Protein AF-0000000084564410 (afdb_homodimer)

Radius of gyration: 26.59 Å; Cα contacts (8 Å, |Δi|>4): 1239; chains: 2; bounding box: 116×83×63 Å

Solvent-accessible surface area (backbone atoms only — not comparable to full-atom values): 19269 Å² total; per-residue (Å²): 136,85,80,76,76,77,77,75,75,75,73,72,73,72,71,72,73,69,73,37,71,33,80,33,56,46,62,85,42,42,63,60,38,30,72,66,27,36,38,35,37,39,39,51,30,57,38,59,46,87,50,58,53,63,39,61,38,46,71,61,18,37,40,38,35,37,46,46,35,38,41,42,81,65,78,77,39,52,67,46,43,29,38,40,35,35,37,31,28,36,41,37,35,42,90,82,26,35,40,34,42,53,11,79,81,60,30,60,44,42,30,89,80,44,73,58,43,27,31,32,38,39,37,35,34,23,68,62,16,37,41,33,46,43,40,37,34,26,45,35,13,31,40,40,36,37,34,69,24,35,34,34,36,40,34,45,35,40,38,44,26,54,70,20,63,45,37,91,80,69,71,52,33,19,44,34,52,42,41,28,36,38,38,33,39,28,18,46,35,37,40,29,50,33,37,35,31,28,18,78,112,134,85,80,76,75,77,77,76,74,75,73,73,72,71,70,74,72,69,70,38,70,33,79,33,57,47,62,86,43,42,65,59,38,30,72,65,26,37,38,34,38,39,40,51,29,59,37,58,44,85,48,58,52,64,40,60,38,47,71,59,18,35,40,38,36,37,46,46,34,38,41,43,81,66,78,76,40,51,66,46,42,29,37,40,34,34,35,32,28,37,39,37,34,41,90,82,27,34,40,34,41,52,11,78,81,60,28,60,44,41,31,89,78,45,72,57,44,26,30,32,38,38,37,36,35,23,67,62,16,38,41,32,46,41,39,38,34,26,45,35,13,30,38,39,37,38,35,68,24,35,34,35,35,40,35,45,35,40,37,43,26,53,70,19,64,44,38,91,80,70,72,52,34,18,42,34,52,42,42,26,36,39,37,33,38,29,18,48,36,37,39,30,50,33,37,35,31,27,20,76,113

Foldseek 3Di:
DDPPPPPPPPPPPPPPVPQDEEEAAELVCQVVCQVRHQEYEYEPYEDEEPDASENAHEENGEYEYYAEYEYDDDFQHADANYEHEYENYEYEYDPPYEDEQPLLVQFALQAPNDGHFYEYYEYAYEHQYEYEHYEYENHNAEYAEYENHENYEYYAYEYANQCQQDDPVVNNRGDDRHHDDHYYHYPNYYYYNYYHHGYPD/DPPPPPPPPPPPPPPPVPQDEEEAAELVCQVVCQVRHQEYEYEPYEDEALDASENAHEENGEYEYYAEYEYDDDFQHADANYEHEYENYEYEYDPPYEDEDPLLVQFALQAPNDGHFYEYYEYAYEHQYEYEHYEYENHNAEYAEYENHENYEYYAYEYANQCQQDDPVVNNRGRDRHHDHHYYHYPNYYYYNYYHHGYPD

pLDDT: mean 86.68, std 18.64, range [29.22, 98.94]

Organism: Dendroctonus ponderosae (NCBI:txid77166)

Structure (mmCIF, N/CA/C/O backbone):
data_AF-0000000084564410-model_v1
#
loop_
_entity.id
_entity.type
_entity.pdbx_description
1 polymer 'Uncharacterized protein'
#
loop_
_atom_site.group_PDB
_atom_site.id
_atom_site.type_symbol
_atom_site.label_atom_id
_atom_site.label_alt_id
_atom_site.label_comp_id
_atom_site.label_asym_id
_atom_site.label_entity_id
_atom_site.label_seq_id
_atom_site.pdbx_PDB_ins_code
_atom_site.Cartn_x
_atom_site.Cartn_y
_atom_site.Cartn_z
_atom_site.occupancy
_atom_site.B_iso_or_equiv
_atom_site.auth_seq_id
_atom_site.auth_comp_id
_atom_site.auth_asym_id
_atom_site.auth_atom_id
_atom_site.pdbx_PDB_model_num
ATOM 1 N N . MET A 1 1 ? -60.031 50.688 4.895 1 30.62 1 MET A N 1
ATOM 2 C CA . MET A 1 1 ? -58.812 50.281 5.609 1 30.62 1 MET A CA 1
ATOM 3 C C . MET A 1 1 ? -57.906 49.438 4.711 1 30.62 1 MET A C 1
ATOM 5 O O . MET A 1 1 ? -58.281 48.375 4.223 1 30.62 1 MET A O 1
ATOM 9 N N . SER A 1 2 ? -57.031 50.156 3.871 1 29.59 2 SER A N 1
ATOM 10 C CA . SER A 1 2 ? -56.094 49.656 2.859 1 29.59 2 SER A CA 1
ATOM 11 C C . SER A 1 2 ? -55.031 48.781 3.48 1 29.59 2 SER A C 1
ATOM 13 O O . SER A 1 2 ? -54.375 49.188 4.438 1 29.59 2 SER A O 1
ATOM 15 N N . CYS A 1 3 ? -55.156 47.469 3.426 1 29.22 3 CYS A N 1
ATOM 16 C CA . CYS A 1 3 ? -54.219 46.438 3.891 1 29.22 3 CYS A CA 1
ATOM 17 C C . CYS A 1 3 ? -52.875 46.531 3.172 1 29.22 3 CYS A C 1
ATOM 19 O O . CYS A 1 3 ? -52.781 46.281 1.972 1 29.22 3 CYS A O 1
ATOM 21 N N . PHE A 1 4 ? -52.094 47.5 3.504 1 33.5 4 PHE A N 1
ATOM 22 C CA . PHE A 1 4 ? -50.75 47.594 2.939 1 33.5 4 PHE A CA 1
ATOM 23 C C . PHE A 1 4 ? -49.938 46.344 3.316 1 33.5 4 PHE A C 1
ATOM 25 O O . PHE A 1 4 ? -49.75 46.062 4.5 1 33.5 4 PHE A O 1
ATOM 32 N N . VAL A 1 5 ? -50 45.25 2.529 1 35.72 5 VAL A N 1
ATOM 33 C CA . VAL A 1 5 ? -49.094 44.125 2.699 1 35.72 5 VAL A CA 1
ATOM 34 C C . VAL A 1 5 ? -47.656 44.531 2.488 1 35.72 5 VAL A C 1
ATOM 36 O O . VAL A 1 5 ? -47.312 45.031 1.415 1 35.72 5 VAL A O 1
ATOM 39 N N . ALA A 1 6 ? -47.031 44.938 3.559 1 34.94 6 ALA A N 1
ATOM 40 C CA . ALA A 1 6 ? -45.594 45.156 3.457 1 34.94 6 ALA A CA 1
ATOM 41 C C . ALA A 1 6 ? -44.875 43.875 3.055 1 34.94 6 ALA A C 1
ATOM 43 O O . ALA A 1 6 ? -45.031 42.844 3.707 1 34.94 6 ALA A O 1
ATOM 44 N N . VAL A 1 7 ? -44.562 43.688 1.746 1 38.03 7 VAL A N 1
ATOM 45 C CA . VAL A 1 7 ? -43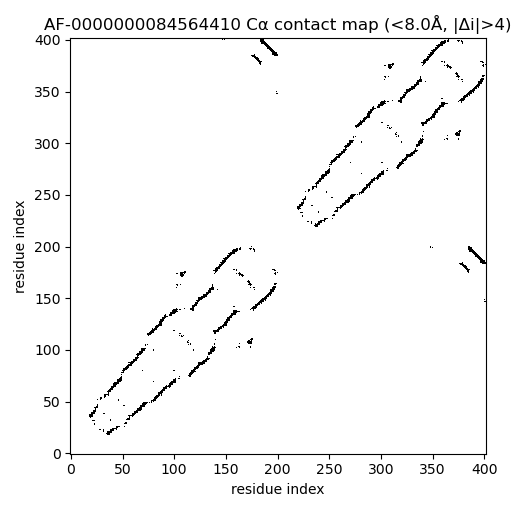.688 42.625 1.274 1 38.03 7 VAL A CA 1
ATOM 46 C C . VAL A 1 7 ? -42.312 42.781 1.903 1 38.03 7 VAL A C 1
ATOM 48 O O . VAL A 1 7 ? -41.625 43.812 1.702 1 38.03 7 VAL A O 1
ATOM 51 N N . VAL A 1 8 ? -42.094 42.281 3.07 1 34.47 8 VAL A N 1
ATOM 52 C CA . VAL A 1 8 ? -40.75 42.219 3.576 1 34.47 8 VAL A CA 1
ATOM 53 C C . VAL A 1 8 ? -39.875 41.406 2.621 1 34.47 8 VAL A C 1
ATOM 55 O O . VAL A 1 8 ? -40.156 40.219 2.369 1 34.47 8 VAL A O 1
ATOM 58 N N . VAL A 1 9 ? -39.25 42.031 1.63 1 34.91 9 VAL A N 1
ATOM 59 C CA . VAL A 1 9 ? -38.219 41.344 0.866 1 34.91 9 VAL A CA 1
ATOM 60 C C . VAL A 1 9 ? -37.094 40.906 1.799 1 34.91 9 VAL A C 1
ATOM 62 O O . VAL A 1 9 ? -36.469 41.75 2.461 1 34.91 9 VAL A O 1
ATOM 65 N N . LEU A 1 10 ? -37.188 39.812 2.357 1 35.47 10 LEU A N 1
ATOM 66 C CA . LEU A 1 10 ? -36.031 39.219 3.031 1 35.47 10 LEU A CA 1
ATOM 67 C C . LEU A 1 10 ? -34.812 39.219 2.115 1 35.47 10 LEU A C 1
ATOM 69 O O . LEU A 1 10 ? -34.781 38.562 1.083 1 35.47 10 LEU A O 1
ATOM 73 N N . ALA A 1 11 ? -34.125 40.344 2 1 38 11 ALA A N 1
ATOM 74 C CA . ALA A 1 11 ? -32.812 40.25 1.386 1 38 11 ALA A CA 1
ATOM 75 C C . ALA A 1 11 ? -31.984 39.156 2.047 1 38 11 ALA A C 1
ATOM 77 O O . ALA A 1 11 ? -31.734 39.188 3.256 1 38 11 ALA A O 1
ATOM 78 N N . ALA A 1 12 ? -32.062 37.969 1.592 1 40.31 12 ALA A N 1
ATOM 79 C CA . ALA A 1 12 ? -31.031 37 1.963 1 40.31 12 ALA A CA 1
ATOM 80 C C . ALA A 1 12 ? -29.641 37.625 1.768 1 40.31 12 ALA A C 1
ATOM 82 O O . ALA A 1 12 ? -29.297 38.031 0.665 1 40.31 12 ALA A O 1
ATOM 83 N N . PHE A 1 13 ? -29.094 38.281 2.736 1 35.72 13 PHE A N 1
ATOM 84 C CA . PHE A 1 13 ? -27.656 38.5 2.703 1 35.72 13 PHE A CA 1
ATOM 85 C C . PHE A 1 13 ? -26.938 37.25 2.234 1 35.72 13 PHE A C 1
ATOM 87 O O . PHE A 1 13 ? -27.031 36.188 2.873 1 35.72 13 PHE A O 1
ATOM 94 N N . PHE A 1 14 ? -26.844 37.094 0.979 1 36.44 14 PHE A N 1
ATOM 95 C CA . PHE A 1 14 ? -25.797 36.188 0.557 1 36.44 14 PHE A CA 1
ATOM 96 C C . PHE A 1 14 ? -24.5 36.469 1.311 1 36.44 14 PHE A C 1
ATOM 98 O O . PHE A 1 14 ? -23.875 37.5 1.108 1 36.44 14 PHE A O 1
ATOM 105 N N . GLN A 1 15 ? -24.469 36.188 2.562 1 35.22 15 GLN A N 1
ATOM 106 C CA . GLN A 1 15 ? -23.109 36.094 3.086 1 35.22 15 GLN A CA 1
ATOM 107 C C . GLN A 1 15 ? -22.188 35.375 2.094 1 35.22 15 GLN A C 1
ATOM 109 O O . GLN A 1 15 ? -22.391 34.188 1.787 1 35.22 15 GLN A O 1
ATOM 114 N N . ASN A 1 16 ? -21.844 35.906 0.963 1 40.16 16 ASN A N 1
ATOM 115 C CA . ASN A 1 16 ? -20.656 35.469 0.249 1 40.16 16 ASN A CA 1
ATOM 116 C C . ASN A 1 16 ? -19.578 34.969 1.21 1 40.16 16 ASN A C 1
ATOM 118 O O . ASN A 1 16 ? -18.922 35.75 1.887 1 40.16 16 ASN A O 1
ATOM 122 N N . SER A 1 17 ? -19.797 34.031 2.004 1 42.38 17 SER A N 1
ATOM 123 C CA . SER A 1 17 ? -18.797 33.438 2.879 1 42.38 17 SER A CA 1
ATOM 124 C C . SER A 1 17 ? -17.422 33.438 2.209 1 42.38 17 SER A C 1
ATOM 126 O O . SER A 1 17 ? -17.219 32.719 1.222 1 42.38 17 SER A O 1
ATOM 128 N N . LEU A 1 18 ? -16.719 34.5 1.784 1 46.88 18 LEU A N 1
ATOM 129 C CA . LEU A 1 18 ? -15.328 34.625 1.342 1 46.88 18 LEU A CA 1
ATOM 130 C C . LEU A 1 18 ? -14.484 33.469 1.851 1 46.88 18 LEU A C 1
ATOM 132 O O . LEU A 1 18 ? -14.406 33.219 3.059 1 46.88 18 LEU A O 1
ATOM 136 N N . SER A 1 19 ? -14.391 32.375 1.186 1 59.34 19 SER A N 1
ATOM 137 C CA . SER A 1 19 ? -13.484 31.281 1.521 1 59.34 19 SER A CA 1
ATOM 138 C C . SER A 1 19 ? -12.195 31.812 2.152 1 59.34 19 SER A C 1
ATOM 140 O O . SER A 1 19 ? -11.477 32.594 1.537 1 59.34 19 SER A O 1
ATOM 142 N N . GLN A 1 20 ? -12.086 32.031 3.4 1 82.12 20 GLN A N 1
ATOM 143 C CA . GLN A 1 20 ? -10.953 32.531 4.164 1 82.12 20 GLN A CA 1
ATOM 144 C C . GLN A 1 20 ? -9.672 31.781 3.838 1 82.12 20 GLN A C 1
ATOM 146 O O . GLN A 1 20 ? -9.672 30.547 3.801 1 82.12 20 GLN A O 1
ATOM 151 N N . THR A 1 21 ? -8.719 32.469 3.172 1 92.25 21 THR A N 1
ATOM 152 C CA . THR A 1 21 ? -7.375 31.984 2.906 1 92.25 21 THR A CA 1
ATOM 153 C C . THR A 1 21 ? -6.469 32.188 4.117 1 92.25 21 THR A C 1
ATOM 155 O O . THR A 1 21 ? -6.535 33.219 4.773 1 92.25 21 THR A O 1
ATOM 158 N N . CYS A 1 22 ? -5.746 31.172 4.461 1 97.25 22 CYS A N 1
ATOM 159 C CA . CYS A 1 22 ? -4.801 31.25 5.57 1 97.25 22 CYS A CA 1
ATOM 160 C C . CYS A 1 22 ? -3.393 30.891 5.113 1 97.25 22 CYS A C 1
ATOM 162 O O . CYS A 1 22 ? -3.207 30 4.289 1 97.25 22 CYS A O 1
ATOM 164 N N . LEU A 1 23 ? -2.469 31.672 5.602 1 98.44 23 LEU A N 1
ATOM 165 C CA . LEU A 1 23 ? -1.055 31.328 5.504 1 98.44 23 LEU A CA 1
ATOM 166 C C . LEU A 1 23 ? -0.517 30.844 6.848 1 98.44 23 LEU A C 1
ATOM 168 O O . LEU A 1 23 ? -0.632 31.547 7.855 1 98.44 23 LEU A O 1
ATOM 172 N N . VAL A 1 24 ? 0.085 29.672 6.891 1 98.75 24 VAL A N 1
ATOM 173 C CA . VAL A 1 24 ? 0.633 29.062 8.094 1 98.75 24 VAL A CA 1
ATOM 174 C C . VAL A 1 24 ? 2.15 28.953 7.973 1 98.75 24 VAL A C 1
ATOM 176 O O . VAL A 1 24 ? 2.656 28.312 7.047 1 98.75 24 VAL A O 1
ATOM 179 N N . THR A 1 25 ? 2.824 29.578 8.875 1 98.62 25 THR A N 1
ATOM 180 C CA . THR A 1 25 ? 4.281 29.5 8.883 1 98.62 25 THR A CA 1
ATOM 181 C C . THR A 1 25 ? 4.785 29.031 10.25 1 98.62 25 THR A C 1
ATOM 183 O O . THR A 1 25 ? 5.98 28.797 10.43 1 98.62 25 THR A O 1
ATOM 186 N N . ASP A 1 26 ? 3.818 29 11.172 1 98.56 26 ASP A N 1
ATOM 187 C CA . ASP A 1 26 ? 4.121 28.547 12.523 1 98.56 26 ASP A CA 1
ATOM 188 C C . ASP A 1 26 ? 3.137 27.469 12.977 1 98.56 26 ASP A C 1
ATOM 190 O O . ASP A 1 26 ? 1.934 27.578 12.734 1 98.56 26 ASP A O 1
ATOM 194 N N . PHE A 1 27 ? 3.717 26.516 13.688 1 98.75 27 PHE A N 1
ATOM 195 C CA . PHE A 1 27 ? 2.93 25.359 14.094 1 98.75 27 PHE A CA 1
ATOM 196 C C . PHE A 1 27 ? 1.703 25.781 14.891 1 98.75 27 PHE A C 1
ATOM 198 O O . PHE A 1 27 ? 0.638 25.172 14.773 1 98.75 27 PHE A O 1
ATOM 205 N N . GLU A 1 28 ? 1.754 26.844 15.633 1 98.31 28 GLU A N 1
ATOM 206 C CA . GLU A 1 28 ? 0.68 27.281 16.516 1 98.31 28 GLU A CA 1
ATOM 207 C C . GLU A 1 28 ? -0.517 27.797 15.727 1 98.31 28 GLU A C 1
ATOM 209 O O . GLU A 1 28 ? -1.615 27.922 16.266 1 98.31 28 GLU A O 1
ATOM 214 N N . GLN A 1 29 ? -0.278 28.047 14.43 1 98.38 29 GLN A N 1
ATOM 215 C CA . GLN A 1 29 ? -1.331 28.609 13.594 1 98.38 29 GLN A CA 1
ATOM 216 C C . GLN A 1 29 ? -2.201 27.516 12.992 1 98.38 29 GLN A C 1
ATOM 218 O O . GLN A 1 29 ? -3.285 27.781 12.477 1 98.38 29 GLN A O 1
ATOM 223 N N . VAL A 1 30 ? -1.761 26.281 13.062 1 98.5 30 VAL A N 1
ATOM 224 C CA . VAL A 1 30 ? -2.357 25.172 12.305 1 98.5 30 VAL A CA 1
ATOM 225 C C . VAL A 1 30 ? -3.801 24.969 12.758 1 98.5 30 VAL A C 1
ATOM 227 O O . VAL A 1 30 ? -4.711 24.875 11.93 1 98.5 30 VAL A O 1
ATOM 230 N N . LEU A 1 31 ? -3.961 24.906 14.023 1 97.69 31 LEU A N 1
ATOM 231 C CA . LEU A 1 31 ? -5.281 24.594 14.562 1 97.69 31 LEU A CA 1
ATOM 232 C C . LEU A 1 31 ? -6.316 25.609 14.07 1 97.69 31 LEU A C 1
ATOM 234 O O . LEU A 1 31 ? -7.367 25.219 13.555 1 97.69 31 LEU A O 1
ATOM 238 N N . GLU A 1 32 ? -6.027 26.844 14.25 1 97.12 32 GLU A N 1
ATOM 239 C CA . GLU A 1 32 ? -6.969 27.875 13.844 1 97.12 32 GLU A CA 1
ATOM 240 C C . GLU A 1 32 ? -7.191 27.859 12.328 1 97.12 32 GLU A C 1
ATOM 242 O O . GLU A 1 32 ? -8.328 27.984 11.859 1 97.12 32 GLU A O 1
ATOM 247 N N . ALA A 1 33 ? -6.145 27.703 11.617 1 98.06 33 ALA A N 1
ATOM 248 C CA . ALA A 1 33 ? -6.25 27.703 10.156 1 98.06 33 ALA A CA 1
ATOM 249 C C . ALA A 1 33 ? -7.152 26.578 9.672 1 98.06 33 ALA A C 1
ATOM 251 O O . ALA A 1 33 ? -7.996 26.781 8.797 1 98.06 33 ALA A O 1
ATOM 252 N N . THR A 1 34 ? -6.988 25.359 10.242 1 98 34 THR A N 1
ATOM 253 C CA . THR A 1 34 ? -7.754 24.219 9.781 1 98 34 THR A CA 1
ATOM 254 C C . THR A 1 34 ? -9.227 24.344 10.164 1 98 34 THR A C 1
ATOM 256 O O . THR A 1 34 ? -10.094 23.75 9.531 1 98 34 THR A O 1
ATOM 259 N N . ARG A 1 35 ? -9.547 25.172 11.125 1 96.25 35 ARG A N 1
ATOM 260 C CA . ARG A 1 35 ? -10.922 25.344 11.594 1 96.25 35 ARG A CA 1
ATOM 261 C C . ARG A 1 35 ? -11.641 26.422 10.805 1 96.25 35 ARG A C 1
ATOM 263 O O . ARG A 1 35 ? -12.859 26.375 10.633 1 96.25 35 ARG A O 1
ATOM 270 N N . THR A 1 36 ? -10.922 27.344 10.234 1 95.88 36 THR A N 1
ATOM 271 C CA . THR A 1 36 ? -11.602 28.562 9.789 1 95.88 36 THR A CA 1
ATOM 272 C C . THR A 1 36 ? -11.398 28.781 8.297 1 95.88 36 THR A C 1
ATOM 274 O O . THR A 1 36 ? -12.133 29.547 7.668 1 95.88 36 THR A O 1
ATOM 277 N N . CYS A 1 37 ? -10.383 28.172 7.77 1 96.94 37 CYS A N 1
ATOM 278 C CA . CYS A 1 37 ? -10.047 28.516 6.391 1 96.94 37 CYS A CA 1
ATOM 279 C C . CYS A 1 37 ? -10.305 27.328 5.461 1 96.94 37 CYS A C 1
ATOM 281 O O . CYS A 1 37 ? -10.078 26.172 5.84 1 96.94 37 CYS A O 1
ATOM 283 N N . LYS A 1 38 ? -10.672 27.656 4.23 1 96.81 38 LYS A N 1
ATOM 284 C CA . LYS A 1 38 ? -10.875 26.625 3.215 1 96.81 38 LYS A CA 1
ATOM 285 C C . LYS A 1 38 ? -9.656 26.5 2.301 1 96.81 38 LYS A C 1
ATOM 287 O O . LYS A 1 38 ? -9.453 25.469 1.667 1 96.81 38 LYS A O 1
ATOM 292 N N . ASP A 1 39 ? -8.961 27.547 2.139 1 98.25 39 ASP A N 1
ATOM 293 C CA . ASP A 1 39 ? -7.707 27.562 1.391 1 98.25 39 ASP A CA 1
ATOM 294 C C . ASP A 1 39 ? -6.523 27.891 2.305 1 98.25 39 ASP A C 1
ATOM 296 O O . ASP A 1 39 ? -6.387 29.016 2.777 1 98.25 39 ASP A O 1
ATOM 300 N N . ILE A 1 40 ? -5.645 26.906 2.559 1 98.69 40 ILE A N 1
ATOM 301 C CA . ILE A 1 40 ? -4.555 27.047 3.518 1 98.69 40 ILE A CA 1
ATOM 302 C C . ILE A 1 40 ? -3.217 26.812 2.818 1 98.69 40 ILE A C 1
ATOM 304 O O . ILE A 1 40 ? -3.035 25.797 2.135 1 98.69 40 ILE A O 1
ATOM 308 N N . SER A 1 41 ? -2.346 27.719 2.9 1 98.81 41 SER A N 1
ATOM 309 C CA . SER A 1 41 ? -0.957 27.531 2.49 1 98.81 41 SER A CA 1
ATOM 310 C C . SER A 1 41 ? -0.048 27.328 3.695 1 98.81 41 SER A C 1
ATOM 312 O O . SER A 1 41 ? -0.058 28.125 4.637 1 98.81 41 SER A O 1
ATOM 314 N N . ILE A 1 42 ? 0.715 26.219 3.68 1 98.88 42 ILE A N 1
ATOM 315 C CA . ILE A 1 42 ? 1.685 25.922 4.73 1 98.88 42 ILE A CA 1
ATOM 316 C C . ILE A 1 42 ? 3.102 26.016 4.168 1 98.88 42 ILE A C 1
ATOM 318 O O . ILE A 1 42 ? 3.453 25.312 3.221 1 98.88 42 ILE A O 1
ATOM 322 N N . GLU A 1 43 ? 3.869 26.969 4.777 1 98.56 43 GLU A N 1
ATOM 323 C CA . GLU A 1 43 ? 5.172 27.266 4.191 1 98.56 43 GLU A CA 1
ATOM 324 C C . GLU A 1 43 ? 6.285 27.125 5.23 1 98.56 43 GLU A C 1
ATOM 326 O O . GLU A 1 43 ? 6.27 27.812 6.258 1 98.56 43 GLU A O 1
ATOM 331 N N . ASN A 1 44 ? 7.285 26.25 4.969 1 98.56 44 ASN A N 1
ATOM 332 C CA . ASN A 1 44 ? 8.469 26.094 5.809 1 98.56 44 ASN A CA 1
ATOM 333 C C . ASN A 1 44 ? 8.102 25.922 7.277 1 98.56 44 ASN A C 1
ATOM 335 O O . ASN A 1 44 ? 8.578 26.672 8.133 1 98.56 44 ASN A O 1
ATOM 339 N N . LEU A 1 45 ? 7.422 24.891 7.52 1 98.88 45 LEU A N 1
ATOM 340 C CA . LEU A 1 45 ? 6.883 24.672 8.859 1 98.88 45 LEU A CA 1
ATOM 341 C C . LEU A 1 45 ? 7.762 23.688 9.641 1 98.88 45 LEU A C 1
ATOM 343 O O . LEU A 1 45 ? 8.188 22.672 9.102 1 98.88 45 LEU A O 1
ATOM 347 N N . SER A 1 46 ? 8.086 24.031 10.867 1 98.81 46 SER A N 1
ATOM 348 C CA . SER A 1 46 ? 8.68 23.094 11.812 1 98.81 46 SER A CA 1
ATOM 349 C C . SER A 1 46 ? 7.641 22.547 12.781 1 98.81 46 SER A C 1
ATOM 351 O O . SER A 1 46 ? 6.953 23.328 13.453 1 98.81 46 SER A O 1
ATOM 353 N N . VAL A 1 47 ? 7.492 21.328 12.789 1 98.88 47 VAL A N 1
ATOM 354 C CA . VAL A 1 47 ? 6.605 20.672 13.742 1 98.88 47 VAL A CA 1
ATOM 355 C C . VAL A 1 47 ? 7.41 20.141 14.922 1 98.88 47 VAL A C 1
ATOM 357 O O . VAL A 1 47 ? 8.352 19.359 14.75 1 98.88 47 VAL A O 1
ATOM 360 N N . PRO A 1 48 ? 7.094 20.516 16.141 1 98.75 48 PRO A N 1
ATOM 361 C CA . PRO A 1 48 ? 7.879 20.078 17.297 1 98.75 48 PRO A CA 1
ATOM 362 C C . PRO A 1 48 ? 7.871 18.562 17.484 1 98.75 48 PRO A C 1
ATOM 364 O O . PRO A 1 48 ? 6.887 17.906 17.141 1 98.75 48 PRO A O 1
ATOM 367 N N . GLY A 1 49 ? 8.984 18.031 18.047 1 98.62 49 GLY A N 1
ATOM 368 C CA . GLY A 1 49 ? 9.055 16.609 18.328 1 98.62 49 GLY A CA 1
ATOM 369 C C . GLY A 1 49 ? 7.938 16.109 19.219 1 98.62 49 GLY A C 1
ATOM 370 O O . GLY A 1 49 ? 7.582 16.781 20.203 1 98.62 49 GLY A O 1
ATOM 371 N N . GLY A 1 50 ? 7.418 15.031 18.844 1 98.38 50 GLY A N 1
ATOM 372 C CA . GLY A 1 50 ? 6.379 14.438 19.672 1 98.38 50 GLY A CA 1
ATOM 373 C C . GLY A 1 50 ? 5.008 15.039 19.422 1 98.38 50 GLY A C 1
ATOM 374 O O . GLY A 1 50 ? 4.043 14.711 20.125 1 98.38 50 GLY A O 1
ATOM 375 N N . GLN A 1 51 ? 4.961 15.914 18.469 1 98.56 51 GLN A N 1
ATOM 376 C CA . GLN A 1 51 ? 3.676 16.5 18.109 1 98.56 51 GLN A CA 1
ATOM 377 C C . GLN A 1 51 ? 3.236 16.062 16.719 1 98.56 51 GLN A C 1
ATOM 379 O O . GLN A 1 51 ? 4.07 15.875 15.828 1 98.56 51 GLN A O 1
ATOM 384 N N . THR A 1 52 ? 1.881 15.961 16.578 1 98.88 52 THR A N 1
ATOM 385 C CA . THR A 1 52 ? 1.28 15.609 15.297 1 98.88 52 THR A CA 1
ATOM 386 C C . THR A 1 52 ? 0.808 16.859 14.555 1 98.88 52 THR A C 1
ATOM 388 O O . THR A 1 52 ? 0.187 17.75 15.156 1 98.88 52 THR A O 1
ATOM 391 N N . LEU A 1 53 ? 1.2 17.047 13.297 1 98.94 53 LEU A N 1
ATOM 392 C CA . LEU A 1 53 ? 0.531 18.016 12.438 1 98.94 53 LEU A CA 1
ATOM 393 C C . LEU A 1 53 ? -0.879 17.562 12.086 1 98.94 53 LEU A C 1
ATOM 395 O O . LEU A 1 53 ? -1.062 16.734 11.188 1 98.94 53 LEU A O 1
ATOM 399 N N . LYS A 1 54 ? -1.813 18.031 12.773 1 98.81 54 LYS A N 1
ATOM 400 C CA . LYS A 1 54 ? -3.197 17.594 12.594 1 98.81 54 LYS A CA 1
ATOM 401 C C . LYS A 1 54 ? -3.916 18.453 11.562 1 98.81 54 LYS A C 1
ATOM 403 O O . LYS A 1 54 ? -4.113 19.656 11.781 1 98.81 54 LYS A O 1
ATOM 408 N N . LEU A 1 55 ? -4.297 17.844 10.461 1 98.81 55 LEU A N 1
ATOM 409 C CA . LEU A 1 55 ? -5.109 18.5 9.445 1 98.81 55 LEU A CA 1
ATOM 410 C C . LEU A 1 55 ? -6.547 18 9.492 1 98.81 55 LEU A C 1
ATOM 412 O O . LEU A 1 55 ? -6.977 17.25 8.609 1 98.81 55 LEU A O 1
ATOM 416 N N . ASN A 1 56 ? -7.227 18.391 10.523 1 98.56 56 ASN A N 1
ATOM 417 C CA . ASN A 1 56 ? -8.672 18.234 10.57 1 98.56 56 ASN A CA 1
ATOM 418 C C . ASN A 1 56 ? -9.391 19.312 9.781 1 98.56 56 ASN A C 1
ATOM 420 O O . ASN A 1 56 ? -9.617 20.406 10.297 1 98.56 56 ASN A O 1
ATOM 424 N N . LEU A 1 57 ? -9.805 18.984 8.594 1 98.38 57 LEU A N 1
ATOM 425 C CA . LEU A 1 57 ? -10.141 20.016 7.621 1 98.38 57 LEU A CA 1
ATOM 426 C C . LEU A 1 57 ? -11.656 20.125 7.453 1 98.38 57 LEU A C 1
ATOM 428 O O . LEU A 1 57 ? -12.359 19.125 7.48 1 98.38 57 LEU A O 1
ATOM 432 N N . THR A 1 58 ? -12.062 21.344 7.219 1 96.56 58 THR A N 1
ATOM 433 C CA . THR A 1 58 ? -13.445 21.547 6.805 1 96.56 58 THR A CA 1
ATOM 434 C C . THR A 1 58 ? -13.672 21.016 5.395 1 96.56 58 THR A C 1
ATOM 436 O O . THR A 1 58 ? -12.75 20.984 4.578 1 96.56 58 THR A O 1
ATOM 439 N N . ASP A 1 59 ? -14.914 20.609 5.133 1 96.5 59 ASP A N 1
ATOM 440 C CA . ASP A 1 59 ? -15.227 19.969 3.859 1 96.5 59 ASP A CA 1
ATOM 441 C C . ASP A 1 59 ? -14.859 20.875 2.686 1 96.5 59 ASP A C 1
ATOM 443 O O . ASP A 1 59 ? -15.141 22.078 2.709 1 96.5 59 ASP A O 1
ATOM 447 N N . GLY A 1 60 ? -14.219 20.344 1.696 1 97.69 60 GLY A N 1
ATOM 448 C CA . GLY A 1 60 ? -13.914 21.078 0.474 1 97.69 60 GLY A CA 1
ATOM 449 C C . GLY A 1 60 ? -12.648 21.891 0.568 1 97.69 60 GLY A C 1
ATOM 450 O O . GLY A 1 60 ? -12.297 22.625 -0.369 1 97.69 60 GLY A O 1
ATOM 451 N N . SER A 1 61 ? -11.875 21.75 1.639 1 97.94 61 SER A N 1
ATOM 452 C CA . SER A 1 61 ? -10.688 22.562 1.854 1 97.94 61 SER A CA 1
ATOM 453 C C . SER A 1 61 ? -9.539 22.109 0.966 1 97.94 61 SER A C 1
ATOM 455 O O . SER A 1 61 ? -9.484 20.953 0.562 1 97.94 61 SER A O 1
ATOM 457 N N . THR A 1 62 ? -8.672 23.047 0.7 1 98.69 62 THR A N 1
ATOM 458 C CA . THR A 1 62 ? -7.406 22.781 0.025 1 98.69 62 THR A CA 1
ATOM 459 C C . THR A 1 62 ? -6.23 23.234 0.89 1 98.69 62 THR A C 1
ATOM 461 O O . THR A 1 62 ? -6.23 24.344 1.427 1 98.69 62 THR A O 1
ATOM 464 N N . VAL A 1 63 ? -5.305 22.359 1.084 1 98.88 63 VAL A N 1
ATOM 465 C CA . VAL A 1 63 ? -4.051 22.672 1.758 1 98.88 63 VAL A CA 1
ATOM 466 C C . VAL A 1 63 ? -2.887 22.531 0.777 1 98.88 63 VAL A C 1
ATOM 468 O O . VAL A 1 63 ? -2.723 21.5 0.139 1 98.88 63 VAL A O 1
ATOM 471 N N . THR A 1 64 ? -2.096 23.562 0.645 1 98.88 64 THR A N 1
ATOM 472 C CA . THR A 1 64 ? -0.935 23.578 -0.239 1 98.88 64 THR A CA 1
ATOM 473 C C . THR A 1 64 ? 0.352 23.75 0.562 1 98.88 64 THR A C 1
ATOM 475 O O . THR A 1 64 ? 0.496 24.719 1.306 1 98.88 64 THR A O 1
ATOM 478 N N . PHE A 1 65 ? 1.268 22.797 0.405 1 98.94 65 PHE A N 1
ATOM 479 C CA . PHE A 1 65 ? 2.561 22.859 1.077 1 98.94 65 PHE A CA 1
ATOM 480 C C . PHE A 1 65 ? 3.621 23.453 0.155 1 98.94 65 PHE A C 1
ATOM 482 O O . PHE A 1 65 ? 3.727 23.062 -1.009 1 98.94 65 PHE A O 1
ATOM 489 N N . LYS A 1 66 ? 4.301 24.391 0.692 1 98.69 66 LYS A N 1
ATOM 490 C CA . LYS A 1 66 ? 5.438 25.031 0.027 1 98.69 66 LYS A CA 1
ATOM 491 C C . LYS A 1 66 ? 6.676 25.016 0.922 1 98.69 66 LYS A C 1
ATOM 493 O O . LYS A 1 66 ? 6.582 25.266 2.123 1 98.69 66 LYS A O 1
ATOM 498 N N . GLY A 1 67 ? 7.812 24.703 0.309 1 98.69 67 GLY A N 1
ATOM 499 C CA . GLY A 1 67 ? 9.047 24.625 1.075 1 98.69 67 GLY A CA 1
ATOM 500 C C . GLY A 1 67 ? 9.156 23.375 1.917 1 98.69 67 GLY A C 1
ATOM 501 O O . GLY A 1 67 ? 8.695 22.312 1.512 1 98.69 67 GLY A O 1
ATOM 502 N N . ARG A 1 68 ? 9.898 23.5 2.949 1 98.69 68 ARG A N 1
ATOM 503 C CA . ARG A 1 68 ? 10.219 22.328 3.748 1 98.69 68 ARG A CA 1
ATOM 504 C C . ARG A 1 68 ? 9.391 22.297 5.027 1 98.69 68 ARG A C 1
ATOM 506 O O . ARG A 1 68 ? 9.359 23.266 5.781 1 98.69 68 ARG A O 1
ATOM 513 N N . THR A 1 69 ? 8.625 21.266 5.207 1 98.88 69 THR A N 1
ATOM 514 C CA . THR A 1 69 ? 8.016 20.906 6.484 1 98.88 69 THR A CA 1
ATOM 515 C C . THR A 1 69 ? 8.867 19.875 7.223 1 98.88 69 THR A C 1
ATOM 517 O O . THR A 1 69 ? 9 18.734 6.773 1 98.88 69 THR A O 1
ATOM 520 N N . VAL A 1 70 ? 9.461 20.312 8.359 1 98.88 70 VAL A N 1
ATOM 521 C CA . VAL A 1 70 ? 10.391 19.453 9.094 1 98.88 70 VAL A CA 1
ATOM 522 C C . VAL A 1 70 ? 9.727 18.969 10.383 1 98.88 70 VAL A C 1
ATOM 524 O O . VAL A 1 70 ? 9.164 19.766 11.133 1 98.88 70 VAL A O 1
ATOM 527 N N . PHE A 1 71 ? 9.758 17.672 10.57 1 98.81 71 PHE A N 1
ATOM 528 C CA . PHE A 1 71 ? 9.305 17.094 11.828 1 98.81 71 PHE A CA 1
ATOM 529 C C . PHE A 1 71 ? 10.477 16.844 12.773 1 98.81 71 PHE A C 1
ATOM 531 O O . PHE A 1 71 ? 11.312 15.977 12.523 1 98.81 71 PHE A O 1
ATOM 538 N N . GLU A 1 72 ? 10.469 17.594 13.852 1 98.56 72 GLU A N 1
ATOM 539 C CA . GLU A 1 72 ? 11.602 17.531 14.758 1 98.56 72 GLU A CA 1
ATOM 540 C C . GLU A 1 72 ? 11.664 16.188 15.484 1 98.56 72 GLU A C 1
ATOM 542 O O . GLU A 1 72 ? 10.633 15.586 15.773 1 98.56 72 GLU A O 1
ATOM 547 N N . PHE A 1 73 ? 12.93 15.867 15.781 1 97.81 73 PHE A N 1
ATOM 548 C CA . PHE A 1 73 ? 13.203 14.57 16.391 1 97.81 73 PHE A CA 1
ATOM 549 C C . PHE A 1 73 ? 12.734 14.555 17.844 1 97.81 73 PHE A C 1
ATOM 551 O O . PHE A 1 73 ? 12.836 15.562 18.547 1 97.81 73 PHE A O 1
ATOM 558 N N . THR A 1 74 ? 12.125 13.375 18.203 1 97.75 74 THR A N 1
ATOM 559 C CA . THR A 1 74 ? 11.898 13.008 19.594 1 97.75 74 THR A CA 1
ATOM 560 C C . THR A 1 74 ? 12.133 11.516 19.812 1 97.75 74 THR A C 1
ATOM 562 O O . THR A 1 74 ? 12.297 10.766 18.844 1 97.75 74 THR A O 1
ATOM 565 N N . THR A 1 75 ? 12.203 11.078 21.094 1 94.56 75 THR A N 1
ATOM 566 C CA . THR A 1 75 ? 12.438 9.664 21.359 1 94.56 75 THR A CA 1
ATOM 567 C C . THR A 1 75 ? 11.141 8.977 21.781 1 94.56 75 THR A C 1
ATOM 569 O O . THR A 1 75 ? 10.266 9.609 22.391 1 94.56 75 THR A O 1
ATOM 572 N N . TYR A 1 76 ? 11.031 7.758 21.438 1 93.69 76 TYR A N 1
ATOM 573 C CA . TYR A 1 76 ? 10.047 6.809 21.953 1 93.69 76 TYR A CA 1
ATOM 574 C C . TYR A 1 76 ? 8.625 7.297 21.688 1 93.69 76 TYR A C 1
ATOM 576 O O . TYR A 1 76 ? 7.777 7.27 22.578 1 93.69 76 TYR A O 1
ATOM 584 N N . TRP A 1 77 ? 8.43 7.746 20.594 1 96.38 77 TRP A N 1
ATOM 585 C CA . TRP A 1 77 ? 7.113 8.195 20.156 1 96.38 77 TRP A CA 1
ATOM 586 C C . TRP A 1 77 ? 6.719 7.543 18.844 1 96.38 77 TRP A C 1
ATOM 588 O O . TRP A 1 77 ? 7.484 7.566 17.875 1 96.38 77 TRP A O 1
ATOM 598 N N . LYS A 1 78 ? 5.539 6.965 18.812 1 95.88 78 LYS A N 1
ATOM 599 C CA . LYS A 1 78 ? 5.168 6.141 17.672 1 95.88 78 LYS A CA 1
ATOM 600 C C . LYS A 1 78 ? 4.414 6.957 16.625 1 95.88 78 LYS A C 1
ATOM 602 O O . LYS A 1 78 ? 4.238 6.512 15.492 1 95.88 78 LYS A O 1
ATOM 607 N N . GLY A 1 79 ? 4 8.203 17 1 96.94 79 GLY A N 1
ATOM 608 C CA . GLY A 1 79 ? 3.287 9.047 16.062 1 96.94 79 GLY A CA 1
ATOM 609 C C . GLY A 1 79 ? 1.784 8.844 16.094 1 96.94 79 GLY A C 1
ATOM 610 O O . GLY A 1 79 ? 1.239 8.383 17.109 1 96.94 79 GLY A O 1
ATOM 611 N N . PRO A 1 80 ? 1.191 9.219 14.82 1 98 80 PRO A N 1
ATOM 612 C CA . PRO A 1 80 ? 1.743 9.586 13.516 1 98 80 PRO A CA 1
ATOM 613 C C . PRO A 1 80 ? 2.24 11.031 13.477 1 98 80 PRO A C 1
ATOM 615 O O . PRO A 1 80 ? 1.86 11.844 14.32 1 98 80 PRO A O 1
ATOM 618 N N . LEU A 1 81 ? 3.09 11.359 12.445 1 98.75 81 LEU A N 1
ATOM 619 C CA . LEU A 1 81 ? 3.598 12.711 12.227 1 98.75 81 LEU A CA 1
ATOM 620 C C . LEU A 1 81 ? 2.512 13.609 11.641 1 98.75 81 LEU A C 1
ATOM 622 O O . LEU A 1 81 ? 2.422 14.789 12 1 98.75 81 LEU A O 1
ATOM 626 N N . VAL A 1 82 ? 1.66 13.078 10.781 1 98.88 82 VAL A N 1
ATOM 627 C CA . VAL A 1 82 ? 0.595 13.844 10.141 1 98.88 82 VAL A CA 1
ATOM 628 C C . VAL A 1 82 ? -0.708 13.047 10.18 1 98.88 82 VAL A C 1
ATOM 630 O O . VAL A 1 82 ? -0.718 11.852 9.875 1 98.88 82 VAL A O 1
ATOM 633 N N . THR A 1 83 ? -1.768 13.656 10.547 1 98.81 83 THR A N 1
ATOM 634 C CA . THR A 1 83 ? -3.102 13.109 10.328 1 98.81 83 THR A CA 1
ATOM 635 C C . THR A 1 83 ? -3.904 14 9.383 1 98.81 83 THR A C 1
ATOM 637 O O . THR A 1 83 ? -3.816 15.227 9.461 1 98.81 83 THR A O 1
ATOM 640 N N . ILE A 1 84 ? -4.605 13.43 8.469 1 98.75 84 ILE A N 1
ATOM 641 C CA . ILE A 1 84 ? -5.457 14.148 7.527 1 98.75 84 ILE A CA 1
ATOM 642 C C . ILE A 1 84 ? -6.883 13.609 7.609 1 98.75 84 ILE A C 1
ATOM 644 O O . ILE A 1 84 ? -7.121 12.422 7.363 1 98.75 84 ILE A O 1
ATOM 648 N N . ASN A 1 85 ? -7.758 14.445 7.957 1 98.56 85 ASN A N 1
ATOM 649 C CA . ASN A 1 85 ? -9.172 14.125 8.055 1 98.56 85 ASN A CA 1
ATOM 650 C C . ASN A 1 85 ? -10.039 15.156 7.336 1 98.56 85 ASN A C 1
ATOM 652 O O . ASN A 1 85 ? -9.773 16.359 7.406 1 98.56 85 ASN A O 1
ATOM 656 N N . GLY A 1 86 ? -11.07 14.68 6.578 1 98.19 86 GLY A N 1
ATOM 657 C CA . GLY A 1 86 ? -11.992 15.602 5.926 1 98.19 86 GLY A CA 1
ATOM 658 C C . GLY A 1 86 ? -12.758 14.961 4.777 1 98.19 86 GLY A C 1
ATOM 659 O O . GLY A 1 86 ? -12.57 13.781 4.484 1 98.19 86 GLY A O 1
ATOM 660 N N . THR A 1 87 ? -13.672 15.727 4.195 1 98.31 87 THR A N 1
ATOM 661 C CA . THR A 1 87 ? -14.461 15.305 3.045 1 98.31 87 THR A CA 1
ATOM 662 C C . THR A 1 87 ? -14.219 16.234 1.855 1 98.31 87 THR A C 1
ATOM 664 O O . THR A 1 87 ? -14.312 17.453 1.98 1 98.31 87 THR A O 1
ATOM 667 N N . SER A 1 88 ? -13.844 15.633 0.678 1 98.38 88 SER A N 1
ATOM 668 C CA . SER A 1 88 ? -13.586 16.375 -0.547 1 98.38 88 SER A CA 1
ATOM 669 C C . SER A 1 88 ? -12.453 17.391 -0.351 1 98.38 88 SER A C 1
ATOM 671 O O . SER A 1 88 ? -12.586 18.547 -0.729 1 98.38 88 SER A O 1
ATOM 673 N N . VAL A 1 89 ? -11.438 16.891 0.264 1 98.75 89 VAL A N 1
ATOM 674 C CA . VAL A 1 89 ? -10.312 17.781 0.539 1 98.75 89 VAL A CA 1
ATOM 675 C C . VAL A 1 89 ? -9.188 17.516 -0.46 1 98.75 89 VAL A C 1
ATOM 677 O O . VAL A 1 89 ? -9.102 16.422 -1.038 1 98.75 89 VAL A O 1
ATOM 680 N N . THR A 1 90 ? -8.383 18.516 -0.675 1 98.81 90 THR A N 1
ATOM 681 C CA . THR A 1 90 ? -7.195 18.422 -1.518 1 98.81 90 THR A CA 1
ATOM 682 C C . THR A 1 90 ? -5.941 18.797 -0.726 1 98.81 90 THR A C 1
ATOM 684 O O . THR A 1 90 ? -5.883 19.859 -0.102 1 98.81 90 THR A O 1
ATOM 687 N N . ILE A 1 91 ? -4.996 17.875 -0.647 1 98.88 91 ILE A N 1
ATOM 688 C CA . ILE A 1 91 ? -3.652 18.141 -0.143 1 98.88 91 ILE A CA 1
ATOM 689 C C . ILE A 1 91 ? -2.65 18.094 -1.295 1 98.88 91 ILE A C 1
ATOM 691 O O . ILE A 1 91 ? -2.631 17.141 -2.072 1 98.88 91 ILE A O 1
ATOM 695 N N . GLN A 1 92 ? -1.868 19.125 -1.412 1 98.88 92 GLN A N 1
ATOM 696 C CA . GLN A 1 92 ? -0.932 19.125 -2.531 1 98.88 92 GLN A CA 1
ATOM 697 C C . GLN A 1 92 ? 0.37 19.828 -2.152 1 98.88 92 GLN A C 1
ATOM 699 O O . GLN A 1 92 ? 0.393 20.656 -1.243 1 98.88 92 GLN A O 1
ATOM 704 N N . GLY A 1 93 ? 1.453 19.469 -2.82 1 98.75 93 GLY A N 1
ATOM 705 C CA . GLY A 1 93 ? 2.738 20.141 -2.705 1 98.75 93 GLY A CA 1
ATOM 706 C C . GLY A 1 93 ? 3.123 20.906 -3.953 1 98.75 93 GLY A C 1
ATOM 707 O O . GLY A 1 93 ? 2.906 20.438 -5.07 1 98.75 93 GLY A O 1
ATOM 708 N N . VAL A 1 94 ? 3.643 22.047 -3.73 1 98 94 VAL A N 1
ATOM 709 C CA . VAL A 1 94 ? 4.285 22.766 -4.832 1 98 94 VAL A CA 1
ATOM 710 C C . VAL A 1 94 ? 5.609 22.078 -5.18 1 98 94 VAL A C 1
ATOM 712 O O . VAL A 1 94 ? 6.234 21.453 -4.324 1 98 94 VAL A O 1
ATOM 715 N N . GLU A 1 95 ? 5.984 22.219 -6.398 1 96.81 95 GLU A N 1
ATOM 716 C CA . GLU A 1 95 ? 7.27 21.656 -6.801 1 96.81 95 GLU A CA 1
ATOM 717 C C . GLU A 1 95 ? 8.375 22.062 -5.832 1 96.81 95 GLU A C 1
ATOM 719 O O . GLU A 1 95 ? 8.484 23.234 -5.457 1 96.81 95 GLU A O 1
ATOM 724 N N . GLY A 1 96 ? 9.117 21.078 -5.422 1 97.56 96 GLY A N 1
ATOM 725 C CA . GLY A 1 96 ? 10.234 21.359 -4.527 1 97.56 96 GLY A CA 1
ATOM 726 C C . GLY A 1 96 ? 9.867 21.219 -3.061 1 97.56 96 GLY A C 1
ATOM 727 O O . GLY A 1 96 ? 10.742 21.234 -2.193 1 97.56 96 GLY A O 1
ATOM 728 N N . HIS A 1 97 ? 8.586 21.094 -2.693 1 98.56 97 HIS A N 1
ATOM 729 C CA . HIS A 1 97 ? 8.234 20.938 -1.289 1 98.56 97 HIS A CA 1
ATOM 730 C C . HIS A 1 97 ? 8.797 19.625 -0.73 1 98.56 97 HIS A C 1
ATOM 732 O O . HIS A 1 97 ? 9.062 18.688 -1.481 1 98.56 97 HIS A O 1
ATOM 738 N N . ILE A 1 98 ? 9.016 19.594 0.55 1 98.62 98 ILE A N 1
ATOM 739 C CA . ILE A 1 98 ? 9.555 18.422 1.216 1 98.62 98 ILE A CA 1
ATOM 740 C C . ILE A 1 98 ? 8.844 18.219 2.555 1 98.62 98 ILE A C 1
ATOM 742 O O . ILE A 1 98 ? 8.695 19.156 3.332 1 98.62 98 ILE A O 1
ATOM 746 N N . PHE A 1 99 ? 8.305 17 2.766 1 98.75 99 PHE A N 1
ATOM 747 C CA . PHE A 1 99 ? 8.07 16.5 4.117 1 98.75 99 PHE A CA 1
ATOM 748 C C . PHE A 1 99 ? 9.289 15.75 4.633 1 98.75 99 PHE A C 1
ATOM 750 O O . PHE A 1 99 ? 9.602 14.656 4.156 1 98.75 99 PHE A O 1
ATOM 757 N N . ASP A 1 100 ? 9.938 16.375 5.582 1 98.62 100 ASP A N 1
ATOM 758 C CA . ASP A 1 100 ? 11.172 15.781 6.105 1 98.62 100 ASP A CA 1
ATOM 759 C C . ASP A 1 100 ? 10.938 15.141 7.473 1 98.62 100 ASP A C 1
ATOM 761 O O . ASP A 1 100 ? 10.812 15.844 8.477 1 98.62 100 ASP A O 1
ATOM 765 N N . GLY A 1 101 ? 10.945 13.828 7.488 1 97.56 101 GLY A N 1
ATOM 766 C CA . GLY A 1 101 ? 10.688 13.094 8.719 1 97.56 101 GLY A CA 1
ATOM 767 C C . GLY A 1 101 ? 11.922 12.93 9.586 1 97.56 101 GLY A C 1
ATOM 768 O O . GLY A 1 101 ? 11.836 12.469 10.719 1 97.56 101 GLY A O 1
ATOM 769 N N . GLN A 1 102 ? 13.039 13.219 9.062 1 96.31 102 GLN A N 1
ATOM 770 C CA . GLN A 1 102 ? 14.305 13.141 9.773 1 96.31 102 GLN A CA 1
ATOM 771 C C . GLN A 1 102 ? 14.586 11.719 10.25 1 96.31 102 GLN A C 1
ATOM 773 O O . GLN A 1 102 ? 15.086 11.523 11.359 1 96.31 102 GLN A O 1
ATOM 778 N N . GLY A 1 103 ? 14.359 10.805 9.414 1 93.69 103 GLY A N 1
ATOM 779 C CA . GLY A 1 103 ? 14.477 9.398 9.75 1 93.69 103 GLY A CA 1
ATOM 780 C C . GLY A 1 103 ? 15.852 9.008 10.242 1 93.69 103 GLY A C 1
ATOM 781 O O . GLY A 1 103 ? 15.992 8.094 11.062 1 93.69 103 GLY A O 1
ATOM 782 N N . ARG A 1 104 ? 16.844 9.711 9.875 1 90.44 104 ARG A N 1
ATOM 783 C CA . ARG A 1 104 ? 18.234 9.391 10.227 1 90.44 104 ARG A CA 1
ATOM 784 C C . ARG A 1 104 ? 18.438 9.43 11.734 1 90.44 104 ARG A C 1
ATOM 786 O O . ARG A 1 104 ? 19.297 8.734 12.273 1 90.44 104 ARG A O 1
ATOM 793 N N . TYR A 1 105 ? 17.641 10.203 12.359 1 92.88 105 TYR A N 1
ATOM 794 C CA . TYR A 1 105 ? 17.781 10.328 13.805 1 92.88 105 TYR A CA 1
ATOM 795 C C . TYR A 1 105 ? 17.062 9.188 14.523 1 92.88 105 TYR A C 1
ATOM 797 O O . TYR A 1 105 ? 17.312 8.93 15.703 1 92.88 105 TYR A O 1
ATOM 805 N N . TYR A 1 106 ? 16.156 8.516 13.797 1 92.38 106 TYR A N 1
ATOM 806 C CA . TYR A 1 106 ? 15.336 7.48 14.414 1 92.38 106 TYR A CA 1
ATOM 807 C C . TYR A 1 106 ? 15.891 6.094 14.109 1 92.38 106 TYR A C 1
ATOM 809 O O . TYR A 1 106 ? 15.781 5.176 14.922 1 92.38 106 TYR A O 1
ATOM 817 N N . TRP A 1 107 ? 16.406 5.953 12.961 1 90.5 107 TRP A N 1
ATOM 818 C CA . TRP A 1 107 ? 16.781 4.641 12.453 1 90.5 107 TRP A CA 1
ATOM 819 C C . TRP A 1 107 ? 17.875 4.02 13.312 1 90.5 107 TRP A C 1
ATOM 821 O O . TRP A 1 107 ? 18.844 4.695 13.688 1 90.5 107 TRP A O 1
ATOM 831 N N . ASP A 1 108 ? 17.688 2.689 13.586 1 87.75 108 ASP A N 1
ATOM 832 C CA . ASP A 1 108 ? 18.625 1.994 14.461 1 87.75 108 ASP A CA 1
ATOM 833 C C . ASP A 1 108 ? 19.031 0.648 13.875 1 87.75 108 ASP A C 1
ATOM 835 O O . ASP A 1 108 ? 19.688 -0.153 14.531 1 87.75 108 ASP A O 1
ATOM 839 N N . GLY A 1 109 ? 18.562 0.353 12.648 1 83.06 109 GLY A N 1
ATOM 840 C CA . GLY A 1 109 ? 18.922 -0.872 11.953 1 83.06 109 GLY A CA 1
ATOM 841 C C . GLY A 1 109 ? 18.109 -2.068 12.391 1 83.06 109 GLY A C 1
ATOM 842 O O . GLY A 1 109 ? 18.312 -3.186 11.914 1 83.06 109 GLY A O 1
ATOM 843 N N . LEU A 1 110 ? 17.125 -1.842 13.25 1 82.31 110 LEU A N 1
ATOM 844 C CA . LEU A 1 110 ? 16.406 -2.971 13.82 1 82.31 110 LEU A CA 1
ATOM 845 C C . LEU A 1 110 ? 14.922 -2.912 13.453 1 82.31 110 LEU A C 1
ATOM 847 O O . LEU A 1 110 ? 14.156 -3.811 13.805 1 82.31 110 LEU A O 1
ATOM 851 N N . GLY A 1 111 ? 14.531 -1.908 12.75 1 82.19 111 GLY A N 1
ATOM 852 C CA . GLY A 1 111 ? 13.133 -1.79 12.359 1 82.19 111 GLY A CA 1
ATOM 853 C C . GLY A 1 111 ? 12.18 -1.887 13.531 1 82.19 111 GLY A C 1
ATOM 854 O O . GLY A 1 111 ? 12.359 -1.202 14.547 1 82.19 111 GLY A O 1
ATOM 855 N N . ASP A 1 112 ? 11.203 -2.73 13.305 1 81.62 112 ASP A N 1
ATOM 856 C CA . ASP A 1 112 ? 10.164 -2.883 14.32 1 81.62 112 ASP A CA 1
ATOM 857 C C . ASP A 1 112 ? 10.719 -3.576 15.57 1 81.62 112 ASP A C 1
ATOM 859 O O . ASP A 1 112 ? 10.094 -3.547 16.625 1 81.62 112 ASP A O 1
ATOM 863 N N . LYS A 1 113 ? 11.836 -4.215 15.445 1 82.81 113 LYS A N 1
ATOM 864 C CA . LYS A 1 113 ? 12.461 -4.875 16.594 1 82.81 113 LYS A CA 1
ATOM 865 C C . LYS A 1 113 ? 13.266 -3.883 17.422 1 82.81 113 LYS A C 1
ATOM 867 O O . LYS A 1 113 ? 13.711 -4.211 18.531 1 82.81 113 LYS A O 1
ATOM 872 N N . GLY A 1 114 ? 13.375 -2.676 16.984 1 88.19 114 GLY A N 1
ATOM 873 C CA . GLY A 1 114 ? 14.117 -1.639 17.688 1 88.19 114 GLY A CA 1
ATOM 874 C C . GLY A 1 114 ? 13.227 -0.664 18.438 1 88.19 114 GLY A C 1
ATOM 875 O O . GLY A 1 114 ? 12.188 -1.05 18.953 1 88.19 114 GLY A O 1
ATOM 876 N N . VAL A 1 115 ? 13.75 0.618 18.594 1 90.44 115 VAL A N 1
ATOM 877 C CA . VAL A 1 115 ? 13.023 1.646 19.328 1 90.44 115 VAL A CA 1
ATOM 878 C C . VAL A 1 115 ? 11.781 2.064 18.547 1 90.44 115 VAL A C 1
ATOM 880 O O . VAL A 1 115 ? 11.758 1.994 17.312 1 90.44 115 VAL A O 1
ATOM 883 N N . PRO A 1 116 ? 10.758 2.449 19.297 1 92.88 116 PRO A N 1
ATOM 884 C CA . PRO A 1 116 ? 9.586 2.99 18.594 1 92.88 116 PRO A CA 1
ATOM 885 C C . PRO A 1 116 ? 9.922 4.203 17.734 1 92.88 116 PRO A C 1
ATOM 887 O O . PRO A 1 116 ? 10.727 5.047 18.125 1 92.88 116 PRO A O 1
ATOM 890 N N . LYS A 1 117 ? 9.414 4.176 16.531 1 93.94 117 LYS A N 1
ATOM 891 C CA . LYS A 1 117 ? 9.57 5.27 15.57 1 93.94 117 LYS A CA 1
ATOM 892 C C . LYS A 1 117 ? 8.211 5.715 15.031 1 93.94 117 LYS A C 1
ATOM 894 O O . LYS A 1 117 ? 7.312 4.895 14.836 1 93.94 117 LYS A O 1
ATOM 899 N N . PRO A 1 118 ? 8.039 6.953 14.797 1 96.12 118 PRO A N 1
ATOM 900 C CA . PRO A 1 118 ? 6.719 7.418 14.367 1 96.12 118 PRO A CA 1
ATOM 901 C C . PRO A 1 118 ? 6.395 7.023 12.93 1 96.12 118 PRO A C 1
ATOM 903 O O . PRO A 1 118 ? 7.254 7.125 12.047 1 96.12 118 PRO A O 1
ATOM 906 N N . GLN A 1 119 ? 5.086 6.555 12.805 1 94.19 119 GLN A N 1
ATOM 907 C CA . GLN A 1 119 ? 4.535 6.484 11.453 1 94.19 119 GLN A CA 1
ATOM 908 C C . GLN A 1 119 ? 4.359 7.879 10.859 1 94.19 119 GLN A C 1
ATOM 910 O O . GLN A 1 119 ? 4.359 8.875 11.586 1 94.19 119 GLN A O 1
ATOM 915 N N . PHE A 1 120 ? 4.27 7.938 9.547 1 96.44 120 PHE A N 1
ATOM 916 C CA . PHE A 1 120 ? 4.227 9.266 8.945 1 96.44 120 PHE A CA 1
ATOM 917 C C . PHE A 1 120 ? 2.789 9.734 8.773 1 96.44 120 PHE A C 1
ATOM 919 O O . PHE A 1 120 ? 2.227 10.375 9.664 1 96.44 120 PHE A O 1
ATOM 926 N N . PHE A 1 121 ? 2.059 9.266 7.684 1 97.88 121 PHE A N 1
ATOM 927 C CA . PHE A 1 121 ? 0.712 9.742 7.395 1 97.88 121 PHE A CA 1
ATOM 928 C C . PHE A 1 121 ? -0.33 8.719 7.832 1 97.88 121 PHE A C 1
ATOM 930 O O . PHE A 1 121 ? -0.229 7.535 7.5 1 97.88 121 PHE A O 1
ATOM 937 N N . THR A 1 122 ? -1.276 9.18 8.57 1 96.88 122 THR A N 1
ATOM 938 C CA . THR A 1 122 ? -2.551 8.484 8.719 1 96.88 122 THR A CA 1
ATOM 939 C C . THR A 1 122 ? -3.68 9.281 8.078 1 96.88 122 THR A C 1
ATOM 941 O O . THR A 1 122 ? -3.912 10.438 8.438 1 96.88 122 THR A O 1
ATOM 944 N N . VAL A 1 123 ? -4.367 8.695 7.137 1 97.19 123 VAL A N 1
ATOM 945 C CA . VAL A 1 123 ? -5.352 9.406 6.328 1 97.19 123 VAL A CA 1
ATOM 946 C C . VAL A 1 123 ? -6.73 8.773 6.512 1 97.19 123 VAL A C 1
ATOM 948 O O . VAL A 1 123 ? -6.879 7.555 6.383 1 97.19 123 VAL A O 1
ATOM 951 N N . GLN A 1 124 ? -7.652 9.555 6.848 1 96.94 124 GLN A N 1
ATOM 952 C CA . GLN A 1 124 ? -9.07 9.211 6.887 1 96.94 124 GLN A CA 1
ATOM 953 C C . GLN A 1 124 ? -9.914 10.273 6.184 1 96.94 124 GLN A C 1
ATOM 955 O O . GLN A 1 124 ? -10.344 11.242 6.809 1 96.94 124 GLN A O 1
ATOM 960 N N . THR A 1 125 ? -10.188 10.062 4.875 1 97.38 125 THR A N 1
ATOM 961 C CA . THR A 1 125 ? -10.883 11.078 4.102 1 97.38 125 THR A CA 1
ATOM 962 C C . THR A 1 125 ? -11.969 10.453 3.232 1 97.38 125 THR A C 1
ATOM 964 O O . THR A 1 125 ? -12.016 9.227 3.072 1 97.38 125 THR A O 1
ATOM 967 N N . PHE A 1 126 ? -12.82 11.32 2.76 1 95.62 126 PHE A N 1
ATOM 968 C CA . PHE A 1 126 ? -14 10.891 2.023 1 95.62 126 PHE A CA 1
ATOM 969 C C . PHE A 1 126 ? -14.266 11.812 0.84 1 95.62 126 PHE A C 1
ATOM 971 O O . PHE A 1 126 ? -13.594 12.836 0.678 1 95.62 126 PHE A O 1
ATOM 978 N N . GLY A 1 127 ? -15.203 11.453 -0.054 1 94.81 127 GLY A N 1
ATOM 979 C CA . GLY A 1 127 ? -15.867 12.367 -0.972 1 94.81 127 GLY A CA 1
ATOM 980 C C . GLY A 1 127 ? -14.984 12.797 -2.129 1 94.81 127 GLY A C 1
ATOM 981 O O . GLY A 1 127 ? -15.055 13.945 -2.576 1 94.81 127 GLY A O 1
ATOM 982 N N . GLY A 1 128 ? -14.164 11.984 -2.531 1 96.06 128 GLY A N 1
ATOM 983 C CA . GLY A 1 128 ? -13.328 12.336 -3.666 1 96.06 128 GLY A CA 1
ATOM 984 C C . GLY A 1 128 ? -12.133 13.188 -3.283 1 96.06 128 GLY A C 1
ATOM 985 O O . GLY A 1 128 ? -11.75 14.102 -4.02 1 96.06 128 GLY A O 1
ATOM 986 N N . SER A 1 129 ? -11.609 12.961 -2.121 1 98.31 129 SER A N 1
ATOM 987 C CA . SER A 1 129 ? -10.406 13.648 -1.67 1 98.31 129 SER A CA 1
ATOM 988 C C . SER A 1 129 ? -9.188 13.219 -2.488 1 98.31 129 SER A C 1
ATOM 990 O O . SER A 1 129 ? -9.133 12.086 -2.975 1 98.31 129 SER A O 1
ATOM 992 N N . ILE A 1 130 ? -8.227 14.195 -2.635 1 98.56 130 ILE A N 1
ATOM 993 C CA . ILE A 1 130 ? -7.023 13.891 -3.41 1 98.56 130 ILE A CA 1
ATOM 994 C C . ILE A 1 130 ? -5.793 14.43 -2.686 1 98.56 130 ILE A C 1
ATOM 996 O O . ILE A 1 130 ? -5.805 15.555 -2.174 1 98.56 130 ILE A O 1
ATOM 1000 N N . MET A 1 131 ? -4.762 13.602 -2.539 1 98.5 131 MET A N 1
ATOM 1001 C CA . MET A 1 131 ? -3.424 13.977 -2.096 1 98.5 131 MET A CA 1
ATOM 1002 C C . MET A 1 131 ? -2.406 13.789 -3.215 1 98.5 131 MET A C 1
ATOM 1004 O O . MET A 1 131 ? -2.102 12.656 -3.596 1 98.5 131 MET A O 1
ATOM 1008 N N . ARG A 1 132 ? -1.901 14.93 -3.678 1 98.5 132 ARG A N 1
ATOM 1009 C CA . ARG A 1 132 ? -1.114 14.812 -4.902 1 98.5 132 ARG A CA 1
ATOM 1010 C C . ARG A 1 132 ? 0.191 15.602 -4.785 1 98.5 132 ARG A C 1
ATOM 1012 O O . ARG A 1 132 ? 0.286 16.547 -4.004 1 98.5 132 ARG A O 1
ATOM 1019 N N . ASP A 1 133 ? 1.187 15.203 -5.551 1 98.5 133 ASP A N 1
ATOM 1020 C CA . ASP A 1 133 ? 2.477 15.883 -5.668 1 98.5 133 ASP A CA 1
ATOM 1021 C C . ASP A 1 133 ? 3.168 15.977 -4.309 1 98.5 133 ASP A C 1
ATOM 1023 O O . ASP A 1 133 ? 3.598 17.062 -3.902 1 98.5 133 ASP A O 1
ATOM 1027 N N . ILE A 1 134 ? 3.287 14.789 -3.66 1 98.38 134 ILE A N 1
ATOM 1028 C CA . ILE A 1 134 ? 3.826 14.734 -2.305 1 98.38 134 ILE A CA 1
ATOM 1029 C C . ILE A 1 134 ? 5.23 14.141 -2.332 1 98.38 134 ILE A C 1
ATOM 1031 O O . ILE A 1 134 ? 5.457 13.094 -2.947 1 98.38 134 ILE A O 1
ATOM 1035 N N . TYR A 1 135 ? 6.184 14.781 -1.764 1 97.94 135 TYR A N 1
ATOM 1036 C CA . TYR A 1 135 ? 7.543 14.281 -1.583 1 97.94 135 TYR A CA 1
ATOM 1037 C C . TYR A 1 135 ? 7.855 14.078 -0.106 1 97.94 135 TYR A C 1
ATOM 1039 O O . TYR A 1 135 ? 7.805 15.023 0.682 1 97.94 135 TYR A O 1
ATOM 1047 N N . VAL A 1 136 ? 8.18 12.867 0.252 1 97.06 136 VAL A N 1
ATOM 1048 C CA . VAL A 1 136 ? 8.531 12.508 1.62 1 97.06 136 VAL A CA 1
ATOM 1049 C C . VAL A 1 136 ? 10.008 12.102 1.68 1 97.06 136 VAL A C 1
ATOM 1051 O O . VAL A 1 136 ? 10.461 11.273 0.891 1 97.06 136 VAL A O 1
ATOM 1054 N N . LEU A 1 137 ? 10.664 12.734 2.576 1 95.56 137 LEU A N 1
ATOM 1055 C CA . LEU A 1 137 ? 12.094 12.469 2.754 1 95.56 137 LEU A CA 1
ATOM 1056 C C . LEU A 1 137 ? 12.359 11.859 4.125 1 95.56 137 LEU A C 1
ATOM 1058 O O . LEU A 1 137 ? 11.867 12.352 5.141 1 95.56 137 LEU A O 1
ATOM 1062 N N . ASN A 1 138 ? 13.094 10.758 4.191 1 92.88 138 ASN A N 1
ATOM 1063 C CA . ASN A 1 138 ? 13.617 10.125 5.402 1 92.88 138 ASN A CA 1
ATOM 1064 C C . ASN A 1 138 ? 12.516 9.883 6.43 1 92.88 138 ASN A C 1
ATOM 1066 O O . ASN A 1 138 ? 12.57 10.414 7.539 1 92.88 138 ASN A O 1
ATOM 1070 N N . SER A 1 139 ? 11.562 9.039 5.973 1 94.69 139 SER A N 1
ATOM 1071 C CA . SER A 1 139 ? 10.523 8.648 6.914 1 94.69 139 SER A CA 1
ATOM 1072 C C . SER A 1 139 ? 11.086 7.773 8.031 1 94.69 139 SER A C 1
ATOM 1074 O O . SER A 1 139 ? 11.891 6.879 7.777 1 94.69 139 SER A O 1
ATOM 1076 N N . PRO A 1 140 ? 10.734 8.117 9.281 1 93.31 140 PRO A N 1
ATOM 1077 C CA . PRO A 1 140 ? 11.227 7.27 10.367 1 93.31 140 PRO A CA 1
ATOM 1078 C C . PRO A 1 140 ? 10.75 5.824 10.258 1 93.31 140 PRO A C 1
ATOM 1080 O O . PRO A 1 140 ? 11.5 4.895 10.562 1 93.31 140 PRO A O 1
ATOM 1083 N N . HIS A 1 141 ? 9.531 5.641 9.914 1 90.81 141 HIS A N 1
ATOM 1084 C CA . HIS A 1 141 ? 8.844 4.363 9.781 1 90.81 141 HIS A CA 1
ATOM 1085 C C . HIS A 1 141 ? 7.914 4.359 8.578 1 90.81 141 HIS A C 1
ATOM 1087 O O . HIS A 1 141 ? 8.195 5.016 7.57 1 90.81 141 HIS A O 1
ATOM 1093 N N . ASP A 1 142 ? 6.805 3.564 8.57 1 88.81 142 ASP A N 1
ATOM 1094 C CA . ASP A 1 142 ? 5.879 3.467 7.449 1 88.81 142 ASP A CA 1
ATOM 1095 C C . ASP A 1 142 ? 5.324 4.84 7.07 1 88.81 142 ASP A C 1
ATOM 1097 O O . ASP A 1 142 ? 5.246 5.734 7.914 1 88.81 142 ASP A O 1
ATOM 1101 N N . VAL A 1 143 ? 5 4.949 5.828 1 92.88 143 VAL A N 1
ATOM 1102 C CA . VAL A 1 143 ? 4.766 6.297 5.32 1 92.88 143 VAL A CA 1
ATOM 1103 C C . VAL A 1 143 ? 3.266 6.562 5.227 1 92.88 143 VAL A C 1
ATOM 1105 O O . VAL A 1 143 ? 2.783 7.605 5.668 1 92.88 143 VAL A O 1
ATOM 1108 N N . LEU A 1 144 ? 2.498 5.68 4.641 1 93.38 144 LEU A N 1
ATOM 1109 C CA . LEU A 1 144 ? 1.104 5.984 4.336 1 93.38 144 LEU A CA 1
ATOM 1110 C C . LEU A 1 144 ? 0.179 4.898 4.879 1 93.38 144 LEU A C 1
ATOM 1112 O O . LEU A 1 144 ? 0.245 3.746 4.445 1 93.38 144 LEU A O 1
ATOM 1116 N N . GLN A 1 145 ? -0.565 5.289 5.801 1 91.25 145 GLN A N 1
ATOM 1117 C CA . GLN A 1 145 ? -1.648 4.461 6.324 1 91.25 145 GLN A CA 1
ATOM 1118 C C . GLN A 1 145 ? -3.01 5.051 5.965 1 91.25 145 GLN A C 1
ATOM 1120 O O . GLN A 1 145 ? -3.396 6.098 6.484 1 91.25 145 GLN A O 1
ATOM 1125 N N . VAL A 1 146 ? -3.732 4.426 5.059 1 91.44 146 VAL A N 1
ATOM 1126 C CA . VAL A 1 146 ? -5.09 4.816 4.691 1 91.44 146 VAL A CA 1
ATOM 1127 C C . VAL A 1 146 ? -6.098 3.961 5.449 1 91.44 146 VAL A C 1
ATOM 1129 O O . VAL A 1 146 ? -6.102 2.734 5.32 1 91.44 146 VAL A O 1
ATOM 1132 N N . THR A 1 147 ? -6.93 4.648 6.223 1 86.81 147 THR A N 1
ATOM 1133 C CA . THR A 1 147 ? -7.875 3.893 7.039 1 86.81 147 THR A CA 1
ATOM 1134 C C . THR A 1 147 ? -9.266 4.516 6.973 1 86.81 147 THR A C 1
ATOM 1136 O O . THR A 1 147 ? -9.398 5.742 6.91 1 86.81 147 THR A O 1
ATOM 1139 N N . ASN A 1 148 ? -10.227 3.676 7.016 1 87.75 148 ASN A N 1
ATOM 1140 C CA . ASN A 1 148 ? -11.609 4.129 7.125 1 87.75 148 ASN A CA 1
ATOM 1141 C C . ASN A 1 148 ? -11.906 5.277 6.164 1 87.75 148 ASN A C 1
ATOM 1143 O O . ASN A 1 148 ? -12.422 6.316 6.57 1 87.75 148 ASN A O 1
ATOM 1147 N N . SER A 1 149 ? -11.5 5.086 4.961 1 91.12 149 SER A N 1
ATOM 1148 C CA . SER A 1 149 ? -11.648 6.121 3.943 1 91.12 149 SER A CA 1
ATOM 1149 C C . SER A 1 149 ? -12.516 5.637 2.785 1 91.12 149 SER A C 1
ATOM 1151 O O . SER A 1 149 ? -12.711 4.434 2.613 1 91.12 149 SER A O 1
ATOM 1153 N N . ASP A 1 150 ? -13.148 6.59 2.135 1 90.88 150 ASP A N 1
ATOM 1154 C CA . ASP A 1 150 ? -13.93 6.285 0.938 1 90.88 150 ASP A CA 1
ATOM 1155 C C . ASP A 1 150 ? -13.68 7.324 -0.155 1 90.88 150 ASP A C 1
ATOM 1157 O O . ASP A 1 150 ? -13.797 8.531 0.088 1 90.88 150 ASP A O 1
ATOM 1161 N N . ARG A 1 151 ? -13.477 6.812 -1.364 1 92.94 151 ARG A N 1
ATOM 1162 C CA . ARG A 1 151 ? -13.234 7.645 -2.539 1 92.94 151 ARG A CA 1
ATOM 1163 C C . ARG A 1 151 ? -12.102 8.625 -2.289 1 92.94 151 ARG A C 1
ATOM 1165 O O . ARG A 1 151 ? -12.328 9.836 -2.174 1 92.94 151 ARG A O 1
ATOM 1172 N N . VAL A 1 152 ? -10.867 8.133 -2.277 1 95.56 152 VAL A N 1
ATOM 1173 C CA . VAL A 1 152 ? -9.664 8.93 -2.07 1 95.56 152 VAL A CA 1
ATOM 1174 C C . VAL A 1 152 ? -8.602 8.539 -3.096 1 95.56 152 VAL A C 1
ATOM 1176 O O . VAL A 1 152 ? -8.469 7.359 -3.439 1 95.56 152 VAL A O 1
ATOM 1179 N N . GLU A 1 153 ? -7.891 9.57 -3.553 1 96.38 153 GLU A N 1
ATOM 1180 C CA . GLU A 1 153 ? -6.84 9.359 -4.543 1 96.38 153 GLU A CA 1
ATOM 1181 C C . GLU A 1 153 ? -5.488 9.852 -4.031 1 96.38 153 GLU A C 1
ATOM 1183 O O . GLU A 1 153 ? -5.402 10.93 -3.443 1 96.38 153 GLU A O 1
ATOM 1188 N N . PHE A 1 154 ? -4.465 9 -4.18 1 96.75 154 PHE A N 1
ATOM 1189 C CA . PHE A 1 154 ? -3.064 9.367 -3.99 1 96.75 154 PHE A CA 1
ATOM 1190 C C . PHE A 1 154 ? -2.326 9.398 -5.324 1 96.75 154 PHE A C 1
ATOM 1192 O O . PHE A 1 154 ? -2.215 8.367 -6 1 96.75 154 PHE A O 1
ATOM 1199 N N . TYR A 1 155 ? -1.869 10.602 -5.656 1 96.75 155 TYR A N 1
ATOM 1200 C CA . TYR A 1 155 ? -1.331 10.773 -7 1 96.75 155 TYR A CA 1
ATOM 1201 C C . TYR A 1 155 ? 0.037 11.445 -6.957 1 96.75 155 TYR A C 1
ATOM 1203 O O . TYR A 1 155 ? 0.196 12.508 -6.34 1 96.75 155 TYR A O 1
ATOM 1211 N N . ASN A 1 156 ? 1.035 10.82 -7.625 1 97 156 ASN A N 1
ATOM 1212 C CA . ASN A 1 156 ? 2.365 11.391 -7.812 1 97 156 ASN A CA 1
ATOM 1213 C C . ASN A 1 156 ? 3.068 11.625 -6.48 1 97 156 ASN A C 1
ATOM 1215 O O . ASN A 1 156 ? 3.451 12.75 -6.164 1 97 156 ASN A O 1
ATOM 1219 N N . TRP A 1 157 ? 3.279 10.508 -5.742 1 96 157 TRP A N 1
ATOM 1220 C CA . TRP A 1 157 ? 4.059 10.516 -4.512 1 96 157 TRP A CA 1
ATOM 1221 C C . TRP A 1 157 ? 5.477 10.008 -4.762 1 96 157 TRP A C 1
ATOM 1223 O O . TRP A 1 157 ? 5.676 9.062 -5.535 1 96 157 TRP A O 1
ATOM 1233 N N . ARG A 1 158 ? 6.426 10.609 -4.129 1 94.19 158 ARG A N 1
ATOM 1234 C CA . ARG A 1 158 ? 7.797 10.117 -4.062 1 94.19 158 ARG A CA 1
ATOM 1235 C C . ARG A 1 158 ? 8.266 10 -2.617 1 94.19 158 ARG A C 1
ATOM 1237 O O . ARG A 1 158 ? 8.289 10.984 -1.882 1 94.19 158 ARG A O 1
ATOM 1244 N N . ILE A 1 159 ? 8.555 8.789 -2.242 1 93.81 159 ILE A N 1
ATOM 1245 C CA . ILE A 1 159 ? 9.07 8.484 -0.913 1 93.81 159 ILE A CA 1
ATOM 1246 C C . ILE A 1 159 ? 10.547 8.094 -1.009 1 93.81 159 ILE A C 1
ATOM 1248 O O . ILE A 1 159 ? 10.883 7.062 -1.598 1 93.81 159 ILE A O 1
ATOM 1252 N N . ASN A 1 160 ? 11.383 8.93 -0.448 1 91.94 160 ASN A N 1
ATOM 1253 C CA . ASN A 1 160 ? 12.82 8.727 -0.569 1 91.94 160 ASN A CA 1
ATOM 1254 C C . ASN A 1 160 ? 13.469 8.469 0.789 1 91.94 160 ASN A C 1
ATOM 1256 O O . ASN A 1 160 ? 13.695 9.406 1.561 1 91.94 160 ASN A O 1
ATOM 1260 N N . ASP A 1 161 ? 13.758 7.234 1.062 1 90.25 161 ASP A N 1
ATOM 1261 C CA . ASP A 1 161 ? 14.43 6.828 2.293 1 90.25 161 ASP A CA 1
ATOM 1262 C C . ASP A 1 161 ? 15.805 6.227 1.999 1 90.25 161 ASP A C 1
ATOM 1264 O O . ASP A 1 161 ? 16.312 5.41 2.773 1 90.25 161 ASP A O 1
ATOM 1268 N N . THR A 1 162 ? 16.438 6.586 0.919 1 86.19 162 THR A N 1
ATOM 1269 C CA . THR A 1 162 ? 17.688 5.984 0.452 1 86.19 162 THR A CA 1
ATOM 1270 C C . THR A 1 162 ? 18.828 6.246 1.441 1 86.19 162 THR A C 1
ATOM 1272 O O . THR A 1 162 ? 19.797 5.488 1.494 1 86.19 162 THR A O 1
ATOM 1275 N N . ALA A 1 163 ? 18.656 7.309 2.217 1 86.06 163 ALA A N 1
ATOM 1276 C CA . ALA A 1 163 ? 19.688 7.625 3.205 1 86.06 163 ALA A CA 1
ATOM 1277 C C . ALA A 1 163 ? 19.812 6.512 4.242 1 86.06 163 ALA A C 1
ATOM 1279 O O . ALA A 1 163 ? 20.812 6.426 4.953 1 86.06 163 ALA A O 1
ATOM 1280 N N . GLY A 1 164 ? 18.828 5.723 4.32 1 84.12 164 GLY A N 1
ATOM 1281 C CA . GLY A 1 164 ? 18.828 4.609 5.254 1 84.12 164 GLY A CA 1
ATOM 1282 C C . GLY A 1 164 ? 19.812 3.52 4.863 1 84.12 164 GLY A C 1
ATOM 1283 O O . GLY A 1 164 ? 20.125 2.633 5.668 1 84.12 164 GLY A O 1
ATOM 1284 N N . ASP A 1 165 ? 20.188 3.5 3.688 1 78.81 165 ASP A N 1
ATOM 1285 C CA . ASP A 1 165 ? 21.188 2.529 3.234 1 78.81 165 ASP A CA 1
ATOM 1286 C C . ASP A 1 165 ? 22.562 2.85 3.801 1 78.81 165 ASP A C 1
ATOM 1288 O O . ASP A 1 165 ? 23.469 2.012 3.764 1 78.81 165 ASP A O 1
ATOM 1292 N N . GLU A 1 166 ? 22.609 4.051 4.227 1 73.44 166 GLU A N 1
ATOM 1293 C CA . GLU A 1 166 ? 23.875 4.496 4.777 1 73.44 166 GLU A CA 1
ATOM 1294 C C . GLU A 1 166 ? 23.875 4.43 6.301 1 73.44 166 GLU A C 1
ATOM 1296 O O . GLU A 1 166 ? 22.828 4.621 6.934 1 73.44 166 GLU A O 1
ATOM 1301 N N . ASP A 1 167 ? 24.797 3.736 6.836 1 68.88 167 ASP A N 1
ATOM 1302 C CA . ASP A 1 167 ? 25.031 3.836 8.273 1 68.88 167 ASP A CA 1
ATOM 1303 C C . ASP A 1 167 ? 26.25 4.719 8.562 1 68.88 167 ASP A C 1
ATOM 1305 O O . ASP A 1 167 ? 27.359 4.223 8.695 1 68.88 167 ASP A O 1
ATOM 1309 N N . PRO A 1 168 ? 25.938 5.996 8.68 1 60.88 168 PRO A N 1
ATOM 1310 C CA . PRO A 1 168 ? 27.094 6.875 8.891 1 60.88 168 PRO A CA 1
ATOM 1311 C C . PRO A 1 168 ? 27.828 6.59 10.195 1 60.88 168 PRO A C 1
ATOM 1313 O O . PRO A 1 168 ? 28.984 6.984 10.367 1 60.88 168 PRO A O 1
ATOM 1316 N N . THR A 1 169 ? 27.078 6.031 11.086 1 63.94 169 THR A N 1
ATOM 1317 C CA . THR A 1 169 ? 27.688 5.797 12.391 1 63.94 169 THR A CA 1
ATOM 1318 C C . THR A 1 169 ? 28.516 4.512 12.367 1 63.94 169 THR A C 1
ATOM 1320 O O . THR A 1 169 ? 29.344 4.293 13.25 1 63.94 169 THR A O 1
ATOM 1323 N N . GLY A 1 170 ? 28.359 3.74 11.359 1 66.06 170 GLY A N 1
ATOM 1324 C CA . GLY A 1 170 ? 29 2.438 11.312 1 66.06 170 GLY A CA 1
ATOM 1325 C C . GLY A 1 170 ? 28.391 1.434 12.273 1 66.06 170 GLY A C 1
ATOM 1326 O O . GLY A 1 170 ? 28.938 0.349 12.484 1 66.06 170 GLY A O 1
ATOM 1327 N N . GLU A 1 171 ? 27.344 1.89 12.883 1 64.62 171 GLU A N 1
ATOM 1328 C CA . GLU A 1 171 ? 26.75 1.064 13.93 1 64.62 171 GLU A CA 1
ATOM 1329 C C . GLU A 1 171 ? 25.547 0.275 13.398 1 64.62 171 GLU A C 1
ATOM 1331 O O . GLU A 1 171 ? 24.797 -0.322 14.172 1 64.62 171 GLU A O 1
ATOM 1336 N N . GLY A 1 172 ? 25.438 0.245 12.117 1 65.56 172 GLY A N 1
ATOM 1337 C CA . GLY A 1 172 ? 24.359 -0.54 11.547 1 65.56 172 GLY A CA 1
ATOM 1338 C C . GLY A 1 172 ? 23 0.126 11.695 1 65.56 172 GLY A C 1
ATOM 1339 O O . GLY A 1 172 ? 21.984 -0.554 11.82 1 65.56 172 GLY A O 1
ATOM 1340 N N . LYS A 1 173 ? 23.078 1.441 11.883 1 69.5 173 LYS A N 1
ATOM 1341 C CA . LYS A 1 173 ? 21.844 2.17 12.109 1 69.5 173 LYS A CA 1
ATOM 1342 C C . LYS A 1 173 ? 21.156 2.502 10.789 1 69.5 173 LYS A C 1
ATOM 1344 O O . LYS A 1 173 ? 20.859 3.666 10.516 1 69.5 173 LYS A O 1
ATOM 1349 N N . PHE A 1 174 ? 20.812 1.451 10 1 77.19 174 PHE A N 1
ATOM 1350 C CA . PHE A 1 174 ? 20.141 1.52 8.703 1 77.19 174 PHE A CA 1
ATOM 1351 C C . PHE A 1 174 ? 18.656 1.747 8.875 1 77.19 174 PHE A C 1
ATOM 1353 O O . PHE A 1 174 ? 18.094 1.52 9.953 1 77.19 174 PHE A O 1
ATOM 1360 N N . GLY A 1 175 ? 18.125 2.416 7.926 1 80.06 175 GLY A N 1
ATOM 1361 C CA . GLY A 1 175 ? 16.672 2.447 7.871 1 80.06 175 GLY A CA 1
ATOM 1362 C C . GLY A 1 175 ? 16.062 1.087 7.605 1 80.06 175 GLY A C 1
ATOM 1363 O O . GLY A 1 175 ? 16.578 0.308 6.805 1 80.06 175 GLY A O 1
ATOM 1364 N N . LYS A 1 176 ? 15.164 0.737 8.453 1 73.31 176 LYS A N 1
ATOM 1365 C CA . LYS A 1 176 ? 14.352 -0.46 8.234 1 73.31 176 LYS A CA 1
ATOM 1366 C C . LYS A 1 176 ? 12.867 -0.163 8.414 1 73.31 176 LYS A C 1
ATOM 1368 O O . LYS A 1 176 ? 12.492 0.668 9.242 1 73.31 176 LYS A O 1
ATOM 1373 N N . ASN A 1 177 ? 11.969 -0.813 7.625 1 68.75 177 ASN A N 1
ATOM 1374 C CA . ASN A 1 177 ? 10.516 -0.687 7.711 1 68.75 177 ASN A CA 1
ATOM 1375 C C . ASN A 1 177 ? 10.055 0.729 7.371 1 68.75 177 ASN A C 1
ATOM 1377 O O . ASN A 1 177 ? 9.156 1.266 8.023 1 68.75 177 ASN A O 1
ATOM 1381 N N . THR A 1 178 ? 10.758 1.341 6.312 1 70.12 178 THR A N 1
ATOM 1382 C CA . THR A 1 178 ? 10.484 2.738 6 1 70.12 178 THR A CA 1
ATOM 1383 C C . 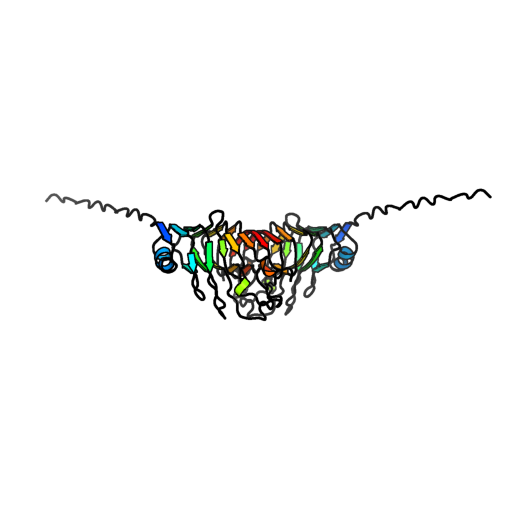THR A 1 178 ? 9.578 2.852 4.777 1 70.12 178 THR A C 1
ATOM 1385 O O . THR A 1 178 ? 9.32 3.953 4.293 1 70.12 178 THR A O 1
ATOM 1388 N N . ASP A 1 179 ? 9.047 1.794 4.184 1 61.47 179 ASP A N 1
ATOM 1389 C CA . ASP A 1 179 ? 8.375 1.816 2.883 1 61.47 179 ASP A CA 1
ATOM 1390 C C . ASP A 1 179 ? 6.91 1.416 3.012 1 61.47 179 ASP A C 1
ATOM 1392 O O . ASP A 1 179 ? 6.227 1.215 2.006 1 61.47 179 ASP A O 1
ATOM 1396 N N . GLY A 1 180 ? 6.441 1.568 4.043 1 74.19 180 GLY A N 1
ATOM 1397 C CA . GLY A 1 180 ? 5.125 0.985 4.254 1 74.19 180 GLY A CA 1
ATOM 1398 C C . GLY A 1 180 ? 3.996 1.854 3.734 1 74.19 180 GLY A C 1
ATOM 1399 O O . GLY A 1 180 ? 3.943 3.051 4.02 1 74.19 180 GLY A O 1
ATOM 1400 N N . ILE A 1 181 ? 3.301 1.345 2.756 1 81.88 181 ILE A N 1
ATOM 1401 C CA . ILE A 1 181 ? 1.972 1.813 2.379 1 81.88 181 ILE A CA 1
ATOM 1402 C C . ILE A 1 181 ? 0.927 0.769 2.764 1 81.88 181 ILE A C 1
ATOM 1404 O O . ILE A 1 181 ? 1.026 -0.394 2.365 1 81.88 181 ILE A O 1
ATOM 1408 N N . ASP A 1 182 ? -0.009 1.341 3.52 1 81.75 182 ASP A N 1
ATOM 1409 C CA . ASP A 1 182 ? -1.028 0.421 4.016 1 81.75 182 ASP A CA 1
ATOM 1410 C C . ASP A 1 182 ? -2.432 0.971 3.771 1 81.75 182 ASP A C 1
ATOM 1412 O O . ASP A 1 182 ? -2.715 2.129 4.09 1 81.75 182 ASP A O 1
ATOM 1416 N N . VAL A 1 183 ? -3.279 0.172 3.135 1 83.38 183 VAL A N 1
ATOM 1417 C CA . VAL A 1 183 ? -4.684 0.526 2.949 1 83.38 183 VAL A CA 1
ATOM 1418 C C . VAL A 1 183 ? -5.566 -0.443 3.729 1 83.38 183 VAL A C 1
ATOM 1420 O O . VAL A 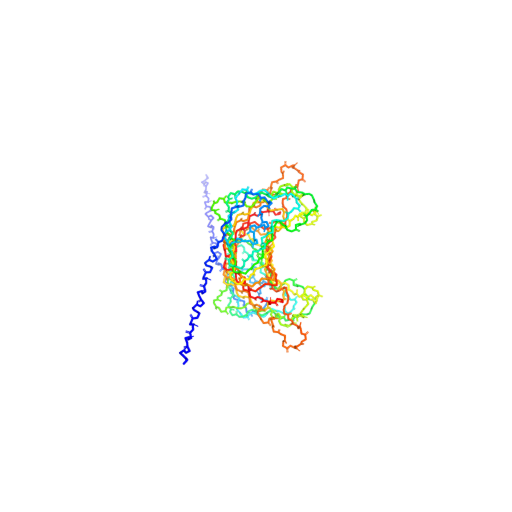1 183 ? -5.523 -1.654 3.5 1 83.38 183 VAL A O 1
ATOM 1423 N N . TRP A 1 184 ? -6.309 0.154 4.66 1 75.75 184 TRP A N 1
ATOM 1424 C CA . TRP A 1 184 ? -7.156 -0.666 5.516 1 75.75 184 TRP A CA 1
ATOM 1425 C C . TRP A 1 184 ? -8.578 -0.122 5.551 1 75.75 184 TRP A C 1
ATOM 1427 O O . TRP A 1 184 ? -8.789 1.093 5.605 1 75.75 184 TRP A O 1
ATOM 1437 N N . ASN A 1 185 ? -9.516 -1.03 5.582 1 79.25 185 ASN A N 1
ATOM 1438 C CA . ASN A 1 185 ? -10.922 -0.674 5.777 1 79.25 185 ASN A CA 1
ATOM 1439 C C . ASN A 1 185 ? -11.312 0.529 4.926 1 79.25 185 ASN A C 1
ATOM 1441 O O . ASN A 1 185 ? -11.938 1.467 5.422 1 79.25 185 ASN A O 1
ATOM 1445 N N . SER A 1 186 ? -10.906 0.605 3.82 1 82.38 186 SER A N 1
ATOM 1446 C CA . SER A 1 186 ? -11.156 1.709 2.9 1 82.38 186 SER A CA 1
ATOM 1447 C C . SER A 1 186 ? -11.641 1.202 1.547 1 82.38 186 SER A C 1
ATOM 1449 O O . SER A 1 186 ? -11.266 0.112 1.114 1 82.38 186 SER A O 1
ATOM 1451 N N . THR A 1 187 ? -12.547 1.992 1.006 1 82.12 187 THR A N 1
ATOM 1452 C CA . THR A 1 187 ? -13.094 1.589 -0.285 1 82.12 187 THR A CA 1
ATOM 1453 C C . THR A 1 187 ? -12.922 2.701 -1.315 1 82.12 187 THR A C 1
ATOM 1455 O O . THR A 1 187 ? -12.852 3.879 -0.958 1 82.12 187 THR A O 1
ATOM 1458 N N . ASN A 1 188 ? -12.82 2.285 -2.578 1 86.81 188 ASN A N 1
ATOM 1459 C CA . ASN A 1 188 ? -12.633 3.227 -3.676 1 86.81 188 ASN A CA 1
ATOM 1460 C C . ASN A 1 188 ? -11.367 4.059 -3.492 1 86.81 188 ASN A C 1
ATOM 1462 O O . ASN A 1 188 ? -11.414 5.289 -3.557 1 86.81 188 ASN A O 1
ATOM 1466 N N . VAL A 1 189 ? -10.25 3.357 -3.229 1 90.38 189 VAL A N 1
ATOM 1467 C CA . VAL A 1 189 ? -8.93 3.977 -3.105 1 90.38 189 VAL A CA 1
ATOM 1468 C C . VAL A 1 189 ? -8.172 3.844 -4.422 1 90.38 189 VAL A C 1
ATOM 1470 O O . VAL A 1 189 ? -8.094 2.754 -4.996 1 90.38 189 VAL A O 1
ATOM 1473 N N . LEU A 1 190 ? -7.672 4.973 -4.949 1 91.88 190 LEU A N 1
ATOM 1474 C CA . LEU A 1 190 ? -6.863 4.992 -6.164 1 91.88 190 LEU A CA 1
ATOM 1475 C C . LEU A 1 190 ? -5.438 5.445 -5.859 1 91.88 190 LEU A C 1
ATOM 1477 O O . LEU A 1 190 ? -5.23 6.516 -5.281 1 91.88 190 LEU A O 1
ATOM 1481 N N . ILE A 1 191 ? -4.449 4.602 -6.145 1 91.5 191 ILE A N 1
ATOM 1482 C CA . ILE A 1 191 ? -3.029 4.906 -6.016 1 91.5 191 ILE A CA 1
ATOM 1483 C C . ILE A 1 191 ? -2.389 4.977 -7.398 1 91.5 191 ILE A C 1
ATOM 1485 O O . ILE A 1 191 ? -2.348 3.98 -8.125 1 91.5 191 ILE A O 1
ATOM 1489 N N . ARG A 1 192 ? -1.96 6.227 -7.676 1 92.25 192 ARG A N 1
ATOM 1490 C CA . ARG A 1 192 ? -1.438 6.457 -9.016 1 92.25 192 ARG A CA 1
ATOM 1491 C C . ARG A 1 192 ? -0.072 7.133 -8.969 1 92.25 192 ARG A C 1
ATOM 1493 O O . ARG A 1 192 ? 0.08 8.188 -8.352 1 92.25 192 ARG A O 1
ATOM 1500 N N . ASP A 1 193 ? 0.958 6.488 -9.625 1 93 193 ASP A N 1
ATOM 1501 C CA . ASP A 1 193 ? 2.307 7.027 -9.773 1 93 193 ASP A CA 1
ATOM 1502 C C . ASP A 1 193 ? 2.941 7.297 -8.406 1 93 193 ASP A C 1
ATOM 1504 O O . ASP A 1 193 ? 3.361 8.422 -8.125 1 93 193 ASP A O 1
ATOM 1508 N N . VAL A 1 194 ? 3.037 6.258 -7.629 1 90.88 194 VAL A N 1
ATOM 1509 C CA . VAL A 1 194 ? 3.734 6.305 -6.348 1 90.88 194 VAL A CA 1
ATOM 1510 C C . VAL A 1 194 ? 5.047 5.527 -6.445 1 90.88 194 VAL A C 1
ATOM 1512 O O . VAL A 1 194 ? 5.059 4.367 -6.867 1 90.88 194 VAL A O 1
ATOM 1515 N N . ALA A 1 195 ? 6.168 6.246 -6.098 1 90.19 195 ALA A N 1
ATOM 1516 C CA . ALA A 1 195 ? 7.5 5.645 -6.121 1 90.19 195 ALA A CA 1
ATOM 1517 C C . ALA A 1 195 ? 8.094 5.582 -4.715 1 90.19 195 ALA A C 1
ATOM 1519 O O . ALA A 1 195 ? 8.102 6.582 -3.994 1 90.19 195 ALA A O 1
ATOM 1520 N N . VAL A 1 196 ? 8.562 4.41 -4.375 1 89.31 196 VAL A N 1
ATOM 1521 C CA . VAL A 1 196 ? 9.141 4.184 -3.059 1 89.31 196 VAL A CA 1
ATOM 1522 C C . VAL A 1 196 ? 10.609 3.771 -3.203 1 89.31 196 VAL A C 1
ATOM 1524 O O . VAL A 1 196 ? 10.914 2.785 -3.877 1 89.31 196 VAL A O 1
ATOM 1527 N N . PHE A 1 197 ? 11.5 4.586 -2.621 1 85.19 197 PHE A N 1
ATOM 1528 C CA . PHE A 1 197 ? 12.922 4.289 -2.598 1 85.19 197 PHE A CA 1
ATOM 1529 C C . PHE A 1 197 ? 13.406 4.062 -1.169 1 85.19 197 PHE A C 1
ATOM 1531 O O . PHE A 1 197 ? 13.461 5 -0.37 1 85.19 197 PHE A O 1
ATOM 1538 N N . ASN A 1 198 ? 13.5 2.85 -0.74 1 78.88 198 ASN A N 1
ATOM 1539 C CA . ASN A 1 198 ? 13.969 2.537 0.604 1 78.88 198 ASN A CA 1
ATOM 1540 C C . ASN A 1 198 ? 15.211 1.65 0.568 1 78.88 198 ASN A C 1
ATOM 1542 O O . ASN A 1 198 ? 15.953 1.649 -0.417 1 78.88 198 ASN A O 1
ATOM 1546 N N . GLN A 1 199 ? 15.555 0.995 1.87 1 64.06 199 GLN A N 1
ATOM 1547 C CA . GLN A 1 199 ? 16.797 0.255 2.027 1 64.06 199 GLN A CA 1
ATOM 1548 C C . GLN A 1 199 ? 16.703 -1.126 1.385 1 64.06 199 GLN A C 1
ATOM 1550 O O . GLN A 1 199 ? 15.609 -1.678 1.245 1 64.06 199 GLN A O 1
ATOM 1555 N N . ASP A 1 200 ? 17.875 -1.524 0.691 1 51.53 200 ASP A N 1
ATOM 1556 C CA . ASP A 1 200 ? 18.141 -2.93 0.404 1 51.53 200 ASP A CA 1
ATOM 1557 C C . ASP A 1 200 ? 18.312 -3.73 1.692 1 51.53 200 ASP A C 1
ATOM 1559 O O . ASP A 1 200 ? 18.969 -3.268 2.635 1 51.53 200 ASP A O 1
ATOM 1563 N N . ASP A 1 201 ? 17.094 -4.09 2.314 1 44.47 201 ASP A N 1
ATOM 1564 C CA . ASP A 1 201 ? 17.547 -4.793 3.508 1 44.47 201 ASP A CA 1
ATOM 1565 C C . ASP A 1 201 ? 18.766 -5.668 3.203 1 44.47 201 ASP A C 1
ATOM 1567 O O . ASP A 1 201 ? 18.938 -6.121 2.072 1 44.47 201 ASP A O 1
ATOM 1571 N N . MET B 1 1 ? 58.625 -32.469 -40.844 1 31.2 1 MET B N 1
ATOM 1572 C CA . MET B 1 1 ? 57.406 -32.938 -40.188 1 31.2 1 MET B CA 1
ATOM 1573 C C . MET B 1 1 ? 56.406 -31.812 -40.031 1 31.2 1 MET B C 1
ATOM 1575 O O . MET B 1 1 ? 56.688 -30.781 -39.438 1 31.2 1 MET B O 1
ATOM 1579 N N . SER B 1 2 ? 55.5 -31.625 -41.094 1 30.38 2 SER B N 1
ATOM 1580 C CA . SER B 1 2 ? 54.5 -30.562 -41.312 1 30.38 2 SER B CA 1
ATOM 1581 C C . SER B 1 2 ? 53.469 -30.562 -40.219 1 30.38 2 SER B C 1
ATOM 1583 O O . SER B 1 2 ? 52.844 -31.594 -39.906 1 30.38 2 SER B O 1
ATOM 1585 N N . CYS B 1 3 ? 53.594 -29.672 -39.219 1 30.41 3 CYS B N 1
ATOM 1586 C CA . CYS B 1 3 ? 52.75 -29.453 -38.062 1 30.41 3 CYS B CA 1
ATOM 1587 C C . CYS B 1 3 ? 51.344 -29.031 -38.5 1 30.41 3 CYS B C 1
ATOM 1589 O O . CYS B 1 3 ? 51.156 -27.922 -39.031 1 30.41 3 CYS B O 1
ATOM 1591 N N . PHE B 1 4 ? 50.562 -29.984 -39.031 1 34 4 PHE B N 1
ATOM 1592 C CA . PHE B 1 4 ? 49.219 -29.656 -39.406 1 34 4 PHE B CA 1
ATOM 1593 C C . PHE B 1 4 ? 48.406 -29.172 -38.188 1 34 4 PHE B C 1
ATOM 1595 O O . PHE B 1 4 ? 48.312 -29.891 -37.188 1 34 4 PHE B O 1
ATOM 1602 N N . VAL B 1 5 ? 48.406 -27.859 -37.906 1 36.78 5 VAL B N 1
ATOM 1603 C CA . VAL B 1 5 ? 47.562 -27.25 -36.875 1 36.78 5 VAL B CA 1
ATOM 1604 C C . VAL B 1 5 ? 46.094 -27.438 -37.25 1 36.78 5 VAL B C 1
ATOM 1606 O O . VAL B 1 5 ? 45.656 -26.969 -38.312 1 36.78 5 VAL B O 1
ATOM 1609 N N . ALA B 1 6 ? 45.562 -28.562 -36.812 1 34.53 6 ALA B N 1
ATOM 1610 C CA . ALA B 1 6 ? 44.125 -28.703 -37 1 34.53 6 ALA B CA 1
ATOM 1611 C C . ALA B 1 6 ? 43.375 -27.609 -36.25 1 34.53 6 ALA B C 1
ATOM 1613 O O . ALA B 1 6 ? 43.562 -27.422 -35.062 1 34.53 6 ALA B O 1
ATOM 1614 N N . VAL B 1 7 ? 42.969 -26.531 -36.969 1 38.97 7 VAL B N 1
ATOM 1615 C CA . VAL B 1 7 ? 42.062 -25.5 -36.438 1 38.97 7 VAL B CA 1
ATOM 1616 C C . VAL B 1 7 ? 40.719 -26.141 -36.062 1 38.97 7 VAL B C 1
ATOM 1618 O O . VAL B 1 7 ? 40.031 -26.672 -36.906 1 38.97 7 VAL B O 1
ATOM 1621 N N . VAL B 1 8 ? 40.625 -26.734 -34.906 1 33.56 8 VAL B N 1
ATOM 1622 C CA . VAL B 1 8 ? 39.312 -27.172 -34.469 1 33.56 8 VAL B CA 1
ATOM 1623 C C . VAL B 1 8 ? 38.375 -25.953 -34.375 1 33.56 8 VAL B C 1
ATOM 1625 O O . VAL B 1 8 ? 38.656 -25.016 -33.625 1 33.56 8 VAL B O 1
ATOM 1628 N N . VAL B 1 9 ? 37.688 -25.641 -35.469 1 34.69 9 VAL B N 1
ATOM 1629 C CA . VAL B 1 9 ? 36.625 -24.641 -35.344 1 34.69 9 VAL B CA 1
ATOM 1630 C C . VAL B 1 9 ? 35.562 -25.125 -34.375 1 34.69 9 VAL B C 1
ATOM 1632 O O . VAL B 1 9 ? 34.969 -26.172 -34.562 1 34.69 9 VAL B O 1
ATOM 1635 N N . LEU B 1 10 ? 35.688 -24.859 -33.156 1 35.34 10 LEU B N 1
ATOM 1636 C CA . LEU B 1 10 ? 34.594 -25.078 -32.219 1 35.34 10 LEU B CA 1
ATOM 1637 C C . LEU B 1 10 ? 33.312 -24.391 -32.688 1 35.34 10 LEU B C 1
ATOM 1639 O O . LEU B 1 10 ? 33.281 -23.172 -32.812 1 35.34 10 LEU B O 1
ATOM 1643 N N . ALA B 1 11 ? 32.656 -25.047 -33.656 1 38.06 11 ALA B N 1
ATOM 1644 C CA . ALA B 1 11 ? 31.312 -24.547 -33.875 1 38.06 11 ALA B CA 1
ATOM 1645 C C . ALA B 1 11 ? 30.516 -24.469 -32.562 1 38.06 11 ALA B C 1
ATOM 1647 O O . ALA B 1 11 ? 30.328 -25.5 -31.891 1 38.06 11 ALA B O 1
ATOM 1648 N N . ALA B 1 12 ? 30.609 -23.406 -31.891 1 40.66 12 ALA B N 1
ATOM 1649 C CA . ALA B 1 12 ? 29.594 -23.188 -30.844 1 40.66 12 ALA B CA 1
ATOM 1650 C C . ALA B 1 12 ? 28.188 -23.422 -31.391 1 40.66 12 ALA B C 1
ATOM 1652 O O . ALA B 1 12 ? 27.766 -22.766 -32.344 1 40.66 12 ALA B O 1
ATOM 1653 N N . PHE B 1 13 ? 27.688 -24.609 -31.391 1 35.5 13 PHE B N 1
ATOM 1654 C CA . PHE B 1 13 ? 26.234 -24.75 -31.516 1 35.5 13 PHE B CA 1
ATOM 1655 C C . PHE B 1 13 ? 25.516 -23.688 -30.719 1 35.5 13 PHE B C 1
ATOM 1657 O O . PHE B 1 13 ? 25.688 -23.594 -29.5 1 35.5 13 PHE B O 1
ATOM 1664 N N . PHE B 1 14 ? 25.344 -22.578 -31.312 1 36.88 14 PHE B N 1
ATOM 1665 C CA . PHE B 1 14 ? 24.281 -21.734 -30.75 1 36.88 14 PHE B CA 1
ATOM 1666 C C . PHE B 1 14 ? 23.047 -22.578 -30.469 1 36.88 14 PHE B C 1
ATOM 1668 O O . PHE B 1 14 ? 22.375 -23.031 -31.391 1 36.88 14 PHE B O 1
ATOM 1675 N N . GLN B 1 15 ? 23.109 -23.469 -29.547 1 35.47 15 GLN B N 1
ATOM 1676 C CA . GLN B 1 15 ? 21.797 -23.891 -29.094 1 35.47 15 GLN B CA 1
ATOM 1677 C C . GLN B 1 15 ? 20.828 -22.719 -29.016 1 35.47 15 GLN B C 1
ATOM 1679 O O . GLN B 1 15 ? 21.062 -21.766 -28.266 1 35.47 15 GLN B O 1
ATOM 1684 N N . ASN B 1 16 ? 20.344 -22.156 -30.094 1 40.31 16 ASN B N 1
ATOM 1685 C CA . ASN B 1 16 ? 19.125 -21.344 -30.047 1 40.31 16 ASN B CA 1
ATOM 1686 C C . ASN B 1 16 ? 18.172 -21.844 -28.969 1 40.31 16 ASN B C 1
ATOM 1688 O O . ASN B 1 16 ? 17.578 -22.906 -29.094 1 40.31 16 ASN B O 1
ATOM 1692 N N . SER B 1 17 ? 18.531 -21.875 -27.75 1 42.28 17 SER B N 1
ATOM 1693 C CA . SER B 1 17 ? 17.656 -22.25 -26.641 1 42.28 17 SER B CA 1
ATOM 1694 C C . SER B 1 17 ? 16.219 -21.797 -26.891 1 42.28 17 SER B C 1
ATOM 1696 O O . SER B 1 17 ? 15.953 -20.594 -26.922 1 42.28 17 SER B O 1
ATOM 1698 N N . LEU B 1 18 ? 15.43 -22.156 -27.906 1 46.66 18 LEU B N 1
ATOM 1699 C CA . LEU B 1 18 ? 14 -21.969 -28.125 1 46.66 18 LEU B CA 1
ATOM 1700 C C . LEU B 1 18 ? 13.273 -21.719 -26.812 1 46.66 18 LEU B C 1
ATOM 1702 O O . LEU B 1 18 ? 13.359 -22.516 -25.891 1 46.66 18 LEU B O 1
ATOM 1706 N N . SER B 1 19 ? 13.164 -20.516 -26.328 1 59.41 19 SER B N 1
ATOM 1707 C CA . SER B 1 19 ? 12.359 -20.172 -25.156 1 59.41 19 SER B CA 1
ATOM 1708 C C . SER B 1 19 ? 11.141 -21.078 -25.047 1 59.41 19 SER B C 1
ATOM 1710 O O . SER B 1 19 ? 10.305 -21.109 -25.953 1 59.41 19 SER B O 1
ATOM 1712 N N . GLN B 1 20 ? 11.164 -22.203 -24.469 1 82.06 20 GLN B N 1
ATOM 1713 C CA . GLN B 1 20 ? 10.094 -23.188 -24.266 1 82.06 20 GLN B CA 1
ATOM 1714 C C . GLN B 1 20 ? 8.836 -22.516 -23.719 1 82.06 20 GLN B C 1
ATOM 1716 O O . GLN B 1 20 ? 8.906 -21.719 -22.781 1 82.06 20 GLN B O 1
ATOM 1721 N N . THR B 1 21 ? 7.777 -22.484 -24.578 1 92.12 21 THR B N 1
ATOM 1722 C CA . THR B 1 21 ? 6.441 -22.031 -24.188 1 92.12 21 THR B CA 1
ATOM 1723 C C . THR B 1 21 ? 5.668 -23.156 -23.5 1 92.12 21 THR B C 1
ATOM 1725 O O . THR B 1 21 ? 5.75 -24.312 -23.922 1 92.12 21 THR B O 1
ATOM 1728 N N . CYS B 1 22 ? 5.035 -22.828 -22.422 1 97.19 22 CYS B N 1
ATOM 1729 C CA . CYS B 1 22 ? 4.219 -23.797 -21.688 1 97.19 22 CYS B CA 1
ATOM 1730 C C . CYS B 1 22 ? 2.789 -23.297 -21.547 1 97.19 22 CYS B C 1
ATOM 1732 O O . CYS B 1 22 ? 2.564 -22.094 -21.328 1 97.19 22 CYS B O 1
ATOM 1734 N N . LEU B 1 23 ? 1.891 -24.203 -21.75 1 98.44 23 LEU B N 1
ATOM 1735 C CA . LEU B 1 23 ? 0.494 -23.984 -21.375 1 98.44 23 LEU B CA 1
ATOM 1736 C C . LEU B 1 23 ? 0.137 -24.766 -20.125 1 98.44 23 LEU B C 1
ATOM 1738 O O . LEU B 1 23 ? 0.325 -25.984 -20.062 1 98.44 23 LEU B O 1
ATOM 1742 N N . VAL B 1 24 ? -0.388 -24.109 -19.094 1 98.75 24 VAL B N 1
ATOM 1743 C CA . VAL B 1 24 ? -0.764 -24.703 -17.828 1 98.75 24 VAL B CA 1
ATOM 1744 C C . VAL B 1 24 ? -2.277 -24.609 -17.641 1 98.75 24 VAL B C 1
ATOM 1746 O O . VAL B 1 24 ? -2.85 -23.531 -17.656 1 98.75 24 VAL B O 1
ATOM 1749 N N . THR B 1 25 ? -2.875 -25.75 -17.5 1 98.62 25 THR B N 1
ATOM 1750 C CA . THR B 1 25 ? -4.312 -25.781 -17.266 1 98.62 25 THR B CA 1
ATOM 1751 C C . THR B 1 25 ? -4.637 -26.594 -16.016 1 98.62 25 THR B C 1
ATOM 1753 O O . THR B 1 25 ? -5.793 -26.656 -15.594 1 98.62 25 THR B O 1
ATOM 1756 N N . ASP B 1 26 ? -3.574 -27.234 -15.523 1 98.56 26 ASP B N 1
ATOM 1757 C CA . ASP B 1 26 ? -3.693 -28.031 -14.305 1 98.56 26 ASP B CA 1
ATOM 1758 C C . ASP B 1 26 ? -2.609 -27.656 -13.297 1 98.56 26 ASP B C 1
ATOM 1760 O O . ASP B 1 26 ? -1.449 -27.469 -13.672 1 98.56 26 ASP B O 1
ATOM 1764 N N . PHE B 1 27 ? -3.059 -27.656 -12.055 1 98.75 27 PHE B N 1
ATOM 1765 C CA . PHE B 1 27 ? -2.168 -27.203 -10.992 1 98.75 27 PHE B CA 1
ATOM 1766 C C . PHE B 1 27 ? -0.885 -28.031 -10.977 1 98.75 27 PHE B C 1
ATOM 1768 O O . PHE B 1 27 ? 0.193 -27.5 -10.695 1 98.75 27 PHE B O 1
ATOM 1775 N N . GLU B 1 28 ? -0.898 -29.266 -11.32 1 98.31 28 GLU B N 1
ATOM 1776 C CA . GLU B 1 28 ? 0.241 -30.172 -11.242 1 98.31 28 GLU B CA 1
ATOM 1777 C C . GLU B 1 28 ? 1.312 -29.812 -12.266 1 98.31 28 GLU B C 1
ATOM 1779 O O . GLU B 1 28 ? 2.457 -30.25 -12.164 1 98.31 28 GLU B O 1
ATOM 1784 N N . GLN B 1 29 ? 0.912 -28.984 -13.242 1 98.38 29 GLN B N 1
ATOM 1785 C CA . GLN B 1 29 ? 1.831 -28.609 -14.32 1 98.38 29 GLN B CA 1
ATOM 1786 C C . GLN B 1 29 ? 2.689 -27.422 -13.922 1 98.38 29 GLN B C 1
ATOM 1788 O O . GLN B 1 29 ? 3.693 -27.125 -14.578 1 98.38 29 GLN B O 1
ATOM 1793 N N . VAL B 1 30 ? 2.33 -26.719 -12.867 1 98.5 30 VAL B N 1
ATOM 1794 C CA . VAL B 1 30 ? 2.9 -25.406 -12.547 1 98.5 30 VAL B CA 1
ATOM 1795 C C . VAL B 1 30 ? 4.395 -25.547 -12.266 1 98.5 30 VAL B C 1
ATOM 1797 O O . VAL B 1 30 ? 5.207 -24.797 -12.805 1 98.5 30 VAL B O 1
ATOM 1800 N N . LEU B 1 31 ? 4.688 -26.5 -11.461 1 97.69 31 LEU B N 1
ATOM 1801 C CA . LEU B 1 31 ? 6.078 -26.656 -11.039 1 97.69 31 LEU B CA 1
ATOM 1802 C C . LEU B 1 31 ? 6.992 -26.844 -12.242 1 97.69 31 LEU B C 1
ATOM 1804 O O . LEU B 1 31 ? 8 -26.156 -12.375 1 97.69 31 LEU B O 1
ATOM 1808 N N . GLU B 1 32 ? 6.668 -27.781 -13.07 1 97.06 32 GLU B N 1
ATOM 1809 C CA . GLU B 1 32 ? 7.5 -28.047 -14.234 1 97.06 32 GLU B CA 1
ATOM 1810 C C . GLU B 1 32 ? 7.551 -26.844 -15.172 1 97.06 32 GLU B C 1
ATOM 1812 O O . GLU B 1 32 ? 8.617 -26.5 -15.688 1 97.06 32 GLU B O 1
ATOM 1817 N N . ALA B 1 33 ? 6.438 -26.234 -15.375 1 98.06 33 ALA B N 1
ATOM 1818 C CA . ALA B 1 33 ? 6.379 -25.094 -16.281 1 98.06 33 ALA B CA 1
ATOM 1819 C C . ALA B 1 33 ? 7.285 -23.969 -15.797 1 98.06 33 ALA B C 1
ATOM 1821 O O . ALA B 1 33 ? 8.008 -23.359 -16.578 1 98.06 33 ALA B O 1
ATOM 1822 N N . THR B 1 34 ? 7.25 -23.672 -14.477 1 98 34 THR B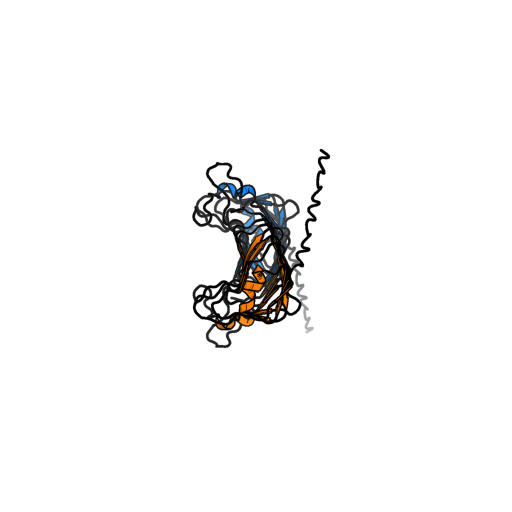 N 1
ATOM 1823 C CA . THR B 1 34 ? 8.023 -22.562 -13.953 1 98 34 THR B CA 1
ATOM 1824 C C . THR B 1 34 ? 9.516 -22.859 -13.984 1 98 34 THR B C 1
ATOM 1826 O O . THR B 1 34 ? 10.344 -21.953 -13.992 1 98 34 THR B O 1
ATOM 1829 N N . ARG B 1 35 ? 9.898 -24.109 -14.078 1 96.25 35 ARG B N 1
ATOM 1830 C CA . ARG B 1 35 ? 11.305 -24.5 -14.078 1 96.25 35 ARG B CA 1
ATOM 1831 C C . ARG B 1 35 ? 11.867 -24.516 -15.492 1 96.25 35 ARG B C 1
ATOM 1833 O O . ARG B 1 35 ? 13.062 -24.281 -15.695 1 96.25 35 ARG B O 1
ATOM 1840 N N . THR B 1 36 ? 11.047 -24.688 -16.469 1 95.81 36 THR B N 1
ATOM 1841 C CA . THR B 1 36 ? 11.602 -25.062 -17.766 1 95.81 36 THR B CA 1
ATOM 1842 C C . THR B 1 36 ? 11.219 -24.031 -18.844 1 95.81 36 THR B C 1
ATOM 1844 O O . THR B 1 36 ? 11.828 -23.984 -19.906 1 95.81 36 THR B O 1
ATOM 1847 N N . CYS B 1 37 ? 10.188 -23.312 -18.578 1 96.94 37 CYS B N 1
ATOM 1848 C CA . CYS B 1 37 ? 9.68 -22.453 -19.641 1 96.94 37 CYS B CA 1
ATOM 1849 C C . CYS B 1 37 ? 9.898 -20.984 -19.328 1 96.94 37 CYS B C 1
ATOM 1851 O O . CYS B 1 37 ? 9.781 -20.578 -18.156 1 96.94 37 CYS B O 1
ATOM 1853 N N . LYS B 1 38 ? 10.109 -20.203 -20.375 1 96.81 38 LYS B N 1
ATOM 1854 C CA . LYS B 1 38 ? 10.25 -18.75 -20.219 1 96.81 38 LYS B CA 1
ATOM 1855 C C . LYS B 1 38 ? 8.945 -18.031 -20.547 1 96.81 38 LYS B C 1
ATOM 1857 O O . LYS B 1 38 ? 8.719 -16.906 -20.094 1 96.81 38 LYS B O 1
ATOM 1862 N N . ASP B 1 39 ? 8.172 -18.594 -21.391 1 98.25 39 ASP B N 1
ATOM 1863 C CA . ASP B 1 39 ? 6.844 -18.094 -21.719 1 98.25 39 ASP B CA 1
ATOM 1864 C C . ASP B 1 39 ? 5.762 -19.078 -21.266 1 98.25 39 ASP B C 1
ATOM 1866 O O . ASP B 1 39 ? 5.617 -20.156 -21.844 1 98.25 39 ASP B O 1
ATOM 1870 N N . ILE B 1 40 ? 4.969 -18.703 -20.25 1 98.69 40 ILE B N 1
ATOM 1871 C CA . ILE B 1 40 ? 3.99 -19.594 -19.641 1 98.69 40 ILE B CA 1
ATOM 1872 C C . ILE B 1 40 ? 2.598 -18.984 -19.734 1 98.69 40 ILE B C 1
ATOM 1874 O O . ILE B 1 40 ? 2.393 -17.828 -19.344 1 98.69 40 ILE B O 1
ATOM 1878 N N . SER B 1 41 ? 1.691 -19.641 -20.297 1 98.81 41 SER B N 1
ATOM 1879 C CA . SER B 1 41 ? 0.278 -19.281 -20.266 1 98.81 41 SER B CA 1
ATOM 1880 C C . SER B 1 41 ? -0.479 -20.141 -19.25 1 98.81 41 SER B C 1
ATOM 1882 O O . SER B 1 41 ? -0.408 -21.375 -19.297 1 98.81 41 SER B O 1
ATOM 1884 N N . ILE B 1 42 ? -1.178 -19.484 -18.312 1 98.81 42 ILE B N 1
ATOM 1885 C CA . ILE B 1 42 ? -2.008 -20.172 -17.328 1 98.81 42 ILE B CA 1
ATOM 1886 C C . ILE B 1 42 ? -3.48 -19.875 -17.594 1 98.81 42 ILE B C 1
ATOM 1888 O O . ILE B 1 42 ? -3.896 -18.719 -17.594 1 98.81 42 ILE B O 1
ATOM 1892 N N . GLU B 1 43 ? -4.227 -20.984 -17.875 1 98.56 43 GLU B N 1
ATOM 1893 C CA . GLU B 1 43 ? -5.602 -20.781 -18.312 1 98.56 43 GLU B CA 1
ATOM 1894 C C . GLU B 1 43 ? -6.582 -21.578 -17.438 1 98.56 43 GLU B C 1
ATOM 1896 O O . GLU B 1 43 ? -6.488 -22.797 -17.344 1 98.56 43 GLU B O 1
ATOM 1901 N N . ASN B 1 44 ? -7.555 -20.859 -16.797 1 98.56 44 ASN B N 1
ATOM 1902 C CA . ASN B 1 44 ? -8.625 -21.484 -16.031 1 98.56 44 ASN B CA 1
ATOM 1903 C C . ASN B 1 44 ? -8.086 -22.5 -15.031 1 98.56 44 ASN B C 1
ATOM 1905 O O . ASN B 1 44 ? -8.508 -23.672 -15.039 1 98.56 44 ASN B O 1
ATOM 1909 N N . LEU B 1 45 ? -7.324 -22.016 -14.156 1 98.88 45 LEU B N 1
ATOM 1910 C CA . LEU B 1 45 ? -6.629 -22.891 -13.219 1 98.88 45 LEU B CA 1
ATOM 1911 C C . LEU B 1 45 ? -7.355 -22.953 -11.883 1 98.88 45 LEU B C 1
ATOM 1913 O O . LEU B 1 45 ? -7.793 -21.922 -11.367 1 98.88 45 LEU B O 1
ATOM 1917 N N . SER B 1 46 ? -7.566 -24.125 -11.359 1 98.81 46 SER B N 1
ATOM 1918 C CA . SER B 1 46 ? -8 -24.312 -9.977 1 98.81 46 SER B CA 1
ATOM 1919 C C . SER B 1 46 ? -6.824 -24.688 -9.078 1 98.81 46 SER B C 1
ATOM 1921 O O . SER B 1 46 ? -6.109 -25.656 -9.344 1 98.81 46 SER B O 1
ATOM 1923 N N . VAL B 1 47 ? -6.613 -23.922 -8.133 1 98.88 47 VAL B N 1
ATOM 1924 C CA . VAL B 1 47 ? -5.59 -24.203 -7.137 1 98.88 47 VAL B CA 1
ATOM 1925 C C . VAL B 1 47 ? -6.23 -24.844 -5.91 1 98.88 47 VAL B C 1
ATOM 1927 O O . VAL B 1 47 ? -7.137 -24.266 -5.301 1 98.88 47 VAL B O 1
ATOM 1930 N N . PRO B 1 48 ? -5.797 -26.031 -5.484 1 98.75 48 PRO B N 1
ATOM 1931 C CA . PRO B 1 48 ? -6.43 -26.703 -4.344 1 98.75 48 PRO B CA 1
ATOM 1932 C C . PRO B 1 48 ? -6.316 -25.891 -3.053 1 98.75 48 PRO B C 1
ATOM 1934 O O . PRO B 1 48 ? -5.344 -25.156 -2.857 1 98.75 48 PRO B O 1
ATOM 1937 N N . GLY B 1 49 ? -7.324 -26.078 -2.158 1 98.62 49 GLY B N 1
ATOM 1938 C CA . GLY B 1 49 ? -7.285 -25.406 -0.87 1 98.62 49 GLY B CA 1
ATOM 1939 C C . GLY B 1 49 ? -6.051 -25.734 -0.057 1 98.62 49 GLY B C 1
ATOM 1940 O O . GLY B 1 49 ? -5.621 -26.891 -0.011 1 98.62 49 GLY B O 1
ATOM 1941 N N . GLY B 1 50 ? -5.516 -24.734 0.498 1 98.38 50 GLY B N 1
ATOM 1942 C CA . GLY B 1 50 ? -4.355 -24.938 1.35 1 98.38 50 GLY B CA 1
ATOM 1943 C C . GLY B 1 50 ? -3.057 -25.047 0.574 1 98.38 50 GLY B C 1
ATOM 1944 O O . GLY B 1 50 ? -2.002 -25.328 1.151 1 98.38 50 GLY B O 1
ATOM 1945 N N . GLN B 1 51 ? -3.17 -24.844 -0.71 1 98.5 51 GLN B N 1
ATOM 1946 C CA . GLN B 1 51 ? -1.966 -24.875 -1.533 1 98.5 51 GLN B CA 1
ATOM 1947 C C . GLN B 1 51 ? -1.661 -23.484 -2.098 1 98.5 51 GLN B C 1
ATOM 1949 O O . GLN B 1 51 ? -2.576 -22.719 -2.395 1 98.5 51 GLN B O 1
ATOM 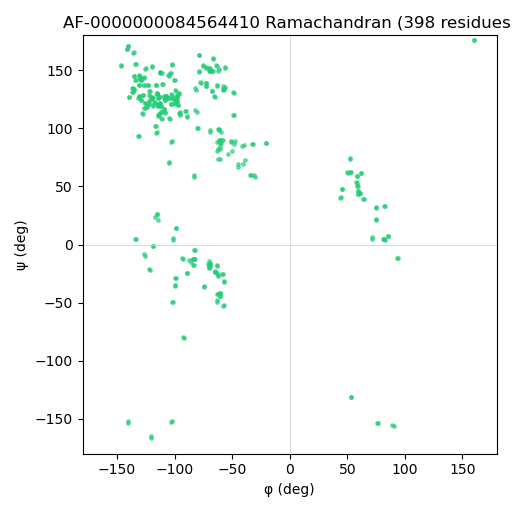1954 N N . THR B 1 52 ? -0.329 -23.25 -2.242 1 98.88 52 THR B N 1
ATOM 1955 C CA . THR B 1 52 ? 0.144 -21.984 -2.822 1 98.88 52 THR B CA 1
ATOM 1956 C C . THR B 1 52 ? 0.462 -22.172 -4.305 1 98.88 52 THR B C 1
ATOM 1958 O O . THR B 1 52 ? 1.098 -23.156 -4.695 1 98.88 52 THR B O 1
ATOM 1961 N N . LEU B 1 53 ? -0.075 -21.328 -5.18 1 98.94 53 LEU B N 1
ATOM 1962 C CA . LEU B 1 53 ? 0.439 -21.219 -6.543 1 98.94 53 LEU B CA 1
ATOM 1963 C C . LEU B 1 53 ? 1.825 -20.578 -6.551 1 98.94 53 LEU B C 1
ATOM 1965 O O . LEU B 1 53 ? 1.952 -19.359 -6.48 1 98.94 53 LEU B O 1
ATOM 1969 N N . LYS B 1 54 ? 2.795 -21.359 -6.617 1 98.81 54 LYS B N 1
ATOM 1970 C CA . LYS B 1 54 ? 4.172 -20.891 -6.543 1 98.81 54 LYS B CA 1
ATOM 1971 C C . LYS B 1 54 ? 4.723 -20.578 -7.93 1 98.81 54 LYS B C 1
ATOM 1973 O O . LYS B 1 54 ? 4.879 -21.469 -8.758 1 98.81 54 LYS B O 1
ATOM 1978 N N . LEU B 1 55 ? 5.02 -19.312 -8.172 1 98.81 55 LEU B N 1
ATOM 1979 C CA . LEU B 1 55 ? 5.676 -18.875 -9.398 1 98.81 55 LEU B CA 1
ATOM 1980 C C . LEU B 1 55 ? 7.137 -18.531 -9.141 1 98.81 55 LEU B C 1
ATOM 1982 O O . LEU B 1 55 ? 7.508 -17.344 -9.148 1 98.81 55 LEU B O 1
ATOM 1986 N N . ASN B 1 56 ? 7.895 -19.531 -8.891 1 98.62 56 ASN B N 1
ATOM 1987 C CA . ASN B 1 56 ? 9.344 -19.391 -8.891 1 98.62 56 ASN B CA 1
ATOM 1988 C C . ASN B 1 56 ? 9.914 -19.422 -10.305 1 98.62 56 ASN B C 1
ATOM 1990 O O . ASN B 1 56 ? 10.133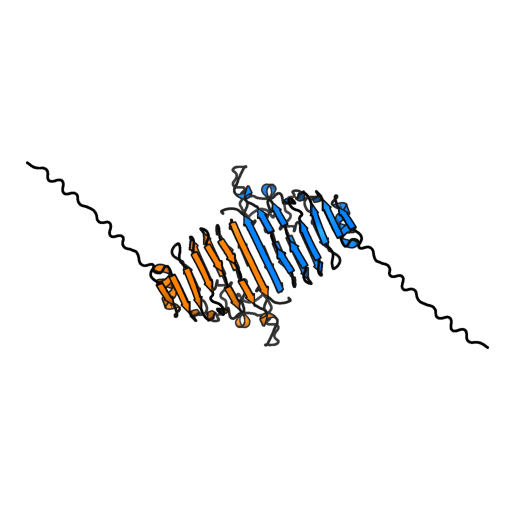 -20.484 -10.875 1 98.62 56 ASN B O 1
ATOM 1994 N N . LEU B 1 57 ? 10.203 -18.266 -10.82 1 98.38 57 LEU B N 1
ATOM 1995 C CA . LEU B 1 57 ? 10.375 -18.125 -12.266 1 98.38 57 LEU B CA 1
ATOM 1996 C C . LEU B 1 57 ? 11.852 -17.984 -12.625 1 98.38 57 LEU B C 1
ATOM 1998 O O . LEU B 1 57 ? 12.617 -17.344 -11.898 1 98.38 57 LEU B O 1
ATOM 2002 N N . THR B 1 58 ? 12.172 -18.547 -13.758 1 96.56 58 THR B N 1
ATOM 2003 C CA . THR B 1 58 ? 13.484 -18.281 -14.32 1 96.56 58 THR B CA 1
ATOM 2004 C C . THR B 1 58 ? 13.586 -16.828 -14.805 1 96.56 58 THR B C 1
ATOM 2006 O O . THR B 1 58 ? 12.578 -16.234 -15.188 1 96.56 58 THR B O 1
ATOM 2009 N N . ASP B 1 59 ? 14.812 -16.312 -14.789 1 96.5 59 ASP B N 1
ATOM 2010 C CA . ASP B 1 59 ? 15.016 -14.906 -15.109 1 96.5 59 ASP B CA 1
ATOM 2011 C C . ASP B 1 59 ? 14.461 -14.57 -16.5 1 96.5 59 ASP B C 1
ATOM 2013 O O . ASP B 1 59 ? 14.68 -15.32 -17.453 1 96.5 59 ASP B O 1
ATOM 2017 N N . GLY B 1 60 ? 13.742 -13.5 -16.609 1 97.69 60 GLY B N 1
ATOM 2018 C CA . GLY B 1 60 ? 13.266 -13.016 -17.891 1 97.69 60 GLY B CA 1
ATOM 2019 C C . GLY B 1 60 ? 11.969 -13.664 -18.344 1 97.69 60 GLY B C 1
ATOM 2020 O O . GLY B 1 60 ? 11.477 -13.406 -19.438 1 97.69 60 GLY B O 1
ATOM 2021 N N . SER B 1 61 ? 11.336 -14.461 -17.484 1 97.94 61 SER B N 1
ATOM 2022 C CA . SER B 1 61 ? 10.133 -15.195 -17.844 1 97.94 61 SER B CA 1
ATOM 2023 C C . SER B 1 61 ? 8.914 -14.281 -17.906 1 97.94 61 SER B C 1
ATOM 2025 O O . SER B 1 61 ? 8.883 -13.242 -17.25 1 97.94 61 SER B O 1
ATOM 2027 N N . THR B 1 62 ? 7.984 -14.695 -18.703 1 98.69 62 THR B N 1
ATOM 2028 C CA . THR B 1 62 ? 6.668 -14.07 -18.781 1 98.69 62 THR B CA 1
ATOM 2029 C C . THR B 1 62 ? 5.57 -15.078 -18.469 1 98.69 62 THR B C 1
ATOM 2031 O O . THR B 1 62 ? 5.57 -16.188 -19 1 98.69 62 THR B O 1
ATOM 2034 N N . VAL B 1 63 ? 4.719 -14.734 -17.562 1 98.88 63 VAL B N 1
ATOM 2035 C CA . VAL B 1 63 ? 3.533 -15.531 -17.25 1 98.88 63 VAL B CA 1
ATOM 2036 C C . VAL B 1 63 ? 2.277 -14.742 -17.625 1 98.88 63 VAL B C 1
ATOM 2038 O O . VAL B 1 63 ? 2.102 -13.602 -17.188 1 98.88 63 VAL B O 1
ATOM 2041 N N . THR B 1 64 ? 1.418 -15.312 -18.406 1 98.88 64 THR B N 1
ATOM 2042 C CA . THR B 1 64 ? 0.167 -14.695 -18.828 1 98.88 64 THR B CA 1
ATOM 2043 C C . THR B 1 64 ? -1.031 -15.5 -18.344 1 98.88 64 THR B C 1
ATOM 2045 O O . THR B 1 64 ? -1.145 -16.688 -18.625 1 98.88 64 THR B O 1
ATOM 2048 N N . PHE B 1 65 ? -1.909 -14.836 -17.594 1 98.94 65 PHE B N 1
ATOM 2049 C CA . PHE B 1 65 ? -3.119 -15.469 -17.078 1 98.94 65 PHE B CA 1
ATOM 2050 C C . PHE B 1 65 ? -4.309 -15.172 -17.984 1 98.94 65 PHE B C 1
ATOM 2052 O O . PHE B 1 65 ? -4.52 -14.023 -18.391 1 98.94 65 PHE B O 1
ATOM 2059 N N . LYS B 1 66 ? -4.965 -16.203 -18.328 1 98.69 66 LYS B N 1
ATOM 2060 C CA . LYS B 1 66 ? -6.203 -16.141 -19.094 1 98.69 66 LYS B CA 1
ATOM 2061 C C . LYS B 1 66 ? -7.328 -16.891 -18.391 1 98.69 66 LYS B C 1
ATOM 2063 O O . LYS B 1 66 ? -7.113 -18 -17.859 1 98.69 66 LYS B O 1
ATOM 2068 N N . GLY B 1 67 ? -8.508 -16.281 -18.391 1 98.62 67 GLY B N 1
ATOM 2069 C CA . GLY B 1 67 ? -9.641 -16.906 -17.734 1 98.62 67 GLY B CA 1
ATOM 2070 C C . GLY B 1 67 ? -9.594 -16.781 -16.219 1 98.62 67 GLY B C 1
ATOM 2071 O O . GLY B 1 67 ? -9.125 -15.781 -15.688 1 98.62 67 GLY B O 1
ATOM 2072 N N . ARG B 1 68 ? -10.211 -17.719 -15.609 1 98.69 68 ARG B N 1
ATOM 2073 C CA . ARG B 1 68 ? -10.375 -17.625 -14.164 1 98.69 68 ARG B CA 1
ATOM 2074 C C . ARG B 1 68 ? -9.406 -18.547 -13.438 1 98.69 68 ARG B C 1
ATOM 2076 O O . ARG B 1 68 ? -9.344 -19.75 -13.742 1 98.69 68 ARG B O 1
ATOM 2083 N N . THR B 1 69 ? -8.57 -18.031 -12.609 1 98.88 69 THR B N 1
ATOM 2084 C CA . THR B 1 69 ? -7.805 -18.766 -11.617 1 98.88 69 THR B CA 1
ATOM 2085 C C . THR B 1 69 ? -8.516 -18.75 -10.266 1 98.88 69 THR B C 1
ATOM 2087 O O . THR B 1 69 ? -8.641 -17.703 -9.641 1 98.88 69 THR B O 1
ATOM 2090 N N . VAL B 1 70 ? -9.008 -19.922 -9.836 1 98.88 70 VAL B N 1
ATOM 2091 C CA . VAL B 1 70 ? -9.797 -20.016 -8.609 1 98.88 70 VAL B CA 1
ATOM 2092 C C . VAL B 1 70 ? -8.977 -20.688 -7.512 1 98.88 70 VAL B C 1
ATOM 2094 O O . VAL B 1 70 ? -8.375 -21.734 -7.738 1 98.88 70 VAL B O 1
ATOM 2097 N N . PHE B 1 71 ? -8.906 -20.016 -6.391 1 98.81 71 PHE B N 1
ATOM 2098 C CA . PHE B 1 71 ? -8.289 -20.625 -5.215 1 98.81 71 PHE B CA 1
ATOM 2099 C C . PHE B 1 71 ? -9.336 -21.266 -4.316 1 98.81 71 PHE B C 1
ATOM 2101 O O . PHE B 1 71 ? -10.148 -20.578 -3.699 1 98.81 71 PHE B O 1
ATOM 2108 N N . GLU B 1 72 ? -9.234 -22.562 -4.234 1 98.62 72 GLU B N 1
ATOM 2109 C CA . GLU B 1 72 ? -10.258 -23.312 -3.506 1 98.62 72 GLU B CA 1
ATOM 2110 C C . GLU B 1 72 ? -10.164 -23.062 -2.004 1 98.62 72 GLU B C 1
ATOM 2112 O O . GLU B 1 72 ? -9.07 -22.844 -1.473 1 98.62 72 GLU B O 1
ATOM 2117 N N . PHE B 1 73 ? -11.367 -23.156 -1.431 1 97.81 73 PHE B N 1
ATOM 2118 C CA . PHE B 1 73 ? -11.492 -22.844 -0.011 1 97.81 73 PHE B CA 1
ATOM 2119 C C . PHE B 1 73 ? -10.875 -23.953 0.839 1 97.81 73 PHE B C 1
ATOM 2121 O O . PHE B 1 73 ? -10.945 -25.125 0.49 1 97.81 73 PHE B O 1
ATOM 2128 N N . THR B 1 74 ? -10.156 -23.453 1.921 1 97.81 74 THR B N 1
ATOM 2129 C CA . THR B 1 74 ? -9.758 -24.297 3.035 1 97.81 74 THR B CA 1
ATOM 2130 C C . THR B 1 74 ? -9.891 -23.547 4.359 1 97.81 74 THR B C 1
ATOM 2132 O O . THR B 1 74 ? -10.125 -22.344 4.379 1 97.81 74 THR B O 1
ATOM 2135 N N . THR B 1 75 ? -9.797 -24.281 5.5 1 94.56 75 THR B N 1
ATOM 2136 C CA . THR B 1 75 ? -9.922 -23.625 6.801 1 94.56 75 THR B CA 1
ATOM 2137 C C . THR B 1 75 ? -8.555 -23.469 7.453 1 94.56 75 THR B C 1
ATOM 2139 O O . THR B 1 75 ? -7.652 -24.281 7.234 1 94.56 75 THR B O 1
ATOM 2142 N N . TYR B 1 76 ? -8.414 -22.438 8.18 1 93.88 76 TYR B N 1
ATOM 2143 C CA . TYR B 1 76 ? -7.336 -22.188 9.125 1 93.88 76 TYR B CA 1
ATOM 2144 C C . TYR B 1 76 ? -5.98 -22.203 8.422 1 93.88 76 TYR B C 1
ATOM 2146 O O . TYR B 1 76 ? -5.039 -22.844 8.898 1 93.88 76 TYR B O 1
ATOM 2154 N N . TRP B 1 77 ? -5.922 -21.625 7.375 1 96.44 77 TRP B N 1
ATOM 2155 C CA . TRP B 1 77 ? -4.688 -21.5 6.609 1 96.44 77 TRP B CA 1
ATOM 2156 C C . TRP B 1 77 ? -4.41 -20.031 6.27 1 96.44 77 TRP B C 1
ATOM 2158 O O . TRP B 1 77 ? -5.281 -19.328 5.738 1 96.44 77 TRP B O 1
ATOM 2168 N N . LYS B 1 78 ? -3.221 -19.594 6.578 1 96 78 LYS B N 1
ATOM 2169 C CA . LYS B 1 78 ? -2.934 -18.172 6.48 1 96 78 LYS B CA 1
ATOM 2170 C C . LYS B 1 78 ? -2.352 -17.812 5.113 1 96 78 LYS B C 1
ATOM 2172 O O . LYS B 1 78 ? -2.283 -16.641 4.746 1 96 78 LYS B O 1
ATOM 2177 N N . GLY B 1 79 ? -1.955 -18.859 4.328 1 97 79 GLY B N 1
ATOM 2178 C CA . GLY B 1 79 ? -1.4 -18.594 3.01 1 97 79 GLY B CA 1
ATOM 2179 C C . GLY B 1 79 ? 0.107 -18.438 3.018 1 97 79 GLY B C 1
ATOM 2180 O O . GLY B 1 79 ? 0.785 -18.906 3.93 1 97 79 GLY B O 1
ATOM 2181 N N . PRO B 1 80 ? 0.531 -17.641 1.873 1 98.06 80 PRO B N 1
ATOM 2182 C CA . PRO B 1 80 ? -0.184 -16.875 0.845 1 98.06 80 PRO B CA 1
ATOM 2183 C C . PRO B 1 80 ? -0.761 -17.766 -0.253 1 98.06 80 PRO B C 1
ATOM 2185 O O . PRO B 1 80 ? -0.334 -18.906 -0.41 1 98.06 80 PRO B O 1
ATOM 2188 N N . LEU B 1 81 ? -1.733 -17.219 -1.047 1 98.75 81 LEU B N 1
ATOM 2189 C CA . LEU B 1 81 ? -2.334 -17.906 -2.18 1 98.75 81 LEU B CA 1
ATOM 2190 C C . LEU B 1 81 ? -1.369 -17.953 -3.359 1 98.75 81 LEU B C 1
ATOM 2192 O O . LEU B 1 81 ? -1.305 -18.953 -4.074 1 98.75 81 LEU B O 1
ATOM 2196 N N . VAL B 1 82 ? -0.587 -16.906 -3.574 1 98.88 82 VAL B N 1
ATOM 2197 C CA . VAL B 1 82 ? 0.357 -16.828 -4.684 1 98.88 82 VAL B CA 1
ATOM 2198 C C . VAL B 1 82 ? 1.696 -16.281 -4.188 1 98.88 82 VAL B C 1
ATOM 2200 O O . VAL B 1 82 ? 1.739 -15.305 -3.443 1 98.88 82 VAL B O 1
ATOM 2203 N N . THR B 1 83 ? 2.75 -16.906 -4.559 1 98.81 83 THR B N 1
ATOM 2204 C CA . THR B 1 83 ? 4.078 -16.312 -4.418 1 98.81 83 THR B CA 1
ATOM 2205 C C . THR B 1 83 ? 4.719 -16.094 -5.785 1 98.81 83 THR B C 1
ATOM 2207 O O . THR B 1 83 ? 4.574 -16.922 -6.688 1 98.81 83 THR B O 1
ATOM 2210 N N . ILE B 1 84 ? 5.336 -14.984 -5.977 1 98.75 84 ILE B N 1
ATOM 2211 C CA . ILE B 1 84 ? 6.039 -14.648 -7.211 1 98.75 84 ILE B CA 1
ATOM 2212 C C . ILE B 1 84 ? 7.492 -14.305 -6.898 1 98.75 84 ILE B C 1
ATOM 2214 O O . ILE B 1 84 ? 7.766 -13.359 -6.152 1 98.75 84 ILE B O 1
ATOM 2218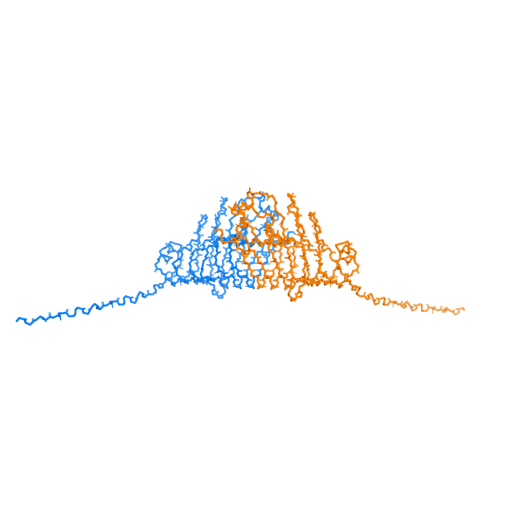 N N . ASN B 1 85 ? 8.352 -15.055 -7.438 1 98.56 85 ASN B N 1
ATOM 2219 C CA . ASN B 1 85 ? 9.781 -14.852 -7.277 1 98.56 85 ASN B CA 1
ATOM 2220 C C . ASN B 1 85 ? 10.508 -14.891 -8.617 1 98.56 85 ASN B C 1
ATOM 2222 O O . ASN B 1 85 ? 10.18 -15.703 -9.484 1 98.56 85 ASN B O 1
ATOM 2226 N N . GLY B 1 86 ? 11.484 -13.945 -8.844 1 98.12 86 GLY B N 1
ATOM 2227 C CA . GLY B 1 86 ? 12.273 -13.961 -10.062 1 98.12 86 GLY B CA 1
ATOM 2228 C C . GLY B 1 86 ? 12.938 -12.625 -10.359 1 98.12 86 GLY B C 1
ATOM 2229 O O . GLY B 1 86 ? 12.789 -11.672 -9.594 1 98.12 86 GLY B O 1
ATOM 2230 N N . THR B 1 87 ? 13.734 -12.609 -11.406 1 98.31 87 THR B N 1
ATOM 2231 C CA . THR B 1 87 ? 14.414 -11.406 -11.875 1 98.31 87 THR B CA 1
ATOM 2232 C C . THR B 1 87 ? 13.984 -11.062 -13.297 1 98.31 87 THR B C 1
ATOM 2234 O O . THR B 1 87 ? 14.031 -11.922 -14.188 1 98.31 87 THR B O 1
ATOM 2237 N N . SER B 1 88 ? 13.523 -9.789 -13.508 1 98.38 88 SER B N 1
ATOM 2238 C CA . SER B 1 88 ? 13.086 -9.312 -14.82 1 98.38 88 SER B CA 1
ATOM 2239 C C . SER B 1 88 ? 11.938 -10.148 -15.359 1 98.38 88 SER B C 1
ATOM 2241 O O . SER B 1 88 ? 11.953 -10.578 -16.516 1 98.38 88 SER B O 1
ATOM 2243 N N . VAL B 1 89 ? 11.016 -10.375 -14.484 1 98.75 89 VAL B N 1
ATOM 2244 C CA . VAL B 1 89 ? 9.883 -11.195 -14.883 1 98.75 89 VAL B CA 1
ATOM 2245 C C . VAL B 1 89 ? 8.672 -10.312 -15.164 1 98.75 89 VAL B C 1
ATOM 2247 O O . VAL B 1 89 ? 8.586 -9.188 -14.656 1 98.75 89 VAL B O 1
ATOM 2250 N N . THR B 1 90 ? 7.789 -10.805 -15.977 1 98.81 90 THR B N 1
ATOM 2251 C CA . THR B 1 90 ? 6.523 -10.156 -16.297 1 98.81 90 THR B CA 1
ATOM 2252 C C . THR B 1 90 ? 5.348 -11.07 -15.953 1 98.81 90 THR B C 1
ATOM 2254 O O . THR B 1 90 ? 5.297 -12.219 -16.391 1 98.81 90 THR B O 1
ATOM 2257 N N . ILE B 1 91 ? 4.469 -10.617 -15.078 1 98.88 91 ILE B N 1
ATOM 2258 C CA . ILE B 1 91 ? 3.178 -11.242 -14.82 1 98.88 91 ILE B CA 1
ATOM 2259 C C . ILE B 1 91 ? 2.057 -10.367 -15.383 1 98.88 91 ILE B C 1
ATOM 2261 O O . ILE B 1 91 ? 2.002 -9.164 -15.109 1 98.88 91 ILE B O 1
ATOM 2265 N N . GLN B 1 92 ? 1.211 -10.961 -16.172 1 98.88 92 GLN B N 1
ATOM 2266 C CA . GLN B 1 92 ? 0.159 -10.148 -16.766 1 98.88 92 GLN B CA 1
ATOM 2267 C C . GLN B 1 92 ? -1.132 -10.945 -16.938 1 98.88 92 GLN B C 1
ATOM 2269 O O . GLN B 1 92 ? -1.1 -12.172 -17.031 1 98.88 92 GLN B O 1
ATOM 2274 N N . GLY B 1 93 ? -2.262 -10.258 -16.938 1 98.75 93 GLY B N 1
ATOM 2275 C CA . GLY B 1 93 ? -3.562 -10.828 -17.25 1 98.75 93 GLY B CA 1
ATOM 2276 C C . GLY B 1 93 ? -4.125 -10.352 -18.578 1 98.75 93 GLY B C 1
ATOM 2277 O O . GLY B 1 93 ? -4.012 -9.18 -18.922 1 98.75 93 GLY B O 1
ATOM 2278 N N . VAL B 1 94 ? -4.684 -11.273 -19.281 1 97.94 94 VAL B N 1
ATOM 2279 C CA . VAL B 1 94 ? -5.484 -10.891 -20.438 1 97.94 94 VAL B CA 1
ATOM 2280 C C . VAL B 1 94 ? -6.797 -10.266 -19.969 1 97.94 94 VAL B C 1
ATOM 2282 O O . VAL B 1 94 ? -7.289 -10.57 -18.875 1 97.94 94 VAL B O 1
ATOM 2285 N N . GLU B 1 95 ? -7.301 -9.414 -20.781 1 96.69 95 GLU B N 1
ATOM 2286 C CA . GLU B 1 95 ? -8.586 -8.82 -20.453 1 96.69 95 GLU B CA 1
ATOM 2287 C C . GLU B 1 95 ? -9.602 -9.883 -20.047 1 96.69 95 GLU B C 1
ATOM 2289 O O . GLU B 1 95 ? -9.734 -10.914 -20.719 1 96.69 95 GLU B O 1
ATOM 2294 N N . GLY B 1 96 ? -10.242 -9.641 -18.938 1 97.56 96 GLY B N 1
ATOM 2295 C CA . GLY B 1 96 ? -11.266 -10.562 -18.484 1 97.56 96 GLY B CA 1
ATOM 2296 C C . GLY B 1 96 ? -10.727 -11.602 -17.516 1 97.56 96 GLY B C 1
ATOM 2297 O O . GLY B 1 96 ? -11.5 -12.336 -16.891 1 97.56 96 GLY B O 1
ATOM 2298 N N . HIS B 1 97 ? -9.406 -11.75 -17.344 1 98.5 97 HIS B N 1
ATOM 2299 C CA . HIS B 1 97 ? -8.891 -12.719 -16.391 1 98.5 97 HIS B CA 1
ATOM 2300 C C . HIS B 1 97 ? -9.32 -12.375 -14.969 1 98.5 97 HIS B C 1
ATOM 2302 O O . HIS B 1 97 ? -9.617 -11.219 -14.664 1 98.5 97 HIS B O 1
ATOM 2308 N N . ILE B 1 98 ? -9.398 -13.359 -14.133 1 98.69 98 ILE B N 1
ATOM 2309 C CA . ILE B 1 98 ? -9.789 -13.172 -12.734 1 98.69 98 ILE B CA 1
ATOM 2310 C C . ILE B 1 98 ? -8.93 -14.055 -11.836 1 98.69 98 ILE B C 1
ATOM 2312 O O . ILE B 1 98 ? -8.742 -15.242 -12.109 1 98.69 98 ILE B O 1
ATOM 2316 N N . PHE B 1 99 ? -8.305 -13.445 -10.828 1 98.75 99 PHE B N 1
ATOM 2317 C CA . PHE B 1 99 ? -7.891 -14.18 -9.633 1 98.75 99 PHE B CA 1
ATOM 2318 C C . PHE B 1 99 ? -9.008 -14.18 -8.594 1 98.75 99 PHE B C 1
ATOM 2320 O O . PHE B 1 99 ? -9.305 -13.148 -7.996 1 98.75 99 PHE B O 1
ATOM 2327 N N . ASP B 1 100 ? -9.57 -15.336 -8.406 1 98.62 100 ASP B N 1
ATOM 2328 C CA . ASP B 1 100 ? -10.703 -15.438 -7.492 1 98.62 100 ASP B CA 1
ATOM 2329 C C . ASP B 1 100 ? -10.281 -16.094 -6.18 1 98.62 100 ASP B C 1
ATOM 2331 O O . ASP B 1 100 ? -10.094 -17.312 -6.125 1 98.62 100 ASP B O 1
ATOM 2335 N N . GLY B 1 101 ? -10.227 -15.297 -5.148 1 97.69 101 GLY B N 1
ATOM 2336 C CA . GLY B 1 101 ? -9.797 -15.789 -3.85 1 97.69 101 GLY B CA 1
ATOM 2337 C C . GLY B 1 101 ? -10.914 -16.438 -3.053 1 97.69 101 GLY B C 1
ATOM 2338 O O . GLY B 1 101 ? -10.672 -17.031 -2.002 1 97.69 101 GLY B O 1
ATOM 2339 N N . GLN B 1 102 ? -12.086 -16.266 -3.461 1 96.44 102 GLN B N 1
ATOM 2340 C CA . GLN B 1 102 ? -13.266 -16.844 -2.824 1 96.44 102 GLN B CA 1
ATOM 2341 C C . GLN B 1 102 ? -13.414 -16.344 -1.39 1 96.44 102 GLN B C 1
ATOM 2343 O O . GLN B 1 102 ? -13.773 -17.109 -0.496 1 96.44 102 GLN B O 1
ATOM 2348 N N . GLY B 1 103 ? -13.234 -15.117 -1.221 1 93.94 103 GLY B N 1
ATOM 2349 C CA . GLY B 1 103 ? -13.227 -14.508 0.098 1 93.94 103 GLY B CA 1
ATOM 2350 C C . GLY B 1 103 ? -14.523 -14.727 0.861 1 93.94 103 GLY B C 1
ATOM 2351 O O . GLY B 1 103 ? -14.516 -14.805 2.092 1 93.94 103 GLY B O 1
ATOM 2352 N N . ARG B 1 104 ? -15.594 -14.93 0.208 1 90.62 104 ARG B N 1
ATOM 2353 C CA . ARG B 1 104 ? -16.906 -15.078 0.83 1 90.62 104 ARG B CA 1
ATOM 2354 C C . ARG B 1 104 ? -16.938 -16.297 1.742 1 90.62 104 ARG B C 1
ATOM 2356 O O . ARG B 1 104 ? -17.688 -16.328 2.717 1 90.62 104 ARG B O 1
ATOM 2363 N N . TYR B 1 105 ? -16.109 -17.219 1.423 1 93 105 TYR B N 1
ATOM 2364 C CA . TYR B 1 105 ? -16.109 -18.438 2.229 1 93 105 TYR B CA 1
ATOM 2365 C C . TYR B 1 105 ? -15.25 -18.25 3.479 1 93 105 TYR B C 1
ATOM 2367 O O . TYR B 1 105 ? -15.359 -19.031 4.43 1 93 105 TYR B O 1
ATOM 2375 N N . TYR B 1 106 ? -14.391 -17.219 3.453 1 92.5 106 TYR B N 1
ATOM 2376 C CA . TYR B 1 106 ? -13.453 -17.016 4.555 1 92.5 106 TYR B CA 1
ATOM 2377 C C . TYR B 1 106 ? -13.969 -15.945 5.512 1 92.5 106 TYR B C 1
ATOM 2379 O O . TYR B 1 106 ? -13.719 -16 6.719 1 92.5 106 TYR B O 1
ATOM 2387 N N . TRP B 1 107 ? -14.602 -14.992 4.977 1 90.69 107 TRP B N 1
ATOM 2388 C CA . TRP B 1 107 ? -14.961 -13.797 5.73 1 90.69 107 TRP B CA 1
ATOM 2389 C C . TRP B 1 107 ? -15.922 -14.141 6.867 1 90.69 107 TRP B C 1
ATOM 2391 O O . TRP B 1 107 ? -16.859 -14.914 6.684 1 90.69 107 TRP B O 1
ATOM 2401 N N . ASP B 1 108 ? -15.617 -13.508 8.062 1 88.12 108 ASP B N 1
ATOM 2402 C CA . ASP B 1 108 ? -16.406 -13.805 9.25 1 88.12 108 ASP B CA 1
ATOM 2403 C C . ASP B 1 108 ? -16.812 -12.531 9.984 1 88.12 108 ASP B C 1
ATOM 2405 O O . ASP B 1 108 ? -17.344 -12.586 11.094 1 88.12 108 ASP B O 1
ATOM 2409 N N . GLY B 1 109 ? -16.484 -11.359 9.398 1 84 109 GLY B N 1
ATOM 2410 C CA . GLY B 1 109 ? -16.844 -10.07 9.969 1 84 109 GLY B CA 1
ATOM 2411 C C . GLY B 1 109 ? -15.914 -9.625 11.078 1 84 109 GLY B C 1
ATOM 2412 O O . GLY B 1 109 ? -16.125 -8.562 11.68 1 84 109 GLY B O 1
ATOM 2413 N N . LEU B 1 110 ? -14.859 -10.375 11.32 1 82.88 110 LEU B N 1
ATOM 2414 C CA . LEU B 1 110 ? -14.016 -10.078 12.477 1 82.88 110 LEU B CA 1
ATOM 2415 C C . LEU B 1 110 ? -12.594 -9.742 12.039 1 82.88 110 LEU B C 1
ATOM 2417 O O . LEU B 1 110 ? -11.742 -9.406 12.867 1 82.88 110 LEU B O 1
ATOM 2421 N N . GLY B 1 111 ? -12.336 -9.797 10.773 1 82.25 111 GLY B N 1
ATOM 2422 C CA . GLY B 1 111 ? -11 -9.484 10.281 1 82.25 111 GLY B CA 1
ATOM 2423 C C . GLY B 1 111 ? -9.906 -10.273 10.969 1 82.25 111 GLY B C 1
ATOM 2424 O O . GLY B 1 111 ? -10 -11.5 11.078 1 82.25 111 GLY B O 1
ATOM 2425 N N . ASP B 1 112 ? -8.922 -9.508 11.375 1 82 112 ASP B N 1
ATOM 2426 C CA . ASP B 1 112 ? -7.766 -10.148 12.008 1 82 112 ASP B CA 1
ATOM 2427 C C . ASP B 1 112 ? -8.125 -10.719 13.367 1 82 112 ASP B C 1
ATOM 2429 O O . ASP B 1 112 ? -7.387 -11.531 13.93 1 82 112 ASP B O 1
ATOM 2433 N N . LYS B 1 113 ? -9.234 -10.297 13.914 1 83.44 113 LYS B N 1
ATOM 2434 C CA . LYS B 1 113 ? -9.688 -10.812 15.195 1 83.44 113 LYS B CA 1
ATOM 2435 C C . LYS B 1 113 ? -10.438 -12.133 15.031 1 83.44 113 LYS B C 1
ATOM 2437 O O . LYS B 1 113 ? -10.742 -12.812 16.016 1 83.44 113 LYS B O 1
ATOM 2442 N N . GLY B 1 114 ? -10.648 -12.555 13.844 1 88.5 114 GLY B N 1
ATOM 2443 C CA . GLY B 1 114 ? -11.367 -13.789 13.547 1 88.5 114 GLY B CA 1
ATOM 2444 C C . GLY B 1 114 ? -10.453 -14.93 13.148 1 88.5 114 GLY B C 1
ATOM 2445 O O . GLY B 1 114 ? -9.328 -15.039 13.648 1 88.5 114 GLY B O 1
ATOM 2446 N N . VAL B 1 115 ? -11.016 -15.898 12.312 1 90.56 115 VAL B N 1
ATOM 2447 C CA . VAL B 1 115 ? -10.273 -17.078 11.883 1 90.56 115 VAL B CA 1
ATOM 2448 C C . VAL B 1 115 ? -9.148 -16.656 10.938 1 90.56 115 VAL B C 1
ATOM 2450 O O . VAL B 1 115 ? -9.258 -15.648 10.234 1 90.56 115 VAL B O 1
ATOM 2453 N N . PRO B 1 116 ? -8.078 -17.422 10.977 1 93.06 116 PRO B N 1
ATOM 2454 C CA . PRO B 1 116 ? -7.02 -17.156 9.992 1 93.06 116 PRO B CA 1
ATOM 2455 C C . PRO B 1 116 ? -7.516 -17.25 8.555 1 93.06 116 PRO B C 1
ATOM 2457 O O . PRO B 1 116 ? -8.312 -18.125 8.234 1 93.06 116 PRO B O 1
ATOM 2460 N N . LYS B 1 117 ? -7.156 -16.266 7.777 1 94.19 117 LYS B N 1
ATOM 2461 C CA . LYS B 1 117 ? -7.477 -16.203 6.355 1 94.19 117 LYS B CA 1
ATOM 2462 C C . LYS B 1 117 ? -6.223 -15.992 5.52 1 94.19 117 LYS B C 1
ATOM 2464 O O . LYS B 1 117 ? -5.305 -15.281 5.938 1 94.19 117 LYS B O 1
ATOM 2469 N N . PRO B 1 118 ? -6.141 -16.578 4.398 1 96.25 118 PRO B N 1
ATOM 2470 C CA . PRO B 1 118 ? -4.902 -16.453 3.623 1 96.25 118 PRO B CA 1
ATOM 2471 C C . PRO B 1 118 ? -4.719 -15.07 3.006 1 96.25 118 PRO B C 1
ATOM 2473 O O . PRO B 1 118 ? -5.676 -14.5 2.473 1 96.25 118 PRO B O 1
ATOM 2476 N N . GLN B 1 119 ? -3.42 -14.602 3.143 1 94.38 119 GLN B N 1
ATOM 2477 C CA . GLN B 1 119 ? -3.018 -13.477 2.305 1 94.38 119 GLN B CA 1
ATOM 2478 C C . GLN B 1 119 ? -2.986 -13.867 0.831 1 94.38 119 GLN B C 1
ATOM 2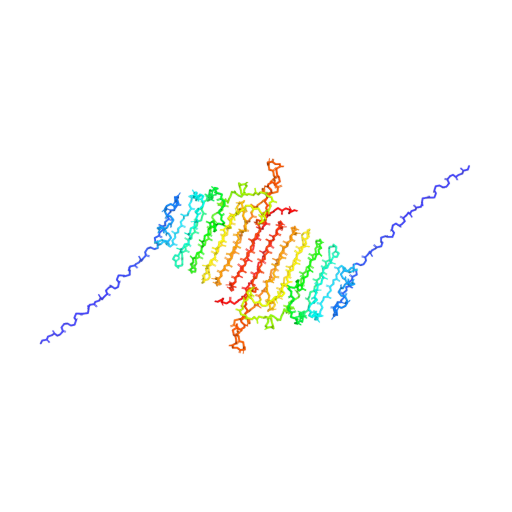480 O O . GLN B 1 119 ? -2.955 -15.055 0.501 1 94.38 119 GLN B O 1
ATOM 2485 N N . PHE B 1 120 ? -3.035 -12.883 -0.02 1 96.5 120 PHE B N 1
ATOM 2486 C CA . PHE B 1 120 ? -3.135 -13.242 -1.431 1 96.5 120 PHE B CA 1
ATOM 2487 C C . PHE B 1 120 ? -1.754 -13.32 -2.068 1 96.5 120 PHE B C 1
ATOM 2489 O O . PHE B 1 120 ? -1.142 -14.391 -2.102 1 96.5 120 PHE B O 1
ATOM 2496 N N . PHE B 1 121 ? -1.124 -12.141 -2.447 1 97.88 121 PHE B N 1
ATOM 2497 C CA . PHE B 1 121 ? 0.154 -12.141 -3.148 1 97.88 121 PHE B CA 1
ATOM 2498 C C . PHE B 1 121 ? 1.293 -11.789 -2.199 1 97.88 121 PHE B C 1
ATOM 2500 O O . PHE B 1 121 ? 1.22 -10.797 -1.469 1 97.88 121 PHE B O 1
ATOM 2507 N N . THR B 1 122 ? 2.285 -12.594 -2.217 1 96.88 122 THR B N 1
ATOM 2508 C CA . THR B 1 122 ? 3.604 -12.211 -1.726 1 96.88 122 THR B CA 1
ATOM 2509 C C . THR B 1 122 ? 4.609 -12.148 -2.871 1 96.88 122 THR B C 1
ATOM 2511 O O . THR B 1 122 ? 4.816 -13.133 -3.578 1 96.88 122 THR B O 1
ATOM 2514 N N . VAL B 1 123 ? 5.223 -11.016 -3.066 1 97.19 123 VAL B N 1
ATOM 2515 C CA . VAL B 1 123 ? 6.07 -10.773 -4.23 1 97.19 123 VAL B CA 1
ATOM 2516 C C . VAL B 1 123 ? 7.492 -10.453 -3.779 1 97.19 123 VAL B C 1
ATOM 2518 O O . VAL B 1 123 ? 7.695 -9.586 -2.922 1 97.19 123 VAL B O 1
ATOM 2521 N N . GLN B 1 124 ? 8.406 -11.156 -4.285 1 96.88 124 GLN B N 1
ATOM 2522 C CA . GLN B 1 124 ? 9.828 -10.891 -4.156 1 96.88 124 GLN B CA 1
ATOM 2523 C C . GLN B 1 124 ? 10.531 -10.953 -5.512 1 96.88 124 GLN B C 1
ATOM 2525 O O . GLN B 1 124 ? 10.969 -12.023 -5.938 1 96.88 124 GLN B O 1
ATOM 2530 N N . THR B 1 125 ? 10.664 -9.789 -6.188 1 97.38 125 THR B N 1
ATOM 2531 C CA . THR B 1 125 ? 11.219 -9.781 -7.539 1 97.38 125 THR B CA 1
ATOM 2532 C C . THR B 1 125 ? 12.234 -8.656 -7.703 1 97.38 125 THR B C 1
ATOM 2534 O O . THR B 1 125 ? 12.328 -7.766 -6.852 1 97.38 125 THR B O 1
ATOM 2537 N N . PHE B 1 126 ? 12.969 -8.773 -8.75 1 95.62 126 PHE B N 1
ATOM 2538 C CA . PHE B 1 126 ? 14.086 -7.871 -9 1 95.62 126 PHE B CA 1
ATOM 2539 C C . PHE B 1 126 ? 14.172 -7.508 -10.477 1 95.62 126 PHE B C 1
ATOM 2541 O O . PHE B 1 126 ? 13.422 -8.047 -11.297 1 95.62 126 PHE B O 1
ATOM 2548 N N . GLY B 1 127 ? 15.016 -6.539 -10.859 1 94.69 127 GLY B N 1
ATOM 2549 C CA . GLY B 1 127 ? 15.523 -6.355 -12.211 1 94.69 127 GLY B CA 1
ATOM 2550 C C . GLY B 1 127 ? 14.492 -5.758 -13.156 1 94.69 127 GLY B C 1
ATOM 2551 O O . GLY B 1 127 ? 14.445 -6.113 -14.336 1 94.69 127 GLY B O 1
ATOM 2552 N N . GLY B 1 128 ? 13.68 -5 -12.68 1 96 128 GLY B N 1
ATOM 2553 C CA . GLY B 1 128 ? 12.703 -4.371 -13.555 1 96 128 GLY B CA 1
ATOM 2554 C C . GLY B 1 128 ? 11.508 -5.258 -13.852 1 96 128 GLY B C 1
ATOM 2555 O O . GLY B 1 128 ? 10.992 -5.266 -14.969 1 96 128 GLY B O 1
ATOM 2556 N N . SER B 1 129 ? 11.141 -6.055 -12.906 1 98.31 129 SER B N 1
ATOM 2557 C CA . SER B 1 129 ? 9.953 -6.895 -13.023 1 98.31 129 SER B CA 1
ATOM 2558 C C . SER B 1 129 ? 8.68 -6.055 -13.055 1 98.31 129 SER B C 1
ATOM 2560 O O . SER B 1 129 ? 8.625 -4.977 -12.461 1 98.31 129 SER B O 1
ATOM 2562 N N . ILE B 1 130 ? 7.648 -6.602 -13.797 1 98.56 130 ILE B N 1
ATOM 2563 C CA . ILE B 1 130 ? 6.391 -5.871 -13.898 1 98.56 130 ILE B CA 1
ATOM 2564 C C . ILE B 1 130 ? 5.219 -6.836 -13.734 1 98.56 130 ILE B C 1
ATOM 2566 O O . ILE B 1 130 ? 5.23 -7.938 -14.297 1 98.56 130 ILE B O 1
ATOM 2570 N N . MET B 1 131 ? 4.258 -6.492 -12.883 1 98.5 131 MET B N 1
ATOM 2571 C CA . MET B 1 131 ? 2.959 -7.145 -12.758 1 98.5 131 MET B CA 1
ATOM 2572 C C . MET B 1 131 ? 1.835 -6.207 -13.18 1 98.5 131 MET B C 1
ATOM 2574 O O . MET B 1 131 ? 1.55 -5.223 -12.5 1 98.5 131 MET B O 1
ATOM 2578 N N . ARG B 1 132 ? 1.226 -6.582 -14.297 1 98.44 132 ARG B N 1
ATOM 2579 C CA . ARG B 1 132 ? 0.316 -5.598 -14.875 1 98.44 132 ARG B CA 1
ATOM 2580 C C . ARG B 1 132 ? -1.01 -6.242 -15.266 1 98.44 132 ARG B C 1
ATOM 2582 O O . ARG B 1 132 ? -1.071 -7.449 -15.516 1 98.44 132 ARG B O 1
ATOM 2589 N N . ASP B 1 133 ? -2.064 -5.453 -15.32 1 98.5 133 ASP B N 1
ATOM 2590 C CA . ASP B 1 133 ? -3.396 -5.848 -15.766 1 98.5 133 ASP B CA 1
ATOM 2591 C C . ASP B 1 133 ? -3.936 -7.008 -14.93 1 98.5 133 ASP B C 1
ATOM 2593 O O . ASP B 1 133 ? -4.379 -8.023 -15.477 1 98.5 133 ASP B O 1
ATOM 2597 N N . ILE B 1 134 ? -3.922 -6.785 -13.602 1 98.38 134 ILE B N 1
ATOM 2598 C CA . ILE B 1 134 ? -4.301 -7.84 -12.664 1 98.38 134 ILE B CA 1
ATOM 2599 C C . ILE B 1 134 ? -5.664 -7.523 -12.055 1 98.38 134 ILE B C 1
ATOM 2601 O O . ILE B 1 134 ? -5.902 -6.406 -11.594 1 98.38 134 ILE B O 1
ATOM 2605 N N . TYR B 1 135 ? -6.582 -8.406 -12.102 1 98 135 TYR B N 1
ATOM 2606 C CA . TYR B 1 135 ? -7.883 -8.312 -11.445 1 98 135 TYR B CA 1
ATOM 2607 C C . TYR B 1 135 ? -8.023 -9.359 -10.344 1 98 135 TYR B C 1
ATOM 2609 O O . TYR B 1 135 ? -7.938 -10.555 -10.609 1 98 135 TYR B O 1
ATOM 2617 N N . VAL B 1 136 ? -8.227 -8.906 -9.148 1 97.19 136 VAL B N 1
ATOM 2618 C CA . VAL B 1 136 ? -8.414 -9.766 -7.984 1 97.19 136 VAL B CA 1
ATOM 2619 C C . VAL B 1 136 ? -9.844 -9.641 -7.469 1 97.19 136 VAL B C 1
ATOM 2621 O O . VAL B 1 136 ? -10.336 -8.531 -7.254 1 97.19 136 VAL B O 1
ATOM 2624 N N . LEU B 1 137 ? -10.438 -10.766 -7.34 1 95.75 137 LEU B N 1
ATOM 2625 C CA . LEU B 1 137 ? -11.82 -10.812 -6.863 1 95.75 137 LEU B CA 1
ATOM 2626 C C . LEU B 1 137 ? -11.906 -11.523 -5.516 1 95.75 137 LEU B C 1
ATOM 2628 O O . LEU B 1 137 ? -11.328 -12.602 -5.336 1 95.75 137 LEU B O 1
ATOM 2632 N N . ASN B 1 138 ? -12.555 -10.93 -4.531 1 93.06 138 ASN B N 1
ATOM 2633 C CA . ASN B 1 138 ? -12.906 -11.516 -3.238 1 93.06 138 ASN B CA 1
ATOM 2634 C C . ASN B 1 138 ? -11.68 -12.109 -2.545 1 93.06 138 ASN B C 1
ATOM 2636 O O . ASN B 1 138 ? -11.641 -13.305 -2.271 1 93.06 138 ASN B O 1
ATOM 2640 N N . SER B 1 139 ? -10.75 -11.172 -2.271 1 94.81 139 SER B N 1
ATOM 2641 C CA . SER B 1 139 ? -9.586 -11.609 -1.504 1 94.81 139 SER B CA 1
ATOM 2642 C C . SER B 1 139 ? -9.977 -11.977 -0.074 1 94.81 139 SER B C 1
ATOM 2644 O O . SER B 1 139 ? -10.758 -11.266 0.561 1 94.81 139 SER B O 1
ATOM 2646 N N . PRO B 1 140 ? -9.5 -13.148 0.395 1 93.5 140 PRO B N 1
ATOM 2647 C CA . PRO B 1 140 ? -9.82 -13.5 1.78 1 93.5 140 PRO B CA 1
ATOM 2648 C C . PRO B 1 140 ? -9.273 -12.484 2.787 1 93.5 140 PRO B C 1
ATOM 2650 O O . PRO B 1 140 ? -9.938 -12.188 3.785 1 93.5 140 PRO B O 1
ATOM 2653 N N . HIS B 1 141 ? -8.102 -12.039 2.578 1 91 141 HIS B N 1
ATOM 2654 C CA . HIS B 1 141 ? -7.359 -11.102 3.42 1 91 141 HIS B CA 1
ATOM 2655 C C . HIS B 1 141 ? -6.578 -10.109 2.576 1 91 141 HIS B C 1
ATOM 2657 O O . HIS B 1 141 ? -7 -9.75 1.476 1 91 141 HIS B O 1
ATOM 2663 N N . ASP B 1 142 ? -5.449 -9.539 3.078 1 88.88 142 ASP B N 1
ATOM 2664 C CA . ASP B 1 142 ? -4.66 -8.547 2.357 1 88.88 142 ASP B CA 1
ATOM 2665 C C . ASP B 1 142 ? -4.211 -9.078 0.999 1 88.88 142 ASP B C 1
ATOM 2667 O O . ASP B 1 142 ? -4.066 -10.289 0.817 1 88.88 142 ASP B O 1
ATOM 2671 N N . VAL B 1 143 ? -4.023 -8.164 0.108 1 92.94 143 VAL B N 1
ATOM 2672 C CA . VAL B 1 143 ? -3.916 -8.594 -1.281 1 92.94 143 VAL B CA 1
ATOM 2673 C C . VAL B 1 143 ? -2.451 -8.594 -1.71 1 92.94 143 VAL B C 1
ATOM 2675 O O . VAL B 1 143 ? -1.974 -9.562 -2.307 1 92.94 143 VAL B O 1
ATOM 2678 N N . LEU B 1 144 ? -1.709 -7.555 -1.479 1 93.44 144 LEU B N 1
ATOM 2679 C CA . LEU B 1 144 ? -0.379 -7.426 -2.064 1 93.44 144 LEU B CA 1
ATOM 2680 C C . LEU B 1 144 ? 0.662 -7.129 -0.99 1 93.44 144 LEU B C 1
ATOM 2682 O O . LEU B 1 144 ? 0.613 -6.078 -0.347 1 93.44 144 LEU B O 1
ATOM 2686 N N . GLN B 1 145 ? 1.479 -8.055 -0.807 1 91.25 145 GLN B N 1
ATOM 2687 C CA . GLN B 1 145 ? 2.658 -7.895 0.037 1 91.25 145 GLN B CA 1
ATOM 2688 C C . GLN B 1 145 ? 3.936 -7.902 -0.797 1 91.25 145 GLN B C 1
ATOM 2690 O O . GLN B 1 145 ? 4.32 -8.938 -1.347 1 91.25 145 GLN B O 1
ATOM 2695 N N . VAL B 1 146 ? 4.578 -6.762 -0.951 1 91.44 146 VAL B N 1
ATOM 2696 C CA . VAL B 1 146 ? 5.863 -6.645 -1.639 1 91.44 146 VAL B CA 1
ATOM 2697 C C . VAL B 1 146 ? 6.996 -6.645 -0.618 1 91.44 146 VAL B C 1
ATOM 2699 O O . VAL B 1 146 ? 7.059 -5.773 0.254 1 91.44 146 VAL B O 1
ATOM 2702 N N . THR B 1 147 ? 7.871 -7.637 -0.758 1 86.69 147 THR B N 1
ATOM 2703 C CA . THR B 1 147 ? 8.938 -7.754 0.225 1 86.69 147 THR B CA 1
ATOM 2704 C C . THR B 1 147 ? 10.281 -8.016 -0.46 1 86.69 147 THR B C 1
ATOM 2706 O O . THR B 1 147 ? 10.336 -8.719 -1.472 1 86.69 147 THR B O 1
ATOM 2709 N N . ASN B 1 148 ? 11.289 -7.48 0.109 1 87.56 148 ASN B N 1
ATOM 2710 C CA . ASN B 1 148 ? 12.648 -7.777 -0.332 1 87.56 148 ASN B CA 1
ATOM 2711 C C . ASN B 1 148 ? 12.773 -7.73 -1.853 1 87.56 148 ASN B C 1
ATOM 2713 O O . ASN B 1 148 ? 13.273 -8.672 -2.469 1 87.56 148 ASN B O 1
ATOM 2717 N N . SER B 1 149 ? 12.25 -6.688 -2.393 1 91 149 SER B N 1
ATOM 2718 C CA . SER B 1 149 ? 12.227 -6.531 -3.842 1 91 149 SER B CA 1
ATOM 2719 C C . SER B 1 149 ? 12.984 -5.281 -4.277 1 91 149 SER B C 1
ATOM 2721 O O . SER B 1 149 ? 13.242 -4.387 -3.465 1 91 149 SER B O 1
ATOM 2723 N N . ASP B 1 150 ? 13.5 -5.328 -5.484 1 90.81 150 ASP B N 1
ATOM 2724 C CA . ASP B 1 150 ? 14.148 -4.164 -6.074 1 90.81 150 ASP B CA 1
ATOM 2725 C C . ASP B 1 150 ? 13.727 -3.969 -7.527 1 90.81 150 ASP B C 1
ATOM 2727 O O . ASP B 1 150 ? 13.789 -4.902 -8.328 1 90.81 150 ASP B O 1
ATOM 2731 N N . ARG B 1 151 ? 13.414 -2.719 -7.852 1 92.88 151 ARG B N 1
ATOM 2732 C CA . ARG B 1 151 ? 12.992 -2.332 -9.195 1 92.88 151 ARG B CA 1
ATOM 2733 C C . ARG B 1 151 ? 11.844 -3.201 -9.68 1 92.88 151 ARG B C 1
ATOM 2735 O O . ARG B 1 151 ? 12.016 -4.027 -10.578 1 92.88 151 ARG B O 1
ATOM 2742 N N . VAL B 1 152 ? 10.648 -2.975 -9.141 1 95.5 152 VAL B N 1
ATOM 2743 C CA . VAL B 1 152 ? 9.43 -3.695 -9.5 1 95.5 152 VAL B CA 1
ATOM 2744 C C . VAL B 1 152 ? 8.281 -2.707 -9.703 1 95.5 152 VAL B C 1
ATOM 2746 O O . VAL B 1 152 ? 8.18 -1.714 -8.984 1 95.5 152 VAL B O 1
ATOM 2749 N N . GLU B 1 153 ? 7.465 -3.025 -10.703 1 96.31 153 GLU B N 1
ATOM 2750 C CA . GLU B 1 153 ? 6.324 -2.174 -11.031 1 96.31 153 GLU B CA 1
ATOM 2751 C C . GLU B 1 153 ? 5.016 -2.951 -10.953 1 96.31 153 GLU B C 1
ATOM 2753 O O . GLU B 1 153 ? 4.934 -4.09 -11.422 1 96.31 153 GLU B O 1
ATOM 2758 N N . PHE B 1 154 ? 4.031 -2.361 -10.266 1 96.69 154 PHE B N 1
ATOM 2759 C CA . PHE B 1 154 ? 2.643 -2.812 -10.281 1 96.69 154 PHE B CA 1
ATOM 2760 C C . PHE B 1 154 ? 1.76 -1.828 -11.039 1 96.69 154 PHE B C 1
ATOM 2762 O O . PHE B 1 154 ? 1.63 -0.668 -10.641 1 96.69 154 PHE B O 1
ATOM 2769 N N . TYR B 1 155 ? 1.204 -2.344 -12.125 1 96.75 155 TYR B N 1
ATOM 2770 C CA . TYR B 1 155 ? 0.511 -1.432 -13.023 1 96.75 155 TYR B CA 1
ATOM 2771 C C . TYR B 1 155 ? -0.878 -1.956 -13.375 1 96.75 155 TYR B C 1
ATOM 2773 O O . TYR B 1 155 ? -1.025 -3.102 -13.805 1 96.75 155 TYR B O 1
ATOM 2781 N N . ASN B 1 156 ? -1.903 -1.102 -13.18 1 97.06 156 ASN B N 1
ATOM 2782 C CA . ASN B 1 156 ? -3.275 -1.382 -13.594 1 97.06 156 ASN B CA 1
ATOM 2783 C C . ASN B 1 156 ? -3.836 -2.607 -12.875 1 97.06 156 ASN B C 1
ATOM 2785 O O . ASN B 1 156 ? -4.238 -3.576 -13.516 1 97.06 156 ASN B O 1
ATOM 2789 N N . TRP B 1 157 ? -3.91 -2.504 -11.531 1 96.06 157 TRP B N 1
ATOM 2790 C CA . TRP B 1 157 ? -4.547 -3.51 -10.688 1 96.06 157 TRP B CA 1
ATOM 2791 C C . TRP B 1 157 ? -5.953 -3.072 -10.289 1 96.06 157 TRP B C 1
ATOM 2793 O O . TRP B 1 157 ? -6.188 -1.896 -10 1 96.06 157 TRP B O 1
ATOM 2803 N N . ARG B 1 158 ? -6.859 -3.992 -10.258 1 94.38 158 ARG B N 1
ATOM 2804 C CA . ARG B 1 158 ? -8.188 -3.807 -9.68 1 94.38 158 ARG B CA 1
ATOM 2805 C C . ARG B 1 158 ? -8.484 -4.887 -8.648 1 94.38 158 ARG B C 1
ATOM 2807 O O . ARG B 1 158 ? -8.484 -6.078 -8.969 1 94.38 158 ARG B O 1
ATOM 2814 N N . ILE B 1 159 ? -8.664 -4.445 -7.449 1 93.94 159 ILE B N 1
ATOM 2815 C CA . ILE B 1 159 ? -9.008 -5.32 -6.336 1 93.94 159 ILE B CA 1
ATOM 2816 C C . ILE B 1 159 ? -10.461 -5.082 -5.926 1 93.94 159 ILE B C 1
ATOM 2818 O O . ILE B 1 159 ? -10.805 -3.998 -5.445 1 93.94 159 ILE B O 1
ATOM 2822 N N . ASN B 1 160 ? -11.273 -6.078 -6.133 1 92.19 160 ASN B N 1
ATOM 2823 C CA . ASN B 1 160 ? -12.703 -5.934 -5.891 1 92.19 160 ASN B CA 1
ATOM 2824 C C . ASN B 1 160 ? -13.18 -6.875 -4.785 1 92.19 160 ASN B C 1
ATOM 2826 O O . ASN B 1 160 ? -13.367 -8.07 -5.016 1 92.19 160 ASN B O 1
ATOM 2830 N N . ASP B 1 161 ? -13.367 -6.336 -3.623 1 90.44 161 ASP B N 1
ATOM 2831 C CA . ASP B 1 161 ? -13.875 -7.082 -2.475 1 90.44 161 ASP B CA 1
ATOM 2832 C C . ASP B 1 161 ? -15.234 -6.555 -2.033 1 90.44 161 ASP B C 1
ATOM 2834 O O . ASP B 1 161 ? -15.602 -6.684 -0.864 1 90.44 161 ASP B O 1
ATOM 2838 N N . THR B 1 162 ? -16.016 -5.957 -2.896 1 86.69 162 THR B N 1
ATOM 2839 C CA . THR B 1 162 ? -17.266 -5.285 -2.572 1 86.69 162 THR B CA 1
ATOM 2840 C C . THR B 1 162 ? -18.297 -6.285 -2.045 1 86.69 162 THR B C 1
ATOM 2842 O O . THR B 1 162 ? -19.219 -5.91 -1.311 1 86.69 162 THR B O 1
ATOM 2845 N N . ALA B 1 163 ? -18.094 -7.555 -2.43 1 86.5 163 ALA B N 1
ATOM 2846 C CA . ALA B 1 163 ? -19.031 -8.578 -1.956 1 86.5 163 ALA B CA 1
ATOM 2847 C C . ALA B 1 163 ? -18.969 -8.703 -0.436 1 86.5 163 ALA B C 1
ATOM 2849 O O . ALA B 1 163 ? -19.891 -9.258 0.18 1 86.5 163 ALA B O 1
ATOM 2850 N N . GLY B 1 164 ? -17.953 -8.219 0.123 1 84.69 164 GLY B N 1
ATOM 2851 C CA . GLY B 1 164 ? -17.797 -8.25 1.569 1 84.69 164 GLY B CA 1
ATOM 2852 C C . GLY B 1 164 ? -18.766 -7.328 2.293 1 84.69 164 GLY B C 1
ATOM 2853 O O . GLY B 1 164 ? -18.922 -7.418 3.512 1 84.69 164 GLY B O 1
ATOM 2854 N N . ASP B 1 165 ? -19.281 -6.434 1.623 1 80 165 ASP B N 1
ATOM 2855 C CA . ASP B 1 165 ? -20.266 -5.535 2.213 1 80 165 ASP B CA 1
ATOM 2856 C C . ASP B 1 165 ? -21.578 -6.262 2.467 1 80 165 ASP B C 1
ATOM 2858 O O . ASP B 1 165 ? -22.438 -5.762 3.199 1 80 165 ASP B O 1
ATOM 2862 N N . GLU B 1 166 ? -21.625 -7.352 1.807 1 74.56 166 GLU B N 1
ATOM 2863 C CA . GLU B 1 166 ? -22.844 -8.141 1.941 1 74.56 166 GLU B CA 1
ATOM 2864 C C . GLU B 1 166 ? -22.656 -9.281 2.934 1 74.56 166 GLU B C 1
ATOM 2866 O O . GLU B 1 166 ? -21.562 -9.828 3.057 1 74.56 166 GLU B O 1
ATOM 2871 N N . ASP B 1 167 ? -23.5 -9.344 3.883 1 71.31 167 ASP B N 1
ATOM 2872 C CA . ASP B 1 167 ? -23.594 -10.539 4.715 1 71.31 167 ASP B CA 1
ATOM 2873 C C . ASP B 1 167 ? -24.797 -11.383 4.344 1 71.31 167 ASP B C 1
ATOM 2875 O O . ASP B 1 167 ? -25.875 -11.242 4.953 1 71.31 167 ASP B O 1
ATOM 2879 N N . PRO B 1 168 ? -24.547 -12.258 3.4 1 62.44 168 PRO B N 1
ATOM 2880 C CA . PRO B 1 168 ? -25.719 -13.031 2.969 1 62.44 168 PRO B CA 1
ATOM 2881 C C . PRO B 1 168 ? -26.281 -13.93 4.074 1 62.44 168 PRO B C 1
ATOM 2883 O O . PRO B 1 168 ? -27.422 -14.375 3.992 1 62.44 168 PRO B O 1
ATOM 2886 N N . THR B 1 169 ? -25.422 -14.219 4.984 1 66.12 169 THR B N 1
ATOM 2887 C CA . THR B 1 169 ? -25.875 -15.125 6.035 1 66.12 169 THR B CA 1
ATOM 2888 C C . THR B 1 169 ? -26.625 -14.359 7.121 1 66.12 169 THR B C 1
ATOM 2890 O O . THR B 1 169 ? -27.344 -14.953 7.922 1 66.12 169 THR B O 1
ATOM 2893 N N . GLY B 1 170 ? -26.531 -13.07 7.105 1 68.38 170 GLY B N 1
ATOM 2894 C CA . GLY B 1 170 ? -27.094 -12.258 8.172 1 68.38 170 GLY B CA 1
ATOM 2895 C C . GLY B 1 170 ? -26.328 -12.367 9.477 1 68.38 170 GLY B C 1
ATOM 2896 O O . GLY B 1 170 ? -26.812 -11.914 10.523 1 68.38 170 GLY B O 1
ATOM 2897 N N . GLU B 1 171 ? -25.25 -13.055 9.375 1 67.25 171 GLU B N 1
ATOM 2898 C CA . GLU B 1 171 ? -24.5 -13.344 10.594 1 67.25 171 GLU B CA 1
ATOM 2899 C C . GLU B 1 171 ? -23.328 -12.375 10.758 1 67.25 171 GLU B C 1
ATOM 2901 O O . GLU B 1 171 ? -22.453 -12.586 11.602 1 67.25 171 GLU B O 1
ATOM 2906 N N . GLY B 1 172 ? -23.359 -11.312 9.977 1 66.38 172 GLY B N 1
ATOM 2907 C CA . GLY B 1 172 ? -22.297 -10.328 10.133 1 66.38 172 GLY B CA 1
ATOM 2908 C C . GLY B 1 172 ? -20.984 -10.781 9.539 1 66.38 172 GLY B C 1
ATOM 2909 O O . GLY B 1 172 ? -19.906 -10.414 10.031 1 66.38 172 GLY B O 1
ATOM 2910 N N . LYS B 1 173 ? -21.094 -11.734 8.617 1 71.5 173 LYS B N 1
ATOM 2911 C CA . LYS B 1 173 ? -19.891 -12.289 8.031 1 71.5 173 LYS B CA 1
ATOM 2912 C C . LYS B 1 173 ? -19.375 -11.422 6.879 1 71.5 173 LYS B C 1
ATOM 2914 O O . LYS B 1 173 ? -19.203 -11.906 5.762 1 71.5 173 LYS B O 1
ATOM 2919 N N . PHE B 1 174 ? -19.078 -10.125 7.184 1 78.31 174 PHE B N 1
ATOM 2920 C CA . PHE B 1 174 ? -18.578 -9.125 6.258 1 78.31 174 PHE B CA 1
ATOM 2921 C C . PHE B 1 174 ? -17.078 -9.305 6.02 1 78.31 174 PHE B C 1
ATOM 2923 O O . PHE B 1 174 ? -16.391 -9.977 6.805 1 78.31 174 PHE B O 1
ATOM 2930 N N . GLY B 1 175 ? -16.719 -8.945 4.867 1 80.69 175 GLY B N 1
ATOM 2931 C CA . GLY B 1 175 ? -15.281 -8.852 4.645 1 80.69 175 GLY B CA 1
ATOM 2932 C C . GLY B 1 175 ? -14.617 -7.758 5.465 1 80.69 175 GLY B C 1
ATOM 2933 O O . GLY B 1 175 ? -15.18 -6.676 5.633 1 80.69 175 GLY B O 1
ATOM 2934 N N . LYS B 1 176 ? -13.609 -8.148 6.152 1 73.94 176 LYS B N 1
ATOM 2935 C CA . LYS B 1 176 ? -12.766 -7.184 6.855 1 73.94 176 LYS B CA 1
ATOM 2936 C C . LYS B 1 176 ? -11.289 -7.434 6.566 1 73.94 176 LYS B C 1
ATOM 2938 O O . LYS B 1 176 ? -10.875 -8.578 6.383 1 73.94 176 LYS B O 1
ATOM 2943 N N . ASN B 1 177 ? -10.438 -6.371 6.492 1 69.81 177 ASN B N 1
ATOM 2944 C CA . ASN B 1 177 ? -9 -6.438 6.285 1 69.81 177 ASN B CA 1
ATOM 2945 C C . ASN B 1 177 ? -8.656 -7.035 4.922 1 69.81 177 ASN B C 1
ATOM 2947 O O . ASN B 1 177 ? -7.723 -7.832 4.809 1 69.81 177 ASN B O 1
ATOM 2951 N N . THR B 1 178 ? -9.492 -6.629 3.861 1 71 178 THR B N 1
ATOM 2952 C CA . THR B 1 178 ? -9.32 -7.234 2.547 1 71 178 THR B CA 1
ATOM 2953 C C . THR B 1 178 ? -8.547 -6.305 1.616 1 71 178 THR B C 1
ATOM 2955 O O . THR B 1 178 ? -8.328 -6.629 0.447 1 71 178 THR B O 1
ATOM 2958 N N . ASP B 1 179 ? -8.047 -5.152 1.998 1 61.28 179 ASP B N 1
ATOM 2959 C CA . ASP B 1 179 ? -7.523 -4.117 1.112 1 61.28 179 ASP B CA 1
ATOM 2960 C C . ASP B 1 179 ? -6.023 -3.926 1.319 1 61.28 179 ASP B C 1
ATOM 2962 O O . ASP B 1 179 ? -5.426 -3.002 0.76 1 61.28 179 ASP B O 1
ATOM 2966 N N . GLY B 1 180 ? -5.449 -4.785 1.791 1 74.25 180 GLY B N 1
ATOM 2967 C CA . GLY B 1 180 ? -4.086 -4.539 2.234 1 74.25 180 GLY B CA 1
ATOM 2968 C C . GLY B 1 180 ? -3.072 -4.59 1.105 1 74.25 180 GLY B C 1
ATOM 2969 O O . GLY B 1 180 ? -3.049 -5.547 0.327 1 74.25 180 GLY B O 1
ATOM 2970 N N . ILE B 1 181 ? -2.473 -3.459 0.821 1 82.12 181 ILE B N 1
ATOM 2971 C CA . ILE B 1 181 ? -1.224 -3.367 0.073 1 82.12 181 ILE B CA 1
ATOM 2972 C C . ILE B 1 181 ? -0.089 -2.961 1.011 1 82.12 181 ILE B C 1
ATOM 2974 O O . ILE B 1 181 ? -0.172 -1.93 1.684 1 82.12 181 ILE B O 1
ATOM 2978 N N . ASP B 1 182 ? 0.905 -3.846 0.939 1 81.88 182 ASP B N 1
ATOM 2979 C CA . ASP B 1 182 ? 2.02 -3.607 1.849 1 81.88 182 ASP B CA 1
ATOM 2980 C C . ASP B 1 182 ? 3.355 -3.686 1.113 1 81.88 182 ASP B C 1
ATOM 2982 O O . ASP B 1 182 ? 3.613 -4.645 0.385 1 81.88 182 ASP B O 1
ATOM 2986 N N . VAL B 1 183 ? 4.164 -2.639 1.245 1 83.19 183 VAL B N 1
ATOM 2987 C CA . VAL B 1 183 ? 5.516 -2.637 0.697 1 83.19 183 VAL B CA 1
ATOM 2988 C C . VAL B 1 183 ? 6.535 -2.59 1.834 1 83.19 183 VAL B C 1
ATOM 2990 O O . VAL B 1 183 ? 6.527 -1.661 2.645 1 83.19 183 VAL B O 1
ATOM 2993 N N . TRP B 1 184 ? 7.34 -3.641 1.848 1 75.44 184 TRP B N 1
ATOM 2994 C CA . TRP B 1 184 ? 8.328 -3.75 2.92 1 75.44 184 TRP B CA 1
ATOM 2995 C C . TRP B 1 184 ? 9.711 -4.043 2.357 1 75.44 184 TRP B C 1
ATOM 2997 O O . TRP B 1 184 ? 9.852 -4.832 1.418 1 75.44 184 TRP B O 1
ATOM 3007 N N . ASN B 1 185 ? 10.695 -3.477 2.994 1 79.06 185 ASN B N 1
ATOM 3008 C CA . ASN B 1 185 ? 12.086 -3.781 2.68 1 79.06 185 ASN B CA 1
ATOM 3009 C C . ASN B 1 185 ? 12.32 -3.84 1.173 1 79.06 185 ASN B C 1
ATOM 3011 O O . ASN B 1 185 ? 12.953 -4.773 0.674 1 79.06 185 ASN B O 1
ATOM 3015 N N . SER B 1 186 ? 11.773 -3.033 0.468 1 82.25 186 SER B N 1
ATOM 3016 C CA . SER B 1 186 ? 11.867 -2.986 -0.987 1 82.25 186 SER B CA 1
ATOM 3017 C C . SER B 1 186 ? 12.227 -1.588 -1.475 1 82.25 186 SER B C 1
ATOM 3019 O O . SER B 1 186 ? 11.867 -0.592 -0.841 1 82.25 186 SER B O 1
ATOM 3021 N N . THR B 1 187 ? 13.016 -1.607 -2.527 1 81.88 187 THR B N 1
ATOM 3022 C CA . THR B 1 187 ? 13.438 -0.317 -3.062 1 81.88 187 THR B CA 1
ATOM 3023 C C . THR B 1 187 ? 13.102 -0.211 -4.547 1 81.88 187 THR B C 1
ATOM 3025 O O . THR B 1 187 ? 13.008 -1.226 -5.242 1 81.88 187 THR B O 1
ATOM 3028 N N . ASN B 1 188 ? 12.875 1.023 -4.988 1 86.75 188 ASN B N 1
ATOM 3029 C CA . ASN B 1 188 ? 12.516 1.289 -6.379 1 86.75 188 ASN B CA 1
ATOM 3030 C C . ASN B 1 188 ? 11.234 0.561 -6.777 1 86.75 188 ASN B C 1
ATOM 3032 O O . ASN B 1 188 ? 11.203 -0.148 -7.785 1 86.75 188 ASN B O 1
ATOM 3036 N N . VAL B 1 189 ? 10.18 0.725 -5.938 1 90.31 189 VAL B N 1
ATOM 3037 C CA . VAL B 1 189 ? 8.859 0.17 -6.199 1 90.31 189 VAL B CA 1
ATOM 3038 C C . VAL B 1 189 ? 7.961 1.239 -6.816 1 90.31 189 VAL B C 1
ATOM 3040 O O . VAL B 1 189 ? 7.879 2.359 -6.309 1 90.31 189 VAL B O 1
ATOM 3043 N N . LEU B 1 190 ? 7.348 0.92 -7.965 1 91.81 190 LEU B N 1
ATOM 3044 C CA . LEU B 1 190 ? 6.402 1.808 -8.633 1 91.81 190 LEU B CA 1
ATOM 3045 C C . LEU B 1 190 ? 5 1.212 -8.633 1 91.81 190 LEU B C 1
ATOM 3047 O O . LEU B 1 190 ? 4.797 0.08 -9.078 1 91.81 190 LEU B O 1
ATOM 3051 N N . ILE B 1 191 ? 4.035 1.909 -8.039 1 91.44 191 ILE B N 1
ATOM 3052 C CA . ILE B 1 191 ? 2.625 1.543 -8.031 1 91.44 191 ILE B CA 1
ATOM 3053 C C . ILE B 1 191 ? 1.828 2.543 -8.867 1 91.44 191 ILE B C 1
ATOM 3055 O O . ILE B 1 191 ? 1.763 3.729 -8.531 1 91.44 191 ILE B O 1
ATOM 3059 N N . ARG B 1 192 ? 1.302 1.961 -9.969 1 92.38 192 ARG B N 1
ATOM 3060 C CA . ARG B 1 192 ? 0.623 2.836 -10.914 1 92.38 192 ARG B CA 1
ATOM 3061 C C . ARG B 1 192 ? -0.764 2.303 -11.258 1 92.38 192 ARG B C 1
ATOM 3063 O O . ARG B 1 192 ? -0.906 1.157 -11.688 1 92.38 192 ARG B O 1
ATOM 3070 N N . ASP B 1 193 ? -1.82 3.152 -11.039 1 93.06 193 ASP B N 1
ATOM 3071 C CA . ASP B 1 193 ? -3.205 2.859 -11.391 1 93.06 193 ASP B CA 1
ATOM 3072 C C . ASP B 1 193 ? -3.697 1.596 -10.695 1 93.06 193 ASP B C 1
ATOM 3074 O O . ASP B 1 193 ? -4.141 0.649 -11.352 1 93.06 193 ASP B O 1
ATOM 3078 N N . VAL B 1 194 ? -3.658 1.626 -9.398 1 91 194 VAL B N 1
ATOM 3079 C CA . VAL B 1 194 ? -4.203 0.559 -8.562 1 91 194 VAL B CA 1
ATOM 3080 C C . VAL B 1 194 ? -5.477 1.044 -7.867 1 91 194 VAL B C 1
ATOM 3082 O O . VAL B 1 194 ? -5.473 2.09 -7.215 1 91 194 VAL B O 1
ATOM 3085 N N . ALA B 1 195 ? -6.578 0.269 -8.094 1 90.31 195 ALA B N 1
ATOM 3086 C CA . ALA B 1 195 ? -7.867 0.589 -7.484 1 90.31 195 ALA B CA 1
ATOM 3087 C C . ALA B 1 195 ? -8.297 -0.5 -6.508 1 90.31 195 ALA B C 1
ATOM 3089 O O . ALA B 1 195 ? -8.273 -1.687 -6.84 1 90.31 195 ALA B O 1
ATOM 3090 N N . VAL B 1 196 ? -8.672 -0.053 -5.336 1 89.5 196 VAL B N 1
ATOM 3091 C CA . VAL B 1 196 ? -9.094 -0.975 -4.281 1 89.5 196 VAL B CA 1
ATOM 3092 C C . VAL B 1 196 ? -10.539 -0.682 -3.887 1 89.5 196 VAL B C 1
ATOM 3094 O O . VAL B 1 196 ? -10.867 0.443 -3.502 1 89.5 196 VAL B O 1
ATOM 3097 N N . PHE B 1 197 ? -11.391 -1.694 -4.051 1 85.75 197 PHE B N 1
ATOM 3098 C CA . PHE B 1 197 ? -12.789 -1.605 -3.641 1 85.75 197 PHE B CA 1
ATOM 3099 C C . PHE B 1 197 ? -13.086 -2.605 -2.529 1 85.75 197 PHE B C 1
ATOM 3101 O O . PHE B 1 197 ? -13.109 -3.814 -2.768 1 85.75 197 PHE B O 1
ATOM 3108 N N . ASN B 1 198 ? -13.047 -2.195 -1.31 1 79.25 198 ASN B N 1
ATOM 3109 C CA . ASN B 1 198 ? -13.344 -3.074 -0.184 1 79.25 198 ASN B CA 1
ATOM 3110 C C . ASN B 1 198 ? -14.523 -2.555 0.633 1 79.25 198 ASN B C 1
ATOM 3112 O O . ASN B 1 198 ? -15.359 -1.802 0.122 1 79.25 198 ASN B O 1
ATOM 3116 N N . GLN B 1 199 ? -14.695 -3.205 1.97 1 64.44 199 GLN B N 1
ATOM 3117 C CA . GLN B 1 199 ? -15.875 -2.932 2.785 1 64.44 199 GLN B CA 1
ATOM 3118 C C . GLN B 1 199 ? -15.773 -1.571 3.467 1 64.44 199 GLN B C 1
ATOM 3120 O O . GLN B 1 199 ? -14.672 -1.073 3.703 1 64.44 199 GLN B O 1
ATOM 3125 N N . ASP B 1 200 ? -16.984 -0.833 3.469 1 51.88 200 ASP B N 1
ATOM 3126 C CA . ASP B 1 200 ? -17.219 0.254 4.418 1 51.88 200 ASP B CA 1
ATOM 3127 C C . ASP B 1 200 ? -17.203 -0.262 5.855 1 51.88 200 ASP B C 1
ATOM 3129 O O . ASP B 1 200 ? -17.75 -1.331 6.141 1 51.88 200 ASP B O 1
ATOM 3133 N N . ASP B 1 201 ? -15.93 -0.407 6.395 1 44.84 201 ASP B N 1
ATOM 3134 C CA . ASP B 1 201 ? -16.203 -0.921 7.734 1 44.84 201 ASP B CA 1
ATOM 3135 C C . ASP B 1 201 ? -17.453 -0.263 8.328 1 44.84 201 ASP B C 1
ATOM 3137 O O . ASP B 1 201 ? -17.797 0.863 7.969 1 44.84 201 ASP B O 1
#

Sequence (402 aa):
MSCFVAVVVLAAFFQNSLSQTCLVTDFEQVLEATRTCKDISIENLSVPGGQTLKLNLTDGSTVTFKGRTVFEFTTYWKGPLVTINGTSVTIQGVEGHIFDGQGRYYWDGLGDKGVPKPQFFTVQTFGGSIMRDIYVLNSPHDVLQVTNSDRVEFYNWRINDTAGDEDPTGEGKFGKNTDGIDVWNSTNVLIRDVAVFNQDDMSCFVAVVVLAAFFQNSLSQTCLVTDFEQVLEATRTCKDISIENLSVPGGQTLKLNLTDGSTVTFKGRTVFEFTTYWKGPLVTINGTSVTIQGVEGHIFDGQGRYYWDGLGDKGVPKPQFFTVQTFGGSIMRDIYVLNSPHDVLQVTNSDRVEFYNWRINDTAGDEDPTGEGKFGKNTDGIDVWNSTNVLIRDVAVFNQDD

Nearest PDB structures (foldseek):
  6kvh-assembly1_A  TM=9.449E-01  e=1.003E-11  Evansstolkia leycettana
  7e56-assembly1_A  TM=9.544E-01  e=1.570E-11  Evansstolkia leycettana
  6kve-assembly1_A  TM=9.556E-01  e=2.998E-11  Evansstolkia leycettana
  1nhc-assembly6_F  TM=9.155E-01  e=2.956E-10  Aspergillus niger
  1czf-assembly1_A  TM=8.890E-01  e=2.162E-09  Aspergillus niger

InterPro domains:
  IPR000743 Glycoside hydrolase, family 28 [PF00295] (37-201)
  IPR011050 Pectin lyase fold/virulence factor [SSF51126] (19-201)
  IPR012334 Pectin lyase fold [G3DSA:2.160.20.10] (20-201)
  IPR050434 Glycosyl hydrolase family 28, fungi [PTHR31884] (15-201)

Secondary structure (DSSP, 8-state):
--------------------EEEE-SGGGHHHHHHH-SEEEEESPEEPTT--EEEE--TT-EEEEESEEEE---SS----SEEEEEES-EEEE-TT-EEE--GGGT--S-GGGSS-----EEEEEESSEEEEEEEEES-SS--EEEES-EEEEEEEEEEE-GGGG--TTSS-----S---EEEES-EEEEEEEEEEE----/--------------------EEEE-SGGGHHHHHHH-SEEEEESPEEPTT--EEEE--TT-EEEEESEEEE---SS----SEEEEEES-EEEE-TT-EEE--GGGT--S-GGGSS-----EEEEEESSEEEEEEEEES-SS--EEEES-EEEEEEEEEEE-GGGG--TTSS-----S---EEEES-EEEEEEEEEEE----